Protein AF-V5GMH7-F1 (afdb_monomer_lite)

Foldseek 3Di:
DCPCVVVCCVVPVPPDDPVPDDPVNVVVVLVVVLVVLLVVLVVLLVVLLLFFWDQPPPLADPVLVVLVVLLCCLQPVVDDDDLVSLLVNLLLLALCLLLVQDDPVLLCLLCVLQVHDPDDASLQSSLVVVLLQLVLVLVLVVCVVVDLVPDDLVRLLVNCSNLSHDRPPDDPVVSSVSSVVVSCSCPVSVRHSNLLSQLCSVDVDPPDPSSVSSSVSSNVGDVLSSLVSSQVVCVVVSSHDVVSVVVNVVVVVVVVVVSVVVVVVVVVVVVVVVVVVVVVVVVVVVPDDDDDDDDDDDDPPPPDPDDQDWDWLVNLVLLVVLVVVVLCVVQVLVVSVVSLVVSVVSLVVSVVVQVVVVVVCVVVVDPRIHRDPVSVVSSVVSVVSSVVSVVSSVVVVVVVVVVVVVVVVDDDDDDDDDPNFKDQLVSSLVSSCVVDPDDDVVVSVLVSVLQCLQCPPSPRIHGPVLSVVLSVSCNVSRDTDGSVRSSVSSVSVVSSVVSVVVVVVVVVVVVVVVVVVVVVVVVVVPDDDDDDDDDDDDD

Organism: Ixodes ricinus (NCBI:txid34613)

Sequence (539 aa):
MELLLPVALKLFPSMLPSTFQTSSAKDAKIKKELKVKLEMAKFLQSTLDEMAVKKRGEAHSQNAKQFAEFCEKIRESGEQATSEEILKFSKLFEDEITLDSLTRPQLTALCRLLELQPIGTNNFLRFQLRMKLRSLNADDQMIQKEGIESLTVAELQAACRSRGMRAMGLPEPKLRYQLAQWLDLSLKENIPPSLLLLSRAMFLSEALPATEQLKATISTLPKEAVTEAKYKIGEREGKVDNRTKIEIIKQEEEAIKKEKEESAIESEKLKEDLVKKAEEEIHEILEDKAAVLVDKATEFEKKPVAKTEELTKSDFEELEDALENISAEKKQLLIEKEELEDLKEEMAEYKQDVDELKDVVVKTGTRDIQESKAATRLYNRVNRIIGNMDHLIDKLNEERKSMQIEIDSTEGDASEVTKDNLIEINDLVLAIRRIQKSSNDTRLEMITEILDTLDIDNDGAVKIDHVLKVIDTLGRENVKVNPAQMKEIIELLLKEEFLHAQTKEQQNHEKQAQASSNSEEAHVQSQPPLEKQQENKNP

Structure (mmCIF, N/CA/C/O backbone):
data_AF-V5GMH7-F1
#
_entry.id   AF-V5GMH7-F1
#
loop_
_atom_site.group_PDB
_atom_site.id
_atom_site.type_symbol
_atom_site.label_atom_id
_atom_site.label_alt_id
_atom_site.label_comp_id
_atom_site.label_asym_id
_atom_site.label_entity_id
_atom_site.label_seq_id
_atom_site.pdbx_PDB_ins_code
_atom_site.Cartn_x
_atom_site.Cartn_y
_atom_site.Cartn_z
_atom_site.occupancy
_atom_site.B_iso_or_equiv
_atom_site.auth_seq_id
_atom_site.auth_comp_id
_atom_site.auth_asym_id
_atom_site.auth_atom_id
_atom_site.pdbx_PDB_model_num
ATOM 1 N N . MET A 1 1 ? -20.096 35.201 50.663 1.00 46.75 1 MET A N 1
ATOM 2 C CA . MET A 1 1 ? -19.647 33.891 50.139 1.00 46.75 1 MET A CA 1
ATOM 3 C C . MET A 1 1 ? -19.648 33.822 48.602 1.00 46.75 1 MET A C 1
ATOM 5 O O . MET A 1 1 ? -19.310 32.776 48.079 1.00 46.75 1 MET A O 1
ATOM 9 N N . GLU A 1 2 ? -19.923 34.912 47.864 1.00 57.09 2 GLU A N 1
ATOM 10 C CA . GLU A 1 2 ? -20.008 34.881 46.383 1.00 57.09 2 GLU A CA 1
ATOM 11 C C . GLU A 1 2 ? -18.832 35.558 45.648 1.00 57.09 2 GLU A C 1
ATOM 13 O O . GLU A 1 2 ? -18.657 35.375 44.450 1.00 57.09 2 GLU A O 1
ATOM 18 N N . LEU A 1 3 ? -17.962 36.286 46.358 1.00 62.84 3 LEU A N 1
ATOM 19 C CA . LEU A 1 3 ? -16.834 37.023 45.759 1.00 62.84 3 LEU A CA 1
ATOM 20 C C . LEU A 1 3 ? -15.638 36.143 45.341 1.00 62.84 3 LEU A C 1
ATOM 22 O O . LEU A 1 3 ? -14.833 36.565 44.519 1.00 62.84 3 LEU A O 1
ATOM 26 N N . LEU A 1 4 ? -15.514 34.923 45.877 1.00 67.25 4 LEU A N 1
ATOM 27 C CA . LEU A 1 4 ? -14.429 33.982 45.538 1.00 67.25 4 LEU A CA 1
ATOM 28 C C . LEU A 1 4 ? -14.801 32.998 44.417 1.00 67.25 4 LEU A C 1
ATOM 30 O O . LEU A 1 4 ? -13.930 32.313 43.886 1.00 67.25 4 LEU A O 1
ATOM 34 N N . LEU A 1 5 ? -16.079 32.946 44.035 1.00 65.12 5 LEU A N 1
ATOM 35 C CA . LEU A 1 5 ? -16.620 32.025 43.033 1.00 65.12 5 LEU A CA 1
ATOM 36 C C . LEU A 1 5 ? -16.029 32.267 41.624 1.00 65.12 5 LEU A C 1
ATOM 38 O O . LEU A 1 5 ? -15.611 31.298 40.992 1.00 65.12 5 LEU A O 1
ATOM 42 N N . PRO A 1 6 ? -15.855 33.521 41.151 1.00 68.31 6 PRO A N 1
ATOM 43 C CA . PRO A 1 6 ? -15.235 33.787 39.848 1.00 68.31 6 PRO A CA 1
ATOM 44 C C . PRO A 1 6 ? -13.753 33.387 39.779 1.00 68.31 6 PRO A C 1
ATOM 46 O O . PRO A 1 6 ? -13.268 32.949 38.738 1.00 68.31 6 PRO A O 1
ATOM 49 N N . VAL A 1 7 ? -13.025 33.506 40.895 1.00 72.81 7 VAL A N 1
ATOM 50 C CA . VAL A 1 7 ? -11.603 33.130 40.980 1.00 72.81 7 VAL A CA 1
ATOM 51 C C . VAL A 1 7 ? -11.454 31.608 41.058 1.00 72.81 7 VAL A C 1
ATOM 53 O O . VAL A 1 7 ? -10.598 31.044 40.380 1.00 72.81 7 VAL A O 1
ATOM 56 N N . ALA A 1 8 ? -12.327 30.933 41.812 1.00 68.56 8 ALA A N 1
ATOM 57 C CA . ALA A 1 8 ? -12.360 29.476 41.902 1.00 68.56 8 ALA A CA 1
ATOM 58 C C . ALA A 1 8 ? -12.764 28.810 40.575 1.00 68.56 8 ALA A C 1
ATOM 60 O O . ALA A 1 8 ? -12.165 27.806 40.213 1.00 68.56 8 ALA A O 1
ATOM 61 N N . LEU A 1 9 ? -13.693 29.391 39.805 1.00 66.00 9 LEU A N 1
ATOM 62 C CA . LEU A 1 9 ? -14.059 28.902 38.465 1.00 66.00 9 LEU A CA 1
ATOM 63 C C . LEU A 1 9 ? -12.941 29.078 37.434 1.00 66.00 9 LEU A C 1
ATOM 65 O O . LEU A 1 9 ? -12.818 28.271 36.518 1.00 66.00 9 LEU A O 1
ATOM 69 N N . LYS A 1 10 ? -12.104 30.111 37.591 1.00 71.44 10 LYS A N 1
ATOM 70 C CA . LYS A 1 10 ? -10.940 30.333 36.724 1.00 71.44 10 LYS A CA 1
ATOM 71 C C . LYS A 1 10 ? -9.800 29.345 37.005 1.00 71.44 10 LYS A C 1
ATOM 73 O O . LYS A 1 10 ? -9.063 29.003 36.088 1.00 71.44 10 LYS A O 1
ATOM 78 N N . LEU A 1 11 ? -9.659 28.896 38.254 1.00 74.44 11 LEU A N 1
ATOM 79 C CA . LEU A 1 11 ? -8.643 27.923 38.684 1.00 74.44 11 LEU A CA 1
ATOM 80 C C . LEU A 1 11 ? -9.122 26.465 38.572 1.00 74.44 11 LEU A C 1
ATOM 82 O O . LEU A 1 11 ? -8.319 25.577 38.305 1.00 74.44 11 LEU A O 1
ATOM 86 N N . PHE A 1 12 ? -10.425 26.225 38.733 1.00 72.25 12 PHE A N 1
ATOM 87 C CA . PHE A 1 12 ? -11.070 24.914 38.665 1.00 72.25 12 PHE A CA 1
ATOM 88 C C . PHE A 1 12 ? -12.373 25.004 37.846 1.00 72.25 12 PHE A C 1
ATOM 90 O O . PHE A 1 12 ? -13.470 25.032 38.416 1.00 72.25 12 PHE A O 1
ATOM 97 N N . PRO A 1 13 ? -12.287 25.014 36.502 1.00 61.41 13 PRO A N 1
ATOM 98 C CA . PRO A 1 13 ? -13.450 25.144 35.613 1.00 61.41 13 PRO A CA 1
ATOM 99 C C . PRO A 1 13 ? -14.476 24.001 35.746 1.00 61.41 13 PRO A C 1
ATOM 101 O O . PRO A 1 13 ? -15.609 24.122 35.288 1.00 61.41 13 PRO A O 1
ATOM 104 N N . SER A 1 14 ? -14.114 22.909 36.424 1.00 57.72 14 SER A N 1
ATOM 105 C CA . SER A 1 14 ? -14.951 21.722 36.645 1.00 57.72 14 SER A CA 1
ATOM 106 C C . SER A 1 14 ? -15.648 21.687 38.016 1.00 57.72 14 SER A C 1
ATOM 108 O O . SER A 1 14 ? -16.241 20.667 38.361 1.00 57.72 14 SER A O 1
ATOM 110 N N . MET A 1 15 ? -15.556 22.752 38.825 1.00 63.59 15 MET A N 1
ATOM 111 C CA . MET A 1 15 ? -16.004 22.763 40.231 1.00 63.59 15 MET A CA 1
ATOM 112 C C . MET A 1 15 ? -17.423 23.322 40.441 1.00 63.59 15 MET A C 1
ATOM 114 O O . MET A 1 15 ? -17.807 23.625 41.570 1.00 63.59 15 MET A O 1
ATOM 118 N N . LEU A 1 16 ? -18.220 23.467 39.376 1.00 59.56 16 LEU A N 1
ATOM 119 C CA . LEU A 1 16 ? -19.632 23.832 39.512 1.00 59.56 16 LEU A CA 1
ATOM 120 C C . LEU A 1 16 ? -20.415 22.664 40.140 1.00 59.56 16 LEU A C 1
ATOM 122 O O . LEU A 1 16 ? -20.400 21.560 39.588 1.00 59.56 16 LEU A O 1
ATOM 126 N N . PRO A 1 17 ? -21.128 22.877 41.264 1.00 59.28 17 PRO A N 1
ATOM 127 C CA . PRO A 1 17 ? -22.084 21.904 41.778 1.00 59.28 17 PRO A CA 1
ATOM 128 C C . PRO A 1 17 ? -23.109 21.536 40.694 1.00 59.28 17 PRO A C 1
ATOM 130 O O . PRO A 1 17 ? -23.529 22.395 39.920 1.00 59.28 17 PRO A O 1
ATOM 133 N N . SER A 1 18 ? -23.526 20.264 40.655 1.00 51.75 18 SER A N 1
ATOM 134 C CA . SER A 1 18 ? -24.437 19.651 39.656 1.00 51.75 18 SER A CA 1
ATOM 135 C C . SER A 1 18 ? -25.728 20.451 39.356 1.00 51.75 18 SER A C 1
ATOM 137 O O . SER A 1 18 ? -26.351 20.297 38.301 1.00 51.75 18 SER A O 1
ATOM 139 N N . THR A 1 19 ? -26.110 21.351 40.261 1.00 53.09 19 THR A N 1
ATOM 140 C CA . THR A 1 19 ? -27.242 22.278 40.161 1.00 53.09 19 THR A CA 1
ATOM 141 C C . THR A 1 19 ? -27.039 23.471 39.214 1.00 53.09 19 THR A C 1
ATOM 143 O O . THR A 1 19 ? -28.035 24.078 38.840 1.00 53.09 19 THR A O 1
ATOM 146 N N . PHE A 1 20 ? -25.812 23.798 38.785 1.00 55.31 20 PHE A N 1
ATOM 147 C CA . PHE A 1 20 ? -25.522 24.930 37.877 1.00 55.31 20 PHE A CA 1
ATOM 148 C C . PHE A 1 20 ? -25.075 24.516 36.462 1.00 55.31 20 PHE A C 1
ATOM 150 O O . PHE A 1 20 ? -24.707 25.367 35.654 1.00 55.31 20 PHE A O 1
ATOM 157 N N . GLN A 1 21 ? -25.092 23.221 36.138 1.00 59.44 21 GLN A N 1
ATOM 158 C CA . GLN A 1 21 ? -24.834 22.745 34.774 1.00 59.44 21 GLN A CA 1
ATOM 159 C C . GLN A 1 21 ? -26.086 22.898 33.899 1.00 59.44 21 GLN A C 1
ATOM 161 O O . GLN A 1 21 ? -27.157 22.414 34.269 1.00 59.44 21 GLN A O 1
ATOM 166 N N . THR A 1 22 ? -25.936 23.521 32.726 1.00 68.12 22 THR A N 1
ATOM 167 C CA . THR A 1 22 ? -26.978 23.585 31.687 1.00 68.12 22 THR A CA 1
ATOM 168 C C . THR A 1 22 ? -27.260 22.189 31.120 1.00 68.12 22 THR A C 1
ATOM 170 O O . THR A 1 22 ? -26.357 21.351 31.088 1.00 68.12 22 THR A O 1
ATOM 173 N N . SER A 1 23 ? -28.493 21.930 30.657 1.00 65.06 23 SER A N 1
ATOM 174 C CA . SER A 1 23 ? -28.874 20.632 30.057 1.00 65.06 23 SER A CA 1
ATOM 175 C C . SER A 1 23 ? -27.914 20.235 28.931 1.00 65.06 23 SER A C 1
ATOM 177 O O . SER A 1 23 ? -27.329 19.162 28.957 1.00 65.06 23 SER A O 1
ATOM 179 N N . SER A 1 24 ? -27.594 21.187 28.047 1.00 66.94 24 SER A N 1
ATOM 180 C CA . SER A 1 24 ? -26.635 20.996 26.952 1.00 66.94 24 SER A CA 1
ATOM 181 C C . SER A 1 24 ? -25.225 20.580 27.418 1.00 66.94 24 SER A C 1
ATOM 183 O O . SER A 1 24 ? -24.597 19.728 26.791 1.00 66.94 24 SER A O 1
ATOM 185 N N . ALA A 1 25 ? -24.717 21.114 28.538 1.00 69.81 25 ALA A N 1
ATOM 186 C CA . ALA A 1 25 ? -23.401 20.733 29.063 1.00 69.81 25 ALA A CA 1
ATOM 187 C C . ALA A 1 25 ? -23.396 19.333 29.707 1.00 69.81 25 ALA A C 1
ATOM 189 O O . ALA A 1 25 ? -22.360 18.660 29.702 1.00 69.81 25 ALA A O 1
ATOM 190 N N . LYS A 1 26 ? -24.536 18.888 30.257 1.00 70.38 26 LYS A N 1
ATOM 191 C CA . LYS A 1 26 ? -24.716 17.520 30.770 1.00 70.38 26 LYS A CA 1
ATOM 192 C C . LYS A 1 26 ? -24.758 16.522 29.616 1.00 70.38 26 LYS A C 1
ATOM 194 O O . LYS A 1 26 ? -23.987 15.564 29.640 1.00 70.38 26 LYS A O 1
ATOM 199 N N . ASP A 1 27 ? -25.534 16.817 28.578 1.00 70.75 27 ASP A N 1
ATOM 200 C CA . ASP A 1 27 ? -25.658 15.977 27.382 1.00 70.75 27 ASP A CA 1
ATOM 201 C C . ASP A 1 27 ? -24.311 15.824 26.673 1.00 70.75 27 ASP A C 1
ATOM 203 O O . ASP A 1 27 ? -23.886 14.714 26.362 1.00 70.75 27 ASP A O 1
ATOM 207 N N . ALA A 1 28 ? -23.568 16.923 26.497 1.00 73.38 28 ALA A N 1
ATOM 208 C CA . ALA A 1 28 ? -22.238 16.890 25.891 1.00 73.38 28 ALA A CA 1
ATOM 209 C C . ALA A 1 28 ? -21.236 16.040 26.694 1.00 73.38 28 ALA A C 1
ATOM 211 O O . ALA A 1 28 ? -20.353 15.406 26.116 1.00 73.38 28 ALA A O 1
ATOM 212 N N . LYS A 1 29 ? -21.354 16.007 28.027 1.00 77.50 29 LYS A N 1
ATOM 213 C CA . LYS A 1 29 ? -20.501 15.170 28.880 1.00 77.50 29 LYS A CA 1
ATOM 214 C C . LYS A 1 29 ? -20.861 13.688 28.757 1.00 77.50 29 LYS A C 1
ATOM 216 O O . LYS A 1 29 ? -19.949 12.869 28.678 1.00 77.50 29 LYS A O 1
ATOM 221 N N . ILE A 1 30 ? -22.154 13.361 28.718 1.00 77.19 30 ILE A N 1
ATOM 222 C CA . ILE A 1 30 ? -22.635 11.983 28.538 1.00 77.19 30 ILE A CA 1
ATOM 223 C C . ILE A 1 30 ? -22.234 11.462 27.154 1.00 77.19 30 ILE A C 1
ATOM 225 O O . ILE A 1 30 ? -21.717 10.355 27.063 1.00 77.19 30 ILE A O 1
ATOM 229 N N . LYS A 1 31 ? -22.357 12.280 26.102 1.00 74.81 31 LYS A N 1
ATOM 230 C CA . LYS A 1 31 ? -21.889 11.945 24.747 1.00 74.81 31 LYS A CA 1
ATOM 231 C C . LYS A 1 31 ? -20.386 11.676 24.686 1.00 74.81 31 LYS A C 1
ATOM 233 O O . LYS A 1 31 ? -19.959 10.660 24.159 1.00 74.81 31 LYS A O 1
ATOM 238 N N . LYS A 1 32 ? -19.562 12.533 25.302 1.00 80.19 32 LYS A N 1
ATOM 239 C CA . LYS A 1 32 ? -18.109 12.285 25.397 1.00 80.19 32 LYS A CA 1
ATOM 240 C C . LYS A 1 32 ? -17.793 10.984 26.136 1.00 80.19 32 LYS A C 1
ATOM 242 O O . LYS A 1 32 ? -16.874 10.271 25.755 1.00 80.19 32 LYS A O 1
ATOM 247 N N . GLU A 1 33 ? -18.539 10.678 27.196 1.00 81.06 33 GLU A N 1
ATOM 248 C CA . GLU A 1 33 ? -18.383 9.423 27.932 1.00 81.06 33 GLU A CA 1
ATOM 249 C C . GLU A 1 33 ? -18.813 8.204 27.099 1.00 81.06 33 GLU A C 1
ATOM 251 O O . GLU A 1 33 ? -18.145 7.173 27.169 1.00 81.06 33 GLU A O 1
ATOM 256 N N . LEU A 1 34 ? -19.884 8.321 26.306 1.00 82.12 34 LEU A N 1
ATOM 257 C CA . LEU A 1 34 ? -20.322 7.303 25.349 1.00 82.12 34 LEU A CA 1
ATOM 258 C C . LEU A 1 34 ? -19.253 7.052 24.284 1.00 82.12 34 LEU A C 1
ATOM 260 O O . LEU A 1 34 ? -18.813 5.913 24.168 1.00 82.12 34 LEU A O 1
ATOM 264 N N . LYS A 1 35 ? -18.748 8.098 23.616 1.00 82.06 35 LYS A N 1
ATOM 265 C CA . LYS A 1 35 ? -17.694 7.981 22.592 1.00 82.06 35 LYS A CA 1
ATOM 266 C C . LYS A 1 35 ? -16.439 7.282 23.123 1.00 82.06 35 LYS A C 1
ATOM 268 O O . LYS A 1 35 ? -15.987 6.299 22.549 1.00 82.06 35 LYS A O 1
ATOM 273 N N . VAL A 1 36 ? -15.939 7.691 24.293 1.00 86.38 36 VAL A N 1
ATOM 274 C CA . VAL A 1 36 ? -14.766 7.048 24.921 1.00 86.38 36 VAL A CA 1
ATOM 275 C C . VAL A 1 36 ? -15.035 5.580 25.277 1.00 86.38 36 VAL A C 1
ATOM 277 O O . VAL A 1 36 ? -14.152 4.732 25.146 1.00 86.38 36 VAL A O 1
ATOM 280 N N . LYS A 1 37 ? -16.240 5.251 25.760 1.00 85.00 37 LYS A N 1
ATOM 281 C CA . LYS A 1 37 ? -16.605 3.860 26.071 1.00 85.00 37 LYS A CA 1
ATOM 282 C C . LYS A 1 37 ? -16.748 3.010 24.817 1.00 85.00 37 LYS A C 1
ATOM 284 O O . LYS A 1 37 ? -16.373 1.843 24.875 1.00 85.00 37 LYS A O 1
ATOM 289 N N . LEU A 1 38 ? -17.254 3.592 23.736 1.00 84.88 38 LEU A N 1
ATOM 290 C CA . LEU A 1 38 ? -17.419 2.948 22.444 1.00 84.88 38 LEU A CA 1
ATOM 291 C C . LEU A 1 38 ? -16.050 2.639 21.827 1.00 84.88 38 LEU A C 1
ATOM 293 O O . LEU A 1 38 ? -15.781 1.484 21.517 1.00 84.88 38 LEU A O 1
ATOM 297 N N . GLU A 1 39 ? -15.130 3.606 21.786 1.00 85.38 39 GLU A N 1
ATOM 298 C CA . GLU A 1 39 ? -13.740 3.386 21.351 1.00 85.38 39 GLU A CA 1
ATOM 299 C C . GLU A 1 39 ? -13.031 2.326 22.209 1.00 85.38 39 GLU A C 1
ATOM 301 O O . GLU A 1 39 ? -12.362 1.431 21.694 1.00 85.38 39 GLU A O 1
ATOM 306 N N . MET A 1 40 ? -13.217 2.368 23.532 1.00 85.88 40 MET A N 1
ATOM 307 C CA . MET A 1 40 ? -12.665 1.353 24.431 1.00 85.88 40 MET A CA 1
ATOM 308 C C . MET A 1 40 ? -13.284 -0.032 24.188 1.00 85.88 40 MET A C 1
ATOM 310 O O . MET A 1 40 ? -12.579 -1.034 24.299 1.00 85.88 40 MET A O 1
ATOM 314 N N . ALA A 1 41 ? -14.583 -0.114 23.892 1.00 86.12 41 ALA A N 1
ATOM 315 C CA . ALA A 1 41 ? -15.255 -1.369 23.573 1.00 86.12 41 ALA A CA 1
ATOM 316 C C . ALA A 1 41 ? -14.746 -1.940 22.245 1.00 86.12 41 ALA A C 1
ATOM 318 O O . ALA A 1 41 ? -14.354 -3.101 22.240 1.00 86.12 41 ALA A O 1
ATOM 319 N N . LYS A 1 42 ? -14.648 -1.119 21.190 1.00 86.50 42 LYS A N 1
ATOM 320 C CA . LYS A 1 42 ? -14.052 -1.473 19.888 1.00 86.50 42 LYS A CA 1
ATOM 321 C C . LYS A 1 42 ? -12.599 -1.943 20.032 1.00 86.50 42 LYS A C 1
ATOM 323 O O . LYS A 1 42 ? -12.194 -2.965 19.486 1.00 86.50 42 LYS A O 1
ATOM 328 N N . PHE A 1 43 ? -11.802 -1.262 20.854 1.00 87.00 43 PHE A N 1
ATOM 329 C CA . PHE A 1 43 ? -10.436 -1.702 21.140 1.00 87.00 43 PHE A CA 1
ATOM 330 C C . PHE A 1 43 ? -10.404 -3.057 21.865 1.00 87.00 43 PHE A C 1
ATOM 332 O O . PHE A 1 43 ? -9.624 -3.940 21.528 1.00 87.00 43 PHE A O 1
ATOM 339 N N . LEU A 1 44 ? -11.258 -3.261 22.871 1.00 86.50 44 LEU A N 1
ATOM 340 C CA . LEU A 1 44 ? -11.300 -4.535 23.592 1.00 86.50 44 LEU A CA 1
ATOM 341 C C . LEU A 1 44 ? -11.865 -5.675 22.732 1.00 86.50 44 LEU A C 1
ATOM 343 O O . LEU A 1 44 ? -11.422 -6.810 22.896 1.00 86.50 44 LEU A O 1
ATOM 347 N N . GLN A 1 45 ? -12.800 -5.372 21.833 1.00 84.69 45 GLN A N 1
ATOM 348 C CA . GLN A 1 45 ? -13.333 -6.269 20.810 1.00 84.69 45 GLN A CA 1
ATOM 349 C C . GLN A 1 45 ? -12.203 -6.726 19.877 1.00 84.69 45 GLN A C 1
ATOM 351 O O . GLN A 1 45 ? -11.922 -7.919 19.820 1.00 84.69 45 GLN A O 1
ATOM 356 N N . SER A 1 46 ? -11.422 -5.802 19.314 1.00 83.81 46 SER A N 1
ATOM 357 C CA . SER A 1 46 ? -10.334 -6.179 18.398 1.00 83.81 46 SER A CA 1
ATOM 358 C C . SER A 1 46 ? -9.255 -7.004 19.105 1.00 83.81 46 SER A C 1
ATOM 360 O O . SER A 1 46 ? -8.739 -7.983 18.565 1.00 83.81 46 SER A O 1
ATOM 362 N N . THR A 1 47 ? -8.971 -6.705 20.379 1.00 82.31 47 THR A N 1
ATOM 363 C CA . THR A 1 47 ? -8.082 -7.556 21.189 1.00 82.31 47 THR A CA 1
ATOM 364 C C . THR A 1 47 ? -8.678 -8.928 21.513 1.00 82.31 47 THR A C 1
ATOM 366 O O . THR A 1 47 ? -7.925 -9.875 21.742 1.00 82.31 47 THR A O 1
ATOM 369 N N . LEU A 1 48 ? -10.006 -9.059 21.582 1.00 81.19 48 LEU A N 1
ATOM 370 C CA . LEU A 1 48 ? -10.676 -10.337 21.809 1.00 81.19 48 LEU A CA 1
ATOM 371 C C . LEU A 1 48 ? -10.522 -11.235 20.579 1.00 81.19 48 LEU A C 1
ATOM 373 O O . LEU A 1 48 ? -10.149 -12.400 20.746 1.00 81.19 48 LEU A O 1
ATOM 377 N N . ASP A 1 49 ? -10.710 -10.676 19.386 1.00 73.44 49 ASP A N 1
ATOM 378 C CA . ASP A 1 49 ? -10.574 -11.376 18.106 1.00 73.44 49 ASP A CA 1
ATOM 379 C C . ASP A 1 49 ? -9.142 -11.881 17.893 1.00 73.44 49 ASP A C 1
ATOM 381 O O . ASP A 1 49 ? -8.926 -13.066 17.628 1.00 73.44 49 ASP A O 1
ATOM 385 N N . GLU A 1 50 ? -8.132 -11.044 18.170 1.00 72.44 50 GLU A N 1
ATOM 386 C CA . GLU A 1 50 ? -6.714 -11.446 18.138 1.00 72.44 50 GLU A CA 1
ATOM 387 C C . GLU A 1 50 ? -6.377 -12.578 19.146 1.00 72.44 50 GLU A C 1
ATOM 389 O O . GLU A 1 50 ? -5.359 -13.276 19.034 1.00 72.44 50 GLU A O 1
ATOM 394 N N . MET A 1 51 ? -7.198 -12.767 20.187 1.00 66.88 51 MET A N 1
ATOM 395 C CA . MET A 1 51 ? -6.949 -13.709 21.286 1.00 66.88 51 MET A CA 1
ATOM 396 C C . MET A 1 51 ? -7.815 -14.977 21.251 1.00 66.88 51 MET A C 1
ATOM 398 O O . MET A 1 51 ? -7.540 -15.898 22.034 1.00 66.88 51 MET A O 1
ATOM 402 N N . ALA A 1 52 ? -8.829 -15.028 20.386 1.00 59.66 52 ALA A N 1
ATOM 403 C CA . ALA A 1 52 ? -9.934 -15.982 20.422 1.00 59.66 52 ALA A CA 1
ATOM 404 C C . ALA A 1 52 ? -9.506 -17.446 20.243 1.00 59.66 52 ALA A C 1
ATOM 406 O O . ALA A 1 52 ? -9.933 -18.319 21.004 1.00 59.66 52 ALA A O 1
ATOM 407 N N . VAL A 1 53 ? -8.608 -17.723 19.293 1.00 57.47 53 VAL A N 1
ATOM 408 C CA . VAL A 1 53 ? -8.298 -19.096 18.869 1.00 57.47 53 VAL A CA 1
ATOM 409 C C . VAL A 1 53 ? -6.805 -19.374 18.998 1.00 57.47 53 VAL A C 1
ATOM 411 O O . VAL A 1 53 ? -6.006 -19.058 18.122 1.00 57.47 53 VAL A O 1
ATOM 414 N N . LYS A 1 54 ? -6.391 -20.010 20.101 1.00 55.06 54 LYS A N 1
ATOM 415 C CA . LYS A 1 54 ? -5.012 -20.504 20.252 1.00 55.06 54 LYS A CA 1
ATOM 416 C C . LYS A 1 54 ? -5.005 -22.000 20.529 1.00 55.06 54 LYS A C 1
ATOM 418 O O . LYS A 1 54 ? -5.423 -22.451 21.594 1.00 55.06 54 LYS A O 1
ATOM 423 N N . LYS A 1 55 ? -4.443 -22.775 19.598 1.00 53.47 55 LYS A N 1
ATOM 424 C CA . LYS A 1 55 ? -4.028 -24.158 19.864 1.00 53.47 55 LYS A CA 1
ATOM 425 C C . LYS A 1 55 ? -2.888 -24.139 20.882 1.00 53.47 55 LYS A C 1
ATOM 427 O O . LYS A 1 55 ? -1.942 -23.353 20.764 1.00 53.47 55 LYS A O 1
ATOM 432 N N . ARG A 1 56 ? -2.960 -24.993 21.904 1.00 45.12 56 ARG A N 1
ATOM 433 C CA . ARG A 1 56 ? -1.965 -25.024 22.987 1.00 45.12 56 ARG A CA 1
ATOM 434 C C . ARG A 1 56 ? -0.588 -25.430 22.432 1.00 45.12 56 ARG A C 1
ATOM 436 O O . ARG A 1 56 ? -0.354 -26.602 22.174 1.00 45.12 56 ARG A O 1
ATOM 443 N N . GLY A 1 57 ? 0.322 -24.465 22.268 1.00 52.09 57 GLY A N 1
ATOM 444 C CA . GLY A 1 57 ? 1.731 -24.703 21.905 1.00 52.09 57 GLY A CA 1
ATOM 445 C C . GLY A 1 57 ? 2.171 -24.277 20.496 1.00 52.09 57 GLY A C 1
ATOM 446 O O . GLY A 1 57 ? 3.365 -24.323 20.215 1.00 52.09 57 GLY A O 1
ATOM 447 N N . GLU A 1 58 ? 1.274 -23.804 19.628 1.00 53.22 58 GLU A N 1
ATOM 448 C CA . GLU A 1 58 ? 1.629 -23.317 18.282 1.00 53.22 58 GLU A CA 1
ATOM 449 C C . GLU A 1 58 ? 1.509 -21.789 18.194 1.00 53.22 58 GLU A C 1
ATOM 451 O O . GLU A 1 58 ? 0.629 -21.260 17.523 1.00 53.22 58 GLU A O 1
ATOM 456 N N . ALA A 1 59 ? 2.394 -21.069 18.890 1.00 53.38 59 ALA A N 1
ATOM 457 C CA . ALA A 1 59 ? 2.450 -19.604 18.811 1.00 53.38 59 ALA A CA 1
ATOM 458 C C . ALA A 1 59 ? 2.982 -19.092 17.460 1.00 53.38 59 ALA A C 1
ATOM 460 O O . ALA A 1 59 ? 2.726 -17.956 17.096 1.00 53.38 59 ALA A O 1
ATOM 461 N N . HIS A 1 60 ? 3.694 -19.938 16.710 1.00 59.38 60 HIS A N 1
ATOM 462 C CA . HIS A 1 60 ? 4.358 -19.545 15.473 1.00 59.38 60 HIS A CA 1
ATOM 463 C C . HIS A 1 60 ? 3.765 -20.281 14.273 1.00 59.38 60 HIS A C 1
ATOM 465 O O . HIS A 1 60 ? 3.620 -21.510 14.291 1.00 59.38 60 HIS A O 1
ATOM 471 N N . SER A 1 61 ? 3.477 -19.517 13.222 1.00 67.25 61 SER A N 1
ATOM 472 C CA . SER A 1 61 ? 3.151 -20.020 11.889 1.00 67.25 61 SER A CA 1
ATOM 473 C C . SER A 1 61 ? 4.253 -20.952 11.364 1.00 67.25 61 SER A C 1
ATOM 475 O O . SER A 1 61 ? 5.446 -20.682 11.526 1.00 67.25 61 SER A O 1
ATOM 477 N N . GLN A 1 62 ? 3.864 -22.062 10.727 1.00 73.19 62 GLN A N 1
ATOM 478 C CA . GLN A 1 62 ? 4.820 -22.926 10.028 1.00 73.19 62 GLN A CA 1
ATOM 479 C C . GLN A 1 62 ? 5.372 -22.236 8.773 1.00 73.19 62 GLN A C 1
ATOM 481 O O . GLN A 1 62 ? 6.568 -22.340 8.512 1.00 73.19 62 GLN A O 1
ATOM 486 N N . ASN A 1 63 ? 4.550 -21.470 8.048 1.00 77.31 63 ASN A N 1
ATOM 487 C CA . ASN A 1 63 ? 4.995 -20.710 6.880 1.00 77.31 63 ASN A CA 1
ATOM 488 C C . ASN A 1 63 ? 5.955 -19.581 7.273 1.00 77.31 63 ASN A C 1
ATOM 490 O O . ASN A 1 63 ? 6.960 -19.387 6.598 1.00 77.31 63 ASN A O 1
ATOM 494 N N . ALA A 1 64 ? 5.716 -18.894 8.395 1.00 76.69 64 ALA A N 1
ATOM 495 C CA . ALA A 1 64 ? 6.632 -17.869 8.900 1.00 76.69 64 ALA A CA 1
ATOM 496 C C . ALA A 1 64 ? 7.996 -18.453 9.305 1.00 76.69 64 ALA A C 1
ATOM 498 O O . ALA A 1 64 ? 9.022 -17.790 9.152 1.00 76.69 64 ALA A O 1
ATOM 499 N N . LYS A 1 65 ? 8.027 -19.699 9.803 1.00 80.50 65 LYS A N 1
ATOM 500 C CA . LYS A 1 65 ? 9.282 -20.425 10.062 1.00 80.50 65 LYS A CA 1
ATOM 501 C C . LYS A 1 65 ? 9.994 -20.800 8.767 1.00 80.50 65 LYS A C 1
ATOM 503 O O . LYS A 1 65 ? 11.170 -20.495 8.635 1.00 80.50 65 LYS A O 1
ATOM 508 N N . GLN A 1 66 ? 9.277 -21.380 7.802 1.00 83.62 66 GLN A N 1
ATOM 509 C CA . GLN A 1 66 ? 9.840 -21.718 6.489 1.00 83.62 66 GLN A CA 1
ATOM 510 C C . GLN A 1 66 ? 10.393 -20.480 5.771 1.00 83.62 66 GLN A C 1
ATOM 512 O O . GLN A 1 66 ? 11.455 -20.547 5.163 1.00 83.62 66 GLN A O 1
ATOM 517 N N . PHE A 1 67 ? 9.702 -19.344 5.878 1.00 83.56 67 PHE A N 1
ATOM 518 C CA . PHE A 1 67 ? 10.149 -18.068 5.327 1.00 83.56 67 PHE A CA 1
ATOM 519 C C . PHE A 1 67 ? 11.415 -17.549 6.018 1.00 83.56 67 PHE A C 1
ATOM 521 O O . PHE A 1 67 ? 12.359 -17.149 5.342 1.00 83.56 67 PHE A O 1
ATOM 528 N N . ALA A 1 68 ? 11.469 -17.601 7.353 1.00 82.56 68 ALA A N 1
ATOM 529 C CA . ALA A 1 68 ? 12.663 -17.211 8.101 1.00 82.56 68 ALA A CA 1
ATOM 530 C C . ALA A 1 68 ? 13.871 -18.086 7.726 1.00 82.56 68 ALA A C 1
ATOM 532 O O . ALA A 1 68 ? 14.926 -17.556 7.387 1.00 82.56 68 ALA A O 1
ATOM 533 N N . GLU A 1 69 ? 13.684 -19.408 7.683 1.00 84.88 69 GLU A N 1
ATOM 534 C CA . GLU A 1 69 ? 14.711 -20.360 7.250 1.00 84.88 69 GLU A CA 1
ATOM 535 C C . GLU A 1 69 ? 15.149 -20.108 5.801 1.00 84.88 69 GLU A C 1
ATOM 537 O O . GLU A 1 69 ? 16.331 -20.198 5.484 1.00 84.88 69 GLU A O 1
ATOM 542 N N . PHE A 1 70 ? 14.221 -19.772 4.904 1.00 85.06 70 PHE A N 1
ATOM 543 C CA . PHE A 1 70 ? 14.531 -19.415 3.520 1.00 85.06 70 PHE A CA 1
ATOM 544 C C . PHE A 1 70 ? 15.384 -18.142 3.429 1.00 85.06 70 PHE A C 1
ATOM 546 O O . PHE A 1 70 ? 16.396 -18.127 2.725 1.00 85.06 70 PHE A O 1
ATOM 553 N N . CYS A 1 71 ? 15.022 -17.086 4.161 1.00 81.94 71 CYS A N 1
ATOM 554 C CA . CYS A 1 71 ? 15.793 -15.846 4.189 1.00 81.94 71 CYS A CA 1
ATOM 555 C C . CYS A 1 71 ? 17.190 -16.047 4.796 1.00 81.94 71 CYS A C 1
ATOM 557 O O . CYS A 1 71 ? 18.157 -15.492 4.272 1.00 81.94 71 CYS A O 1
ATOM 559 N N . GLU A 1 72 ? 17.309 -16.854 5.853 1.00 83.00 72 GLU A N 1
ATOM 560 C CA . GLU A 1 72 ? 18.597 -17.241 6.441 1.00 83.00 72 GLU A CA 1
ATOM 561 C C . GLU A 1 72 ? 19.441 -18.034 5.437 1.00 83.00 72 GLU A C 1
ATOM 563 O O . GLU A 1 72 ? 20.584 -17.665 5.170 1.00 83.00 72 GLU A O 1
ATOM 568 N N . LYS A 1 73 ? 18.862 -19.040 4.767 1.00 83.12 73 LYS A N 1
ATOM 569 C CA . LYS A 1 73 ? 19.547 -19.808 3.715 1.00 83.12 73 LYS A CA 1
ATOM 570 C C . LYS A 1 73 ? 20.076 -18.903 2.603 1.00 83.12 73 LYS A C 1
ATOM 572 O O . LYS A 1 73 ? 21.243 -19.022 2.232 1.00 83.12 73 LYS A O 1
ATOM 577 N N . ILE A 1 74 ? 19.269 -17.972 2.097 1.00 80.81 74 ILE A N 1
ATOM 578 C CA . ILE A 1 74 ? 19.685 -17.068 1.014 1.00 80.81 74 ILE A CA 1
ATOM 579 C C . ILE A 1 74 ? 20.813 -16.122 1.444 1.00 80.81 74 ILE A C 1
ATOM 581 O O . ILE A 1 74 ? 21.708 -15.855 0.640 1.00 80.81 74 ILE A O 1
ATOM 585 N N . ARG A 1 75 ? 20.780 -15.604 2.680 1.00 81.12 75 ARG A N 1
ATOM 586 C CA . ARG A 1 75 ? 21.757 -14.615 3.170 1.00 81.12 75 ARG A CA 1
ATOM 587 C C . ARG A 1 75 ? 23.052 -15.242 3.688 1.00 81.12 75 ARG A C 1
ATOM 589 O O . ARG A 1 75 ? 24.109 -14.649 3.499 1.00 81.12 75 ARG A O 1
ATOM 596 N N . GLU A 1 76 ? 22.979 -16.403 4.337 1.00 77.06 76 GLU A N 1
ATOM 597 C CA . GLU A 1 76 ? 24.117 -17.018 5.036 1.00 77.06 76 GLU A CA 1
ATOM 598 C C . GLU A 1 76 ? 24.790 -18.134 4.233 1.00 77.06 76 GLU A C 1
ATOM 600 O O . GLU A 1 76 ? 26.016 -18.219 4.210 1.00 77.06 76 GLU A O 1
ATOM 605 N N . SER A 1 77 ? 24.009 -18.994 3.570 1.00 62.34 77 SER A N 1
ATOM 606 C CA . SER A 1 77 ? 24.541 -20.225 2.963 1.00 62.34 77 SER A CA 1
ATOM 607 C C . SER A 1 77 ? 24.932 -20.077 1.491 1.00 62.34 77 SER A C 1
ATOM 609 O O . SER A 1 77 ? 25.709 -20.875 0.972 1.00 62.34 77 SER A O 1
ATOM 611 N N . GLY A 1 78 ? 24.384 -19.080 0.787 1.00 63.09 78 GLY A N 1
ATOM 612 C CA . GLY A 1 78 ? 24.561 -18.937 -0.661 1.00 63.09 78 GLY A CA 1
ATOM 613 C C . GLY A 1 78 ? 23.957 -20.082 -1.496 1.00 63.09 78 GLY A C 1
ATOM 614 O O . GLY A 1 78 ? 24.075 -20.051 -2.724 1.00 63.09 78 GLY A O 1
ATOM 615 N N . GLU A 1 79 ? 23.282 -21.063 -0.880 1.00 64.31 79 GLU A N 1
ATOM 616 C CA . GLU A 1 79 ? 22.686 -22.215 -1.565 1.00 64.31 79 GLU A CA 1
ATOM 617 C C . GLU A 1 79 ? 21.624 -21.793 -2.591 1.00 64.31 79 GLU A C 1
ATOM 619 O O . GLU A 1 79 ? 20.967 -20.751 -2.479 1.00 64.31 79 GLU A O 1
ATOM 624 N N . GLN A 1 80 ? 21.476 -22.588 -3.654 1.00 63.28 80 GLN A N 1
ATOM 625 C CA . GLN A 1 80 ? 20.441 -22.388 -4.666 1.00 63.28 80 GLN A CA 1
ATOM 626 C C . GLN A 1 80 ? 19.086 -22.826 -4.103 1.00 63.28 80 GLN A C 1
ATOM 628 O O . GLN A 1 80 ? 18.766 -24.009 -4.098 1.00 63.28 80 GLN A O 1
ATOM 633 N N . ALA A 1 81 ? 18.297 -21.858 -3.628 1.00 71.38 81 ALA A N 1
ATOM 634 C CA . ALA A 1 81 ? 16.875 -22.071 -3.387 1.00 71.38 81 ALA A CA 1
ATOM 635 C C . ALA A 1 81 ? 16.186 -22.510 -4.686 1.00 71.38 81 ALA A C 1
ATOM 637 O O . ALA A 1 81 ? 16.567 -22.068 -5.777 1.00 71.38 81 ALA A O 1
ATOM 638 N N . THR A 1 82 ? 15.180 -23.374 -4.570 1.00 81.56 82 THR A N 1
ATOM 639 C CA . THR A 1 82 ? 14.436 -23.844 -5.743 1.00 81.56 82 THR A CA 1
ATOM 640 C C . THR A 1 82 ? 13.624 -22.700 -6.357 1.00 81.56 82 THR A C 1
ATOM 642 O O . THR A 1 82 ? 13.177 -21.790 -5.654 1.00 81.56 82 THR A O 1
ATOM 645 N N . SER A 1 83 ? 13.412 -22.727 -7.677 1.00 81.25 83 SER A N 1
ATOM 646 C CA . SER A 1 83 ? 12.609 -21.705 -8.366 1.00 81.25 83 SER A CA 1
ATOM 647 C C . SER A 1 83 ? 11.200 -21.582 -7.775 1.00 81.25 83 SER A C 1
ATOM 649 O O . SER A 1 83 ? 10.686 -20.475 -7.659 1.00 81.25 83 SER A O 1
ATOM 651 N N . GLU A 1 84 ? 10.609 -22.696 -7.338 1.00 84.00 84 GLU A N 1
ATOM 652 C CA . GLU A 1 84 ? 9.288 -22.735 -6.701 1.00 84.00 84 GLU A CA 1
ATOM 653 C C . GLU A 1 84 ? 9.276 -22.046 -5.329 1.00 84.00 84 GLU A C 1
ATOM 655 O O . GLU A 1 84 ? 8.372 -21.263 -5.042 1.00 84.00 84 GLU A O 1
ATOM 660 N N . GLU A 1 85 ? 10.293 -22.279 -4.490 1.00 83.25 85 GLU A N 1
ATOM 661 C CA . GLU A 1 85 ? 10.422 -21.599 -3.195 1.00 83.25 85 GLU A CA 1
ATOM 662 C C . GLU A 1 85 ? 10.597 -20.091 -3.375 1.00 83.25 85 GLU A C 1
ATOM 664 O O . GLU A 1 85 ? 9.949 -19.314 -2.674 1.00 83.25 85 GLU A O 1
ATOM 669 N N . ILE A 1 86 ? 11.422 -19.669 -4.341 1.00 84.06 86 ILE A N 1
ATOM 670 C CA . ILE A 1 86 ? 11.628 -18.246 -4.640 1.00 84.06 86 ILE A CA 1
ATOM 671 C C . ILE A 1 86 ? 10.295 -17.602 -5.018 1.00 84.06 86 ILE A C 1
ATOM 673 O O . ILE A 1 86 ? 9.906 -16.618 -4.398 1.00 84.06 86 ILE A O 1
ATOM 677 N N . LEU A 1 87 ? 9.556 -18.192 -5.962 1.00 84.69 87 LEU A N 1
ATOM 678 C CA . LEU A 1 87 ? 8.252 -17.675 -6.379 1.00 84.69 87 LEU A CA 1
ATOM 679 C C . LEU A 1 87 ? 7.248 -17.653 -5.221 1.00 84.69 87 LEU A C 1
ATOM 681 O O . LEU A 1 87 ? 6.528 -16.671 -5.060 1.00 84.69 87 LEU A O 1
ATOM 685 N N . LYS A 1 88 ? 7.217 -18.691 -4.377 1.00 85.25 88 LYS A N 1
ATOM 686 C CA . LYS A 1 88 ? 6.324 -18.759 -3.211 1.00 85.25 88 LYS A CA 1
ATOM 687 C C . LYS A 1 88 ? 6.595 -17.628 -2.217 1.00 85.25 88 LYS A C 1
ATOM 689 O O . LYS A 1 88 ? 5.653 -16.979 -1.768 1.00 85.25 88 LYS A O 1
ATOM 694 N N . PHE A 1 89 ? 7.859 -17.392 -1.865 1.00 83.81 89 PHE A N 1
ATOM 695 C CA . PHE A 1 89 ? 8.224 -16.404 -0.848 1.00 83.81 89 PHE A CA 1
ATOM 696 C C . PHE A 1 89 ? 8.310 -14.972 -1.392 1.00 83.81 89 PHE A C 1
ATOM 698 O O . PHE A 1 89 ? 8.111 -14.031 -0.627 1.00 83.81 89 PHE A O 1
ATOM 705 N N . SER A 1 90 ? 8.523 -14.777 -2.698 1.00 85.19 90 SER A N 1
ATOM 706 C CA . SER A 1 90 ? 8.474 -13.451 -3.332 1.00 85.19 90 SER A CA 1
ATOM 707 C C . SER A 1 90 ? 7.107 -12.775 -3.198 1.00 85.19 90 SER A C 1
ATOM 709 O O . SER A 1 90 ? 7.052 -11.559 -3.046 1.00 85.19 90 SER A O 1
ATOM 711 N N . LYS A 1 91 ? 6.011 -13.545 -3.174 1.00 86.88 91 LYS A N 1
ATOM 712 C CA . LYS A 1 91 ? 4.632 -13.034 -3.018 1.00 86.88 91 LYS A CA 1
ATOM 713 C C . LYS A 1 91 ? 4.371 -12.376 -1.657 1.00 86.88 91 LYS A C 1
ATOM 715 O O . LYS A 1 91 ? 3.366 -11.698 -1.483 1.00 86.88 91 LYS A O 1
ATOM 720 N N . LEU A 1 92 ? 5.247 -12.608 -0.679 1.00 83.31 92 LEU A N 1
ATOM 721 C CA . LEU A 1 92 ? 5.101 -12.103 0.689 1.00 83.31 92 LEU A CA 1
ATOM 722 C C . LEU A 1 92 ? 5.679 -10.692 0.863 1.00 83.31 92 LEU A C 1
ATOM 724 O O . LEU A 1 92 ? 5.356 -10.014 1.833 1.00 83.31 92 LEU A O 1
ATOM 728 N N . PHE A 1 93 ? 6.521 -10.249 -0.071 1.00 83.69 93 PHE A N 1
ATOM 729 C CA . PHE A 1 93 ? 7.125 -8.920 -0.073 1.00 83.69 93 PHE A CA 1
ATOM 730 C C . PHE A 1 93 ? 6.226 -7.923 -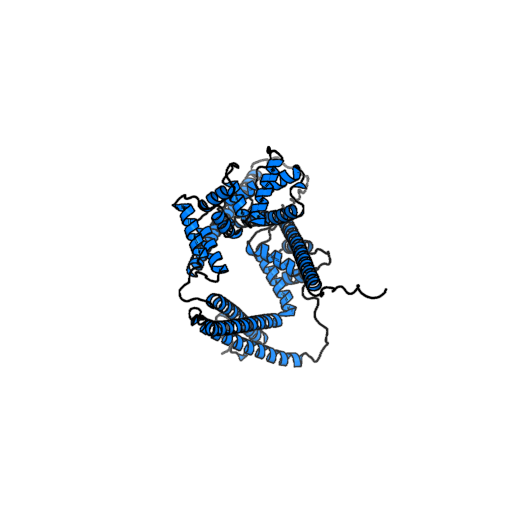0.808 1.00 83.69 93 PHE A C 1
ATOM 732 O O . PHE A 1 93 ? 6.579 -7.468 -1.892 1.00 83.69 93 PHE A O 1
ATOM 739 N N . GLU A 1 94 ? 5.059 -7.620 -0.235 1.00 84.81 94 GLU A N 1
ATOM 740 C CA . GLU A 1 94 ? 4.100 -6.652 -0.791 1.00 84.81 94 GLU A CA 1
ATOM 741 C C . GLU A 1 94 ? 4.766 -5.319 -1.199 1.00 84.81 94 GLU A C 1
ATOM 743 O O . GLU A 1 94 ? 5.813 -4.928 -0.663 1.00 84.81 94 GLU A O 1
ATOM 748 N N . ASP A 1 95 ? 4.136 -4.594 -2.132 1.00 84.62 95 ASP A N 1
ATOM 749 C CA . ASP A 1 95 ? 4.665 -3.326 -2.657 1.00 84.62 95 ASP A CA 1
ATOM 750 C C . ASP A 1 95 ? 4.931 -2.297 -1.543 1.00 84.62 95 ASP A C 1
ATOM 752 O O . ASP A 1 95 ? 5.894 -1.539 -1.609 1.00 84.62 95 ASP A O 1
ATOM 756 N N . GLU A 1 96 ? 4.124 -2.305 -0.482 1.00 81.06 96 GLU A N 1
ATOM 757 C CA . GLU A 1 96 ? 4.308 -1.439 0.686 1.00 81.06 96 GLU A CA 1
ATOM 758 C C . GLU A 1 96 ? 5.589 -1.784 1.449 1.00 81.06 96 GLU A C 1
ATOM 760 O O . GLU A 1 96 ? 6.489 -0.954 1.528 1.00 81.06 96 GLU A O 1
ATOM 765 N N . ILE A 1 97 ? 5.729 -3.042 1.890 1.00 81.94 97 ILE A N 1
ATOM 766 C CA . ILE A 1 97 ? 6.890 -3.522 2.666 1.00 81.94 97 ILE A CA 1
ATOM 767 C C . ILE A 1 97 ? 8.194 -3.231 1.918 1.00 81.94 97 ILE A C 1
ATOM 769 O O . ILE A 1 97 ? 9.197 -2.776 2.469 1.00 81.94 97 ILE A O 1
ATOM 773 N N . THR A 1 98 ? 8.189 -3.514 0.619 1.00 83.31 98 THR A N 1
ATOM 774 C CA . THR A 1 98 ? 9.361 -3.301 -0.225 1.00 83.31 98 THR A CA 1
ATOM 775 C C . THR A 1 98 ? 9.705 -1.822 -0.335 1.00 83.31 98 THR A C 1
ATOM 777 O O . THR A 1 98 ? 10.850 -1.483 -0.057 1.00 83.31 98 THR A O 1
ATOM 780 N N . LEU A 1 99 ? 8.759 -0.941 -0.677 1.00 86.06 99 LEU A N 1
ATOM 781 C CA . LEU A 1 99 ? 9.013 0.496 -0.838 1.00 86.06 99 LEU A CA 1
ATOM 782 C C . LEU A 1 99 ? 9.341 1.209 0.483 1.00 86.06 99 LEU A C 1
ATOM 784 O O . LEU A 1 99 ? 10.157 2.137 0.488 1.00 86.06 99 LEU A O 1
ATOM 788 N N . ASP A 1 100 ? 8.755 0.776 1.596 1.00 84.44 100 ASP A N 1
ATOM 789 C CA . ASP A 1 100 ? 8.992 1.369 2.915 1.00 84.44 100 ASP A CA 1
ATOM 790 C C . ASP A 1 100 ? 10.402 1.055 3.425 1.00 84.44 100 ASP A C 1
ATOM 792 O O . ASP A 1 100 ? 11.082 1.940 3.953 1.00 84.44 100 ASP A O 1
ATOM 796 N N . SER A 1 101 ? 10.910 -0.144 3.117 1.00 82.94 101 SER A N 1
ATOM 797 C CA . SER A 1 101 ? 12.278 -0.551 3.453 1.00 82.94 101 SER A CA 1
ATOM 798 C C . SER A 1 101 ? 13.382 0.157 2.650 1.00 82.94 101 SER A C 1
ATOM 800 O O . SER A 1 101 ? 14.557 0.088 3.020 1.00 82.94 101 SER A O 1
ATOM 802 N N . LEU A 1 102 ? 13.049 0.834 1.543 1.00 84.69 102 LEU A N 1
ATOM 803 C CA . LEU A 1 102 ? 14.047 1.468 0.679 1.00 84.69 102 LEU A CA 1
ATOM 804 C C . LEU A 1 102 ? 14.532 2.814 1.218 1.00 84.69 102 LEU A C 1
ATOM 806 O O . LEU A 1 102 ? 13.780 3.659 1.704 1.00 84.69 102 LEU A O 1
ATOM 810 N N . THR A 1 103 ? 15.827 3.052 1.029 1.00 85.62 103 THR A N 1
ATOM 811 C CA . THR A 1 103 ? 16.474 4.330 1.347 1.00 85.62 103 THR A CA 1
ATOM 812 C C . THR A 1 103 ? 16.178 5.393 0.282 1.00 85.62 103 THR A C 1
ATOM 814 O O . THR A 1 103 ? 15.962 5.079 -0.891 1.00 85.62 103 THR A O 1
ATOM 817 N N . ARG A 1 104 ? 16.256 6.683 0.642 1.00 84.56 104 ARG A N 1
ATOM 818 C CA . ARG A 1 104 ? 16.030 7.802 -0.297 1.00 84.56 104 ARG A CA 1
ATOM 819 C C . ARG A 1 104 ? 16.829 7.708 -1.608 1.00 84.56 104 ARG A C 1
ATOM 821 O O . ARG A 1 104 ? 16.237 7.950 -2.663 1.00 84.56 104 ARG A O 1
ATOM 828 N N . PRO A 1 105 ? 18.133 7.353 -1.614 1.00 87.38 105 PRO A N 1
ATOM 829 C CA . PRO A 1 105 ? 18.878 7.195 -2.863 1.00 87.38 105 PRO A CA 1
ATOM 830 C C . PRO A 1 105 ? 18.315 6.086 -3.757 1.00 87.38 105 PRO A C 1
ATOM 832 O O . PRO A 1 105 ? 18.284 6.251 -4.975 1.00 87.38 105 PRO A O 1
ATOM 835 N N . GLN A 1 106 ? 17.837 4.986 -3.166 1.00 87.25 106 GLN A N 1
ATOM 836 C CA . GLN A 1 106 ? 17.209 3.883 -3.898 1.00 87.25 106 GLN A CA 1
ATOM 837 C C . GLN A 1 106 ? 15.849 4.300 -4.463 1.00 87.25 106 GLN A C 1
ATOM 839 O O . GLN A 1 106 ? 15.605 4.081 -5.645 1.00 87.25 106 GLN A O 1
ATOM 844 N N . LEU A 1 107 ? 15.013 4.983 -3.671 1.00 87.81 107 LEU A N 1
ATOM 845 C CA . LEU A 1 107 ? 13.739 5.549 -4.137 1.00 87.81 107 LEU A CA 1
ATOM 846 C C . LEU A 1 107 ? 13.959 6.527 -5.299 1.00 87.81 107 LEU A C 1
ATOM 848 O O . LEU A 1 107 ? 13.330 6.415 -6.344 1.00 87.81 107 LEU A O 1
ATOM 852 N N . THR A 1 108 ? 14.938 7.425 -5.168 1.00 87.75 108 THR A N 1
ATOM 853 C CA . THR A 1 108 ? 15.317 8.379 -6.224 1.00 87.75 108 THR A CA 1
ATOM 854 C C . THR A 1 108 ? 15.792 7.664 -7.492 1.00 87.75 108 THR A C 1
ATOM 856 O O . THR A 1 108 ? 15.464 8.086 -8.601 1.00 87.75 108 THR A O 1
ATOM 859 N N . ALA A 1 109 ? 16.577 6.592 -7.351 1.00 87.25 109 ALA A N 1
ATOM 860 C CA . ALA A 1 109 ? 17.049 5.800 -8.482 1.00 87.25 109 ALA A CA 1
ATOM 861 C C . ALA A 1 109 ? 15.897 5.076 -9.194 1.00 87.25 109 ALA A C 1
ATOM 863 O O . ALA A 1 109 ? 15.855 5.087 -10.423 1.00 87.25 109 ALA A O 1
ATOM 864 N N . LEU A 1 110 ? 14.945 4.517 -8.440 1.00 88.12 110 LEU A N 1
ATOM 865 C CA . LEU A 1 110 ? 13.740 3.900 -8.996 1.00 88.12 110 LEU A CA 1
ATOM 866 C C . LEU A 1 110 ? 12.856 4.923 -9.715 1.00 88.12 110 LEU A C 1
ATOM 868 O O . LEU A 1 110 ? 12.444 4.665 -10.842 1.00 88.12 110 LEU A O 1
ATOM 872 N N . CYS A 1 111 ? 12.634 6.109 -9.137 1.00 89.69 111 CYS A N 1
ATOM 873 C CA . CYS A 1 111 ? 11.889 7.176 -9.810 1.00 89.69 111 CYS A CA 1
ATOM 874 C C . CYS A 1 111 ? 12.536 7.548 -11.150 1.00 89.69 111 CYS A C 1
ATOM 876 O O . CYS A 1 111 ? 11.852 7.607 -12.166 1.00 89.69 111 CYS A O 1
ATOM 878 N N . ARG A 1 112 ? 13.866 7.712 -11.187 1.00 87.81 112 ARG A N 1
ATOM 879 C CA . ARG A 1 112 ? 14.593 8.008 -12.435 1.00 87.81 112 ARG A CA 1
ATOM 880 C C . ARG A 1 112 ? 14.495 6.882 -13.461 1.00 87.81 112 ARG A C 1
ATOM 882 O O . ARG A 1 112 ? 14.403 7.171 -14.649 1.00 87.81 112 ARG A O 1
ATOM 889 N N . LEU A 1 113 ? 14.522 5.624 -13.019 1.00 86.81 113 LEU A N 1
ATOM 890 C CA . LEU A 1 113 ? 14.357 4.464 -13.898 1.00 86.81 113 LEU A CA 1
ATOM 891 C C . LEU A 1 113 ? 12.976 4.456 -14.569 1.00 86.81 113 LEU A C 1
ATOM 893 O O . LEU A 1 113 ? 12.870 4.094 -15.736 1.00 86.81 113 LEU A O 1
ATOM 897 N N . LEU A 1 114 ? 11.941 4.878 -13.841 1.00 88.75 114 LEU A N 1
ATOM 898 C CA . LEU A 1 114 ? 10.562 4.978 -14.326 1.00 88.75 114 LEU A CA 1
ATOM 899 C C . LEU A 1 114 ? 10.244 6.318 -15.012 1.00 88.75 114 LEU A C 1
ATOM 901 O O . LEU A 1 114 ? 9.075 6.608 -15.257 1.00 88.75 114 LEU A O 1
ATOM 905 N N . GLU A 1 115 ? 11.263 7.136 -15.297 1.00 86.62 115 GLU A N 1
ATOM 906 C CA . GLU A 1 115 ? 11.133 8.470 -15.905 1.00 86.62 115 GLU A CA 1
ATOM 907 C C . GLU A 1 115 ? 10.270 9.453 -15.085 1.00 86.62 115 GLU A C 1
ATOM 909 O O . GLU A 1 115 ? 9.754 10.439 -15.608 1.00 86.62 115 GLU A O 1
ATOM 914 N N . LEU A 1 116 ? 10.153 9.220 -13.775 1.00 86.88 116 LEU A N 1
ATOM 915 C CA . LEU A 1 116 ? 9.514 10.129 -12.828 1.00 86.88 116 LEU A CA 1
ATOM 916 C C . LEU A 1 116 ? 10.532 11.152 -12.322 1.00 86.88 116 LEU A C 1
ATOM 918 O O . LEU A 1 116 ? 11.696 10.828 -12.070 1.00 86.88 116 LEU A O 1
ATOM 922 N N . GLN A 1 117 ? 10.094 12.395 -12.124 1.00 82.25 117 GLN A N 1
ATOM 923 C CA . GLN A 1 117 ? 10.930 13.421 -11.506 1.00 82.25 117 GLN A CA 1
ATOM 924 C C . GLN A 1 117 ? 10.973 13.204 -9.986 1.00 82.25 117 GLN A C 1
ATOM 926 O O . GLN A 1 117 ? 9.938 13.361 -9.336 1.00 82.25 117 GLN A O 1
ATOM 931 N N . PRO A 1 118 ? 12.141 12.869 -9.398 1.00 81.50 118 PRO A N 1
ATOM 932 C CA . PRO A 1 118 ? 12.249 12.685 -7.960 1.00 81.50 118 PRO A CA 1
ATOM 933 C C . PRO A 1 118 ? 12.296 14.056 -7.283 1.00 81.50 118 PRO A C 1
ATOM 935 O O . PRO A 1 118 ? 13.363 14.647 -7.110 1.00 81.50 118 PRO A O 1
ATOM 938 N N . ILE A 1 119 ? 11.126 14.579 -6.941 1.00 75.75 119 ILE A N 1
ATOM 939 C CA . ILE A 1 119 ? 10.948 15.848 -6.235 1.00 75.75 119 ILE A CA 1
ATOM 940 C C . ILE A 1 119 ? 10.208 15.535 -4.938 1.00 75.75 119 ILE A C 1
ATOM 942 O O . ILE A 1 119 ? 9.312 14.705 -4.945 1.00 75.75 119 ILE A O 1
ATOM 946 N N . GLY A 1 120 ? 10.574 16.185 -3.835 1.00 72.12 120 GLY A N 1
ATOM 947 C CA . GLY A 1 120 ? 9.852 16.071 -2.566 1.00 72.12 120 GLY A CA 1
ATOM 948 C C . GLY A 1 120 ? 10.498 15.155 -1.519 1.00 72.12 120 GLY A C 1
ATOM 949 O O . GLY A 1 120 ? 11.680 14.794 -1.597 1.00 72.12 120 GLY A O 1
ATOM 950 N N . THR A 1 121 ? 9.702 14.852 -0.490 1.00 79.19 121 THR A N 1
ATOM 951 C CA . THR A 1 121 ? 10.070 14.033 0.677 1.00 79.19 121 THR A CA 1
ATOM 952 C C . THR A 1 121 ? 10.074 12.540 0.342 1.00 79.19 121 THR A C 1
ATOM 954 O O . THR A 1 121 ? 9.587 12.126 -0.710 1.00 79.19 121 THR A O 1
ATOM 957 N N . ASN A 1 122 ? 10.608 11.700 1.234 1.00 82.06 122 ASN A N 1
ATOM 958 C CA . ASN A 1 122 ? 10.645 10.248 1.013 1.00 82.06 122 ASN A CA 1
ATOM 959 C C . ASN A 1 122 ? 9.240 9.666 0.843 1.00 82.06 122 ASN A C 1
ATOM 961 O O . ASN A 1 122 ? 9.022 8.868 -0.064 1.00 82.06 122 ASN A O 1
ATOM 965 N N . ASN A 1 123 ? 8.283 10.122 1.653 1.00 79.38 123 ASN A N 1
ATOM 966 C CA . ASN A 1 123 ? 6.883 9.711 1.542 1.00 79.38 123 ASN A CA 1
ATOM 967 C C . ASN A 1 123 ? 6.272 10.110 0.197 1.00 79.38 123 ASN A C 1
ATOM 969 O O . ASN A 1 123 ? 5.609 9.292 -0.427 1.00 79.38 123 ASN A O 1
ATOM 973 N N . PHE A 1 124 ? 6.596 11.297 -0.325 1.00 81.25 124 PHE A N 1
ATOM 974 C CA . PHE A 1 124 ? 6.155 11.702 -1.660 1.00 81.25 124 PHE A CA 1
ATOM 975 C C . PHE A 1 124 ? 6.756 10.818 -2.766 1.00 81.25 124 PHE A C 1
ATOM 977 O O . PHE A 1 124 ? 6.050 10.412 -3.684 1.00 81.25 124 PHE A O 1
ATOM 984 N N . LEU A 1 125 ? 8.043 10.461 -2.676 1.00 84.44 125 LEU A N 1
ATOM 985 C CA . LEU A 1 125 ? 8.661 9.538 -3.637 1.00 84.44 125 LEU A CA 1
ATOM 986 C C . LEU A 1 125 ? 8.009 8.148 -3.588 1.00 84.44 125 LEU A C 1
ATOM 988 O O . LEU A 1 125 ? 7.766 7.549 -4.634 1.00 84.44 125 LEU A O 1
ATOM 992 N N . ARG A 1 126 ? 7.702 7.636 -2.388 1.00 87.25 126 ARG A N 1
ATOM 993 C CA . ARG A 1 126 ? 6.978 6.365 -2.219 1.00 87.25 126 ARG A CA 1
ATOM 994 C C . ARG A 1 126 ? 5.573 6.446 -2.803 1.00 87.25 126 ARG A C 1
ATOM 996 O O . ARG A 1 126 ? 5.209 5.558 -3.568 1.00 87.25 126 ARG A O 1
ATOM 1003 N N . PHE A 1 127 ? 4.847 7.526 -2.529 1.00 84.75 127 PHE A N 1
ATOM 1004 C CA . PHE A 1 127 ? 3.532 7.796 -3.103 1.00 84.75 127 PHE A CA 1
ATOM 1005 C C . PHE A 1 127 ? 3.572 7.777 -4.634 1.00 84.75 127 PHE A C 1
ATOM 1007 O O . PHE A 1 127 ? 2.817 7.046 -5.272 1.00 84.75 127 PHE A O 1
ATOM 1014 N N . GLN A 1 128 ? 4.509 8.518 -5.238 1.00 85.44 128 GLN A N 1
ATOM 1015 C CA . GLN A 1 128 ? 4.695 8.543 -6.691 1.00 85.44 128 GLN A CA 1
ATOM 1016 C C . GLN A 1 128 ? 4.949 7.145 -7.262 1.00 85.44 128 GLN A C 1
ATOM 1018 O O . GLN A 1 128 ? 4.363 6.775 -8.281 1.00 85.44 128 GLN A O 1
ATOM 1023 N N . LEU A 1 129 ? 5.807 6.355 -6.608 1.00 89.19 129 LEU A N 1
ATOM 1024 C CA . LEU A 1 129 ? 6.077 4.979 -7.016 1.00 89.19 129 LEU A CA 1
ATOM 1025 C C . LEU A 1 129 ? 4.828 4.105 -6.880 1.00 89.19 129 LEU A C 1
ATOM 1027 O O . LEU A 1 129 ? 4.506 3.395 -7.826 1.00 89.19 129 LEU A O 1
ATOM 1031 N N . ARG A 1 130 ? 4.081 4.191 -5.774 1.00 88.88 130 ARG A N 1
ATOM 1032 C CA . ARG A 1 130 ? 2.825 3.446 -5.572 1.00 88.88 130 ARG A CA 1
ATOM 1033 C C . ARG A 1 130 ? 1.793 3.781 -6.641 1.00 88.88 130 ARG A C 1
ATOM 1035 O O . ARG A 1 130 ? 1.233 2.869 -7.243 1.00 88.88 130 ARG A O 1
ATOM 1042 N N . MET A 1 131 ? 1.585 5.064 -6.936 1.00 84.81 131 MET A N 1
ATOM 1043 C CA . MET A 1 131 ? 0.686 5.490 -8.013 1.00 84.81 131 MET A CA 1
ATOM 1044 C C . MET A 1 131 ? 1.145 4.943 -9.363 1.00 84.81 131 MET A C 1
ATOM 1046 O O . MET A 1 131 ? 0.344 4.396 -10.125 1.00 84.81 131 MET A O 1
ATOM 1050 N N . LYS A 1 132 ? 2.452 4.993 -9.642 1.00 89.12 132 LYS A N 1
ATOM 1051 C CA . LYS A 1 132 ? 2.998 4.425 -10.875 1.00 89.12 132 LYS A CA 1
ATOM 1052 C C . LYS A 1 132 ? 2.792 2.912 -10.952 1.00 89.12 132 LYS A C 1
ATOM 1054 O O . LYS A 1 132 ? 2.404 2.425 -12.008 1.00 89.12 132 LYS A O 1
ATOM 1059 N N . LEU A 1 133 ? 2.999 2.179 -9.859 1.00 90.81 133 LEU A N 1
ATOM 1060 C CA . LEU A 1 133 ? 2.772 0.734 -9.794 1.00 90.81 133 LEU A CA 1
ATOM 1061 C C . LEU A 1 133 ? 1.297 0.370 -10.000 1.00 90.81 133 LEU A C 1
ATOM 1063 O O . LEU A 1 133 ? 1.011 -0.563 -10.748 1.00 90.81 133 LEU A O 1
ATOM 1067 N N . ARG A 1 134 ? 0.361 1.138 -9.428 1.00 89.00 134 ARG A N 1
ATOM 1068 C CA . ARG A 1 134 ? -1.081 0.963 -9.687 1.00 89.00 134 ARG A CA 1
ATOM 1069 C C . ARG A 1 134 ? -1.423 1.190 -11.156 1.00 89.00 134 ARG A C 1
ATOM 1071 O O . ARG A 1 134 ? -2.088 0.357 -11.765 1.00 89.00 134 ARG A O 1
ATOM 1078 N N . SER A 1 135 ? -0.902 2.266 -11.749 1.00 89.81 135 SER A N 1
ATOM 1079 C CA . SER A 1 135 ? -1.053 2.539 -13.184 1.00 89.81 135 SER A CA 1
ATOM 1080 C C . SER A 1 135 ? -0.497 1.399 -14.047 1.00 89.81 135 SER A C 1
ATOM 1082 O O . SER A 1 135 ? -1.142 1.003 -15.016 1.00 89.81 135 SER A O 1
ATOM 1084 N N . LEU A 1 136 ? 0.659 0.836 -13.679 1.00 91.06 136 LEU A N 1
ATOM 1085 C CA . LEU A 1 136 ? 1.254 -0.305 -14.377 1.00 91.06 136 LEU A CA 1
ATOM 1086 C C . LEU A 1 136 ? 0.420 -1.579 -14.244 1.00 91.06 136 LEU A C 1
ATOM 1088 O O . LEU A 1 136 ? 0.293 -2.302 -15.222 1.00 91.06 136 LEU A O 1
ATOM 1092 N N . ASN A 1 137 ? -0.170 -1.845 -13.079 1.00 89.62 137 ASN A N 1
ATOM 1093 C CA . ASN A 1 137 ? -1.045 -3.002 -12.887 1.00 89.62 137 ASN A CA 1
ATOM 1094 C C . ASN A 1 137 ? -2.331 -2.876 -13.726 1.00 89.62 137 ASN A C 1
ATOM 1096 O O . ASN A 1 137 ? -2.735 -3.820 -14.403 1.00 89.62 137 ASN A O 1
ATOM 1100 N N . ALA A 1 138 ? -2.936 -1.686 -13.762 1.00 88.31 138 ALA A N 1
ATOM 1101 C CA . ALA A 1 138 ? -4.078 -1.404 -14.632 1.00 88.31 138 ALA A CA 1
ATOM 1102 C C . ALA A 1 138 ? -3.739 -1.610 -16.124 1.00 88.31 138 ALA A C 1
ATOM 1104 O O . ALA A 1 138 ? -4.524 -2.202 -16.867 1.00 88.31 138 ALA A O 1
ATOM 1105 N N . ASP A 1 139 ? -2.556 -1.159 -16.550 1.00 91.25 139 ASP A N 1
ATOM 1106 C CA . ASP A 1 139 ? -2.028 -1.362 -17.904 1.00 91.25 139 ASP A CA 1
ATOM 1107 C C . ASP A 1 139 ? -1.731 -2.848 -18.190 1.00 91.25 139 ASP A C 1
ATOM 1109 O O . ASP A 1 139 ? -2.114 -3.367 -19.233 1.00 91.25 139 ASP A O 1
ATOM 1113 N N . ASP A 1 140 ? -1.123 -3.574 -17.245 1.00 92.50 140 ASP A N 1
ATOM 1114 C CA . ASP A 1 140 ? -0.854 -5.017 -17.341 1.00 92.50 140 ASP A CA 1
ATOM 1115 C C . ASP A 1 140 ? -2.150 -5.812 -17.567 1.00 92.50 140 ASP A C 1
ATOM 1117 O O . ASP A 1 140 ? -2.210 -6.671 -18.450 1.00 92.50 140 ASP A O 1
ATOM 1121 N N . GLN A 1 141 ? -3.209 -5.506 -16.811 1.00 89.56 141 GLN A N 1
ATOM 1122 C CA . GLN A 1 141 ? -4.515 -6.152 -16.970 1.00 89.56 141 GLN A CA 1
ATOM 1123 C C . GLN A 1 141 ? -5.144 -5.853 -18.334 1.00 89.56 141 GLN A C 1
ATOM 1125 O O . GLN A 1 141 ? -5.734 -6.745 -18.942 1.00 89.56 141 GLN A O 1
ATOM 1130 N N . MET A 1 142 ? -5.011 -4.622 -18.833 1.00 89.00 142 MET A N 1
ATOM 1131 C CA . MET A 1 142 ? -5.497 -4.237 -20.160 1.00 89.00 142 MET A CA 1
ATOM 1132 C C . MET A 1 142 ? -4.755 -5.002 -21.264 1.00 89.00 142 MET A C 1
ATOM 1134 O O . MET A 1 142 ? -5.390 -5.660 -22.088 1.00 89.00 142 MET A O 1
ATOM 1138 N N . ILE A 1 143 ? -3.420 -5.024 -21.212 1.00 91.81 143 ILE A N 1
ATOM 1139 C CA . ILE A 1 143 ? -2.579 -5.748 -22.177 1.00 91.81 143 ILE A CA 1
ATOM 1140 C C . ILE A 1 143 ? -2.867 -7.253 -22.140 1.00 91.81 143 ILE A C 1
ATOM 1142 O O . ILE A 1 143 ? -2.876 -7.908 -23.181 1.00 91.81 143 ILE A O 1
ATOM 1146 N N . GLN A 1 144 ? -3.134 -7.826 -20.964 1.00 90.19 144 GLN A N 1
ATOM 1147 C CA . GLN A 1 144 ? -3.488 -9.240 -20.840 1.00 90.19 144 GLN A CA 1
ATOM 1148 C C . GLN A 1 144 ? -4.840 -9.569 -21.497 1.00 90.19 144 GLN A C 1
ATOM 1150 O O . GLN A 1 144 ? -4.991 -10.670 -22.030 1.00 90.19 144 GLN A O 1
ATOM 1155 N N . LYS A 1 145 ? -5.806 -8.635 -21.473 1.00 88.12 145 LYS A N 1
ATOM 1156 C CA . LYS A 1 145 ? -7.119 -8.788 -22.126 1.00 88.12 145 LYS A CA 1
ATOM 1157 C C . LYS A 1 145 ? -7.023 -8.677 -23.651 1.00 88.12 145 LYS A C 1
ATOM 1159 O O . LYS A 1 145 ? -7.662 -9.455 -24.352 1.00 88.12 145 LYS A O 1
ATOM 1164 N N . GLU A 1 146 ? -6.230 -7.738 -24.160 1.00 88.38 146 GLU A N 1
ATOM 1165 C CA . GLU A 1 146 ? -6.064 -7.498 -25.606 1.00 88.38 146 GLU A CA 1
ATOM 1166 C C . GLU A 1 146 ? -5.063 -8.465 -26.260 1.00 88.38 146 GLU A C 1
ATOM 1168 O O . GLU A 1 146 ? -5.182 -8.820 -27.434 1.00 88.38 146 GLU A O 1
ATOM 1173 N N . GLY A 1 147 ? -4.099 -8.942 -25.475 1.00 88.88 147 GLY A N 1
ATOM 1174 C CA . GLY A 1 147 ? -3.025 -9.826 -25.898 1.00 88.88 147 GLY A CA 1
ATOM 1175 C C . GLY A 1 147 ? -1.821 -9.065 -26.457 1.00 88.88 147 GLY A C 1
ATOM 1176 O O . GLY A 1 147 ? -1.945 -8.154 -27.271 1.00 88.88 147 GLY A O 1
ATOM 1177 N N . ILE A 1 148 ? -0.620 -9.511 -26.074 1.00 90.50 148 ILE A N 1
ATOM 1178 C CA . ILE A 1 148 ? 0.676 -8.893 -26.428 1.00 90.50 148 ILE A CA 1
ATOM 1179 C C . ILE A 1 148 ? 0.886 -8.793 -27.948 1.00 90.50 148 ILE A C 1
ATOM 1181 O O . ILE A 1 148 ? 1.557 -7.888 -28.436 1.00 90.50 148 ILE A O 1
ATOM 1185 N N . GLU A 1 149 ? 0.302 -9.723 -28.704 1.00 89.19 149 GLU A N 1
ATOM 1186 C CA . GLU A 1 149 ? 0.433 -9.802 -30.160 1.00 89.19 149 GLU A CA 1
ATOM 1187 C C . GLU A 1 149 ? -0.283 -8.663 -30.901 1.00 89.19 149 GLU A C 1
ATOM 1189 O O . GLU A 1 149 ? 0.054 -8.391 -32.054 1.00 89.19 149 GLU A O 1
ATOM 1194 N N . SER A 1 150 ? -1.249 -8.005 -30.251 1.00 92.06 150 SER A N 1
ATOM 1195 C CA . SER A 1 150 ? -2.001 -6.885 -30.826 1.00 92.06 150 SER A CA 1
ATOM 1196 C C . SER A 1 150 ? -1.236 -5.556 -30.786 1.00 92.06 150 SER A C 1
ATOM 1198 O O . SER A 1 150 ? -1.556 -4.653 -31.559 1.00 92.06 150 SER A O 1
ATOM 1200 N N . LEU A 1 151 ? -0.203 -5.449 -29.941 1.00 91.06 151 LEU A N 1
ATOM 1201 C CA . LEU A 1 151 ? 0.546 -4.212 -29.732 1.00 91.06 151 LEU A CA 1
ATOM 1202 C C . LEU A 1 151 ? 1.503 -3.918 -30.892 1.00 91.06 151 LEU A C 1
ATOM 1204 O O . LEU A 1 151 ? 2.222 -4.784 -31.401 1.00 91.06 151 LEU A O 1
ATOM 1208 N N . THR A 1 152 ? 1.588 -2.643 -31.251 1.00 92.94 152 THR A N 1
ATOM 1209 C CA . THR A 1 152 ? 2.584 -2.124 -32.189 1.00 92.94 152 THR A CA 1
ATOM 1210 C C . THR A 1 152 ? 3.981 -2.075 -31.560 1.00 92.94 152 THR A C 1
ATOM 1212 O O . THR A 1 152 ? 4.152 -2.054 -30.342 1.00 92.94 152 THR A O 1
ATOM 1215 N N . VAL A 1 153 ? 5.032 -1.984 -32.386 1.00 91.00 153 VAL A N 1
ATOM 1216 C CA . VAL A 1 153 ? 6.423 -1.873 -31.896 1.00 91.00 153 VAL A CA 1
ATOM 1217 C C . VAL A 1 153 ? 6.623 -0.642 -31.002 1.00 91.00 153 VAL A C 1
ATOM 1219 O O . VAL A 1 153 ? 7.381 -0.704 -30.035 1.00 91.00 153 VAL A O 1
ATOM 1222 N N . ALA A 1 154 ? 5.940 0.468 -31.300 1.00 92.50 154 ALA A N 1
ATOM 1223 C CA . ALA A 1 154 ? 6.010 1.683 -30.492 1.00 92.50 154 ALA A CA 1
ATOM 1224 C C . ALA A 1 154 ? 5.367 1.480 -29.110 1.00 92.50 154 ALA A C 1
ATOM 1226 O O . ALA A 1 154 ? 5.962 1.856 -28.100 1.00 92.50 154 ALA A O 1
ATOM 1227 N N . GLU A 1 155 ? 4.206 0.825 -29.061 1.00 92.75 155 GLU A N 1
ATOM 1228 C CA . GLU A 1 155 ? 3.522 0.476 -27.811 1.00 92.75 155 GLU A CA 1
ATOM 1229 C C . GLU A 1 155 ? 4.328 -0.537 -26.998 1.00 92.75 155 GLU A C 1
ATOM 1231 O O . GLU A 1 155 ? 4.513 -0.337 -25.803 1.00 92.75 155 GLU A O 1
ATOM 1236 N N . LEU A 1 156 ? 4.916 -1.558 -27.632 1.00 92.50 156 LEU A N 1
ATOM 1237 C CA . LEU A 1 156 ? 5.812 -2.511 -26.966 1.00 92.50 156 LEU A CA 1
ATOM 1238 C C . LEU A 1 156 ? 7.023 -1.811 -26.339 1.00 92.50 156 LEU A C 1
ATOM 1240 O O . LEU A 1 156 ? 7.402 -2.114 -25.207 1.00 92.50 156 LEU A O 1
ATOM 1244 N N . GLN A 1 157 ? 7.636 -0.862 -27.052 1.00 92.06 157 GLN A N 1
ATOM 1245 C CA . GLN A 1 157 ? 8.754 -0.081 -26.523 1.00 92.06 157 GLN A CA 1
ATOM 1246 C C . GLN A 1 157 ? 8.325 0.816 -25.358 1.00 92.06 157 GLN A C 1
ATOM 1248 O O . GLN A 1 157 ? 9.046 0.895 -24.362 1.00 92.06 157 GLN A O 1
ATOM 1253 N N . ALA A 1 158 ? 7.171 1.476 -25.464 1.00 91.62 158 ALA A N 1
ATOM 1254 C CA . ALA A 1 158 ? 6.626 2.308 -24.397 1.00 91.62 158 ALA A CA 1
ATOM 1255 C C . ALA A 1 158 ? 6.272 1.470 -23.157 1.00 91.62 158 ALA A C 1
ATOM 1257 O O . ALA A 1 158 ? 6.682 1.822 -22.053 1.00 91.62 158 ALA A O 1
ATOM 1258 N N . ALA A 1 159 ? 5.614 0.324 -23.343 1.00 92.25 159 ALA A N 1
ATOM 1259 C CA . ALA A 1 159 ? 5.240 -0.612 -22.287 1.00 92.25 159 ALA A CA 1
ATOM 1260 C C . ALA A 1 159 ? 6.462 -1.223 -21.588 1.00 92.25 159 ALA A C 1
ATOM 1262 O O . ALA A 1 159 ? 6.477 -1.365 -20.364 1.00 92.25 159 ALA A O 1
ATOM 1263 N N . CYS A 1 160 ? 7.516 -1.557 -22.341 1.00 90.81 160 CYS A N 1
ATOM 1264 C CA . CYS A 1 160 ? 8.763 -2.036 -21.751 1.00 90.81 160 CYS A CA 1
ATOM 1265 C C . CYS A 1 160 ? 9.444 -0.937 -20.924 1.00 90.81 160 CYS A C 1
ATOM 1267 O O . CYS A 1 160 ? 9.875 -1.173 -19.795 1.00 90.81 160 CYS A O 1
ATOM 1269 N N . ARG A 1 161 ? 9.500 0.282 -21.468 1.00 89.69 161 ARG A N 1
ATOM 1270 C CA . ARG A 1 161 ? 10.121 1.438 -20.815 1.00 89.69 161 ARG A CA 1
ATOM 1271 C C . ARG A 1 161 ? 9.393 1.843 -19.536 1.00 89.69 161 ARG A C 1
ATOM 1273 O O . ARG A 1 161 ? 10.045 2.058 -18.522 1.00 89.69 161 ARG A O 1
ATOM 1280 N N . SER A 1 162 ? 8.059 1.883 -19.559 1.00 90.19 162 SER A N 1
ATOM 1281 C CA . SER A 1 162 ? 7.245 2.244 -18.393 1.00 90.19 162 SER A CA 1
ATOM 1282 C C . SER A 1 162 ? 7.433 1.281 -17.215 1.00 90.19 162 SER A C 1
ATOM 1284 O O . SER A 1 162 ? 7.262 1.688 -16.071 1.00 90.19 162 SER A O 1
ATOM 1286 N N . ARG A 1 163 ? 7.845 0.034 -17.488 1.00 90.44 163 ARG A N 1
ATOM 1287 C CA . ARG A 1 163 ? 8.168 -1.022 -16.509 1.00 90.44 163 ARG A CA 1
ATOM 1288 C C . ARG A 1 163 ? 9.663 -1.088 -16.159 1.00 90.44 163 ARG A C 1
ATOM 1290 O O . ARG A 1 163 ? 10.137 -2.103 -15.647 1.00 90.44 163 ARG A O 1
ATOM 1297 N N . GLY A 1 164 ? 10.433 -0.048 -16.491 1.00 86.50 164 GLY A N 1
ATOM 1298 C CA . GLY A 1 164 ? 11.867 0.038 -16.203 1.00 86.50 164 GLY A CA 1
ATOM 1299 C C . GLY A 1 164 ? 12.735 -0.958 -16.983 1.00 86.50 164 GLY A C 1
ATOM 1300 O O . GLY A 1 164 ? 13.867 -1.226 -16.580 1.00 86.50 164 GLY A O 1
ATOM 1301 N N . MET A 1 165 ? 12.228 -1.538 -18.080 1.00 87.12 165 MET A N 1
ATOM 1302 C CA . MET A 1 165 ? 13.000 -2.422 -18.959 1.00 87.12 165 MET A CA 1
ATOM 1303 C C . MET A 1 165 ? 13.703 -1.633 -20.062 1.00 87.12 165 MET A C 1
ATOM 1305 O O . MET A 1 165 ? 13.248 -0.584 -20.524 1.00 87.12 165 MET A O 1
ATOM 1309 N N . ARG A 1 166 ? 14.808 -2.187 -20.562 1.00 84.12 166 ARG A N 1
ATOM 1310 C CA . ARG A 1 166 ? 15.516 -1.628 -21.711 1.00 84.12 166 ARG A CA 1
ATOM 1311 C C . ARG A 1 166 ? 14.672 -1.777 -22.978 1.00 84.12 166 ARG A C 1
ATOM 1313 O O . ARG A 1 166 ? 14.572 -2.863 -23.525 1.00 84.12 166 ARG A O 1
ATOM 1320 N N . ALA A 1 167 ? 14.124 -0.674 -23.480 1.00 82.62 167 ALA A N 1
ATOM 1321 C CA . ALA A 1 167 ? 13.289 -0.684 -24.684 1.00 82.62 167 ALA A CA 1
ATOM 1322 C C . ALA A 1 167 ? 14.049 -0.366 -25.989 1.00 82.62 167 ALA A C 1
ATOM 1324 O O . ALA A 1 167 ? 13.685 -0.852 -27.058 1.00 82.62 167 ALA A O 1
ATOM 1325 N N . MET A 1 168 ? 15.099 0.463 -25.935 1.00 84.31 168 MET A N 1
ATOM 1326 C CA . MET A 1 168 ? 15.808 0.904 -27.143 1.00 84.31 168 MET A CA 1
ATOM 1327 C C . MET A 1 168 ? 16.909 -0.072 -27.570 1.00 84.31 168 MET A C 1
ATOM 1329 O O . MET A 1 168 ? 17.704 -0.532 -26.752 1.00 84.31 168 MET A O 1
ATOM 1333 N N . GLY A 1 169 ? 16.980 -0.344 -28.878 1.00 84.25 169 GLY A N 1
ATOM 1334 C CA . GLY A 1 169 ? 18.021 -1.180 -29.486 1.00 84.25 169 GLY A CA 1
ATOM 1335 C C . GLY A 1 169 ? 17.790 -2.692 -29.380 1.00 84.25 169 GLY A C 1
ATOM 1336 O O . GLY A 1 169 ? 18.699 -3.458 -29.698 1.00 84.25 169 GLY A O 1
ATOM 1337 N N . LEU A 1 170 ? 16.603 -3.135 -28.950 1.00 85.88 170 LEU A N 1
ATOM 1338 C CA . LEU A 1 170 ? 16.218 -4.550 -28.928 1.00 85.88 170 LEU A CA 1
ATOM 1339 C C . LEU A 1 170 ? 15.335 -4.919 -30.132 1.00 85.88 170 LEU A C 1
ATOM 1341 O O . LEU A 1 170 ? 14.531 -4.097 -30.575 1.00 85.88 170 LEU A O 1
ATOM 1345 N N . PRO A 1 171 ? 15.452 -6.153 -30.657 1.00 90.94 171 PRO A N 1
ATOM 1346 C CA . PRO A 1 171 ? 14.557 -6.638 -31.699 1.00 90.94 171 PRO A CA 1
ATOM 1347 C C . PRO A 1 171 ? 13.154 -6.895 -31.128 1.00 90.94 171 PRO A C 1
ATOM 1349 O O . PRO A 1 171 ? 13.012 -7.295 -29.971 1.00 90.94 171 PRO A O 1
ATOM 1352 N N . GLU A 1 172 ? 12.122 -6.725 -31.955 1.00 90.81 172 GLU A N 1
ATOM 1353 C CA . GLU A 1 172 ? 10.712 -6.873 -31.558 1.00 90.81 172 GLU A CA 1
ATOM 1354 C C . GLU A 1 172 ? 10.395 -8.189 -30.816 1.00 90.81 172 GLU A C 1
ATOM 1356 O O . GLU A 1 172 ? 9.787 -8.115 -29.747 1.00 90.81 172 GLU A O 1
ATOM 1361 N N . PRO A 1 173 ? 10.859 -9.379 -31.258 1.00 91.62 173 PRO A N 1
ATOM 1362 C CA . PRO A 1 173 ? 10.582 -10.625 -30.538 1.00 91.62 173 PRO A CA 1
ATOM 1363 C C . PRO A 1 173 ? 11.117 -10.624 -29.104 1.00 91.62 173 PRO A C 1
ATOM 1365 O O . PRO A 1 173 ? 10.532 -11.232 -28.211 1.00 91.62 173 PRO A O 1
ATOM 1368 N N . LYS A 1 174 ? 12.228 -9.917 -28.862 1.00 89.00 174 LYS A N 1
ATOM 1369 C CA . LYS A 1 174 ? 12.820 -9.814 -27.530 1.00 89.00 174 LYS A CA 1
ATOM 1370 C C . LYS A 1 174 ? 12.032 -8.857 -26.631 1.00 89.00 174 LYS A C 1
ATOM 1372 O O . LYS A 1 174 ? 11.899 -9.152 -25.449 1.00 89.00 174 LYS A O 1
ATOM 1377 N N . LEU A 1 175 ? 11.477 -7.773 -27.180 1.00 90.38 175 LEU A N 1
ATOM 1378 C CA . LEU A 1 175 ? 10.568 -6.879 -26.447 1.00 90.38 175 LEU A CA 1
ATOM 1379 C C . LEU A 1 175 ? 9.296 -7.620 -26.022 1.00 90.38 175 LEU A C 1
ATOM 1381 O O . LEU A 1 175 ? 8.908 -7.562 -24.859 1.00 90.38 175 LEU A O 1
ATOM 1385 N N . ARG A 1 176 ? 8.702 -8.396 -26.938 1.00 92.38 176 ARG A N 1
ATOM 1386 C CA . ARG A 1 176 ? 7.534 -9.236 -26.631 1.00 92.38 176 ARG A CA 1
ATOM 1387 C C . ARG A 1 176 ? 7.842 -10.263 -25.548 1.00 92.38 176 ARG A C 1
ATOM 1389 O O . ARG A 1 176 ? 7.069 -10.397 -24.609 1.00 92.38 176 ARG A O 1
ATOM 1396 N N . TYR A 1 177 ? 8.992 -10.935 -25.633 1.00 90.75 177 TYR A N 1
ATOM 1397 C CA . TYR A 1 177 ? 9.427 -11.882 -24.605 1.00 90.75 177 TYR A CA 1
ATOM 1398 C C . TYR A 1 177 ? 9.602 -11.218 -23.230 1.00 90.75 177 TYR A C 1
ATOM 1400 O O . TYR A 1 177 ? 9.163 -11.765 -22.222 1.00 90.75 177 TYR A O 1
ATOM 1408 N N . GLN A 1 178 ? 10.214 -10.032 -23.176 1.00 89.19 178 GLN A N 1
ATOM 1409 C CA . GLN A 1 178 ? 10.399 -9.285 -21.929 1.00 89.19 178 GLN A CA 1
ATOM 1410 C C . GLN A 1 178 ? 9.067 -8.864 -21.294 1.00 89.19 178 GLN A C 1
ATOM 1412 O O . GLN A 1 178 ? 8.898 -8.995 -20.079 1.00 89.19 178 GLN A O 1
ATOM 1417 N N . LEU A 1 179 ? 8.121 -8.392 -22.111 1.00 91.62 179 LEU A N 1
ATOM 1418 C CA . LEU A 1 179 ? 6.791 -8.007 -21.650 1.00 91.62 179 LEU A CA 1
ATOM 1419 C C . LEU A 1 179 ? 5.971 -9.227 -21.210 1.00 91.62 179 LEU A C 1
ATOM 1421 O O . LEU A 1 179 ? 5.368 -9.194 -20.144 1.00 91.62 179 LEU A O 1
ATOM 1425 N N . ALA A 1 180 ? 6.021 -10.328 -21.964 1.00 92.50 180 ALA A N 1
ATOM 1426 C CA . ALA A 1 180 ? 5.372 -11.586 -21.595 1.00 92.50 180 ALA A CA 1
ATOM 1427 C C . ALA A 1 180 ? 5.905 -12.129 -20.265 1.00 92.50 180 ALA A C 1
ATOM 1429 O O . ALA A 1 180 ? 5.127 -12.472 -19.383 1.00 92.50 180 ALA A O 1
ATOM 1430 N N . GLN A 1 181 ? 7.229 -12.127 -20.082 1.00 91.06 181 GLN A N 1
ATOM 1431 C CA . GLN A 1 181 ? 7.844 -12.540 -18.824 1.00 91.06 181 GLN A CA 1
ATOM 1432 C C . GLN A 1 181 ? 7.403 -11.651 -17.654 1.00 91.06 181 GLN A C 1
ATOM 1434 O O . GLN A 1 181 ? 7.189 -12.158 -16.558 1.00 91.06 181 GLN A O 1
ATOM 1439 N N . TRP A 1 182 ? 7.281 -10.335 -17.861 1.00 91.75 182 TRP A N 1
ATOM 1440 C CA . TRP A 1 182 ? 6.763 -9.440 -16.826 1.00 91.75 182 TRP A CA 1
ATOM 1441 C C . TRP A 1 182 ? 5.327 -9.797 -16.444 1.00 91.75 182 TRP A C 1
ATOM 1443 O O . TRP A 1 182 ? 5.074 -10.003 -15.264 1.00 91.75 182 TRP A O 1
ATOM 1453 N N . LEU A 1 183 ? 4.431 -9.926 -17.427 1.00 92.12 183 LEU A N 1
ATOM 1454 C CA . LEU A 1 183 ? 3.014 -10.232 -17.205 1.00 92.12 183 LEU A CA 1
ATOM 1455 C C . LEU A 1 183 ? 2.812 -11.603 -16.553 1.00 92.12 183 LEU A C 1
ATOM 1457 O O . LEU A 1 183 ? 1.976 -11.755 -15.667 1.00 92.12 183 LEU A O 1
ATOM 1461 N N . ASP A 1 184 ? 3.612 -12.597 -16.938 1.00 91.38 184 ASP A N 1
ATOM 1462 C CA . ASP A 1 184 ? 3.585 -13.915 -16.308 1.00 91.38 184 ASP A CA 1
ATOM 1463 C C . ASP A 1 184 ? 3.971 -13.833 -14.823 1.00 91.38 184 ASP A C 1
ATOM 1465 O O . ASP A 1 184 ? 3.325 -14.447 -13.973 1.00 91.38 184 ASP A O 1
ATOM 1469 N N . LEU A 1 185 ? 4.990 -13.041 -14.483 1.00 89.75 185 LEU A N 1
ATOM 1470 C CA . LEU A 1 185 ? 5.430 -12.874 -13.098 1.00 89.75 185 LEU A CA 1
ATOM 1471 C C . LEU A 1 185 ? 4.470 -11.996 -12.279 1.00 89.75 185 LEU A C 1
ATOM 1473 O O . LEU A 1 185 ? 4.191 -12.326 -11.127 1.00 89.75 185 LEU A O 1
ATOM 1477 N N . SER A 1 186 ? 3.959 -10.902 -12.851 1.00 89.88 186 SER A N 1
ATOM 1478 C CA . SER A 1 186 ? 3.094 -9.957 -12.141 1.00 89.88 186 SER A CA 1
ATOM 1479 C C . SER A 1 186 ? 1.659 -10.467 -12.003 1.00 89.88 186 SER A C 1
ATOM 1481 O O . SER A 1 186 ? 1.122 -10.432 -10.903 1.00 89.88 186 SER A O 1
ATOM 1483 N N . LEU A 1 187 ? 1.045 -10.996 -13.068 1.00 88.88 187 LEU A N 1
ATOM 1484 C CA . LEU A 1 187 ? -0.371 -11.386 -13.069 1.00 88.88 187 LEU A CA 1
ATOM 1485 C C . LEU A 1 187 ? -0.601 -12.859 -12.715 1.00 88.88 187 LEU A C 1
ATOM 1487 O O . LEU A 1 187 ? -1.500 -13.165 -11.934 1.00 88.88 187 LEU A O 1
ATOM 1491 N N . LYS A 1 188 ? 0.180 -13.796 -13.276 1.00 86.06 188 LYS A N 1
ATOM 1492 C CA . LYS A 1 188 ? -0.028 -15.234 -12.998 1.00 86.06 188 LYS A CA 1
ATOM 1493 C C . LYS A 1 188 ? 0.581 -15.619 -11.660 1.00 86.06 188 LYS A C 1
ATOM 1495 O O . LYS A 1 188 ? -0.089 -16.198 -10.805 1.00 86.06 188 LYS A O 1
ATOM 1500 N N . GLU A 1 189 ? 1.847 -15.265 -11.459 1.00 84.06 189 GLU A N 1
ATOM 1501 C CA . GLU A 1 189 ? 2.537 -15.570 -10.210 1.00 84.06 189 GLU A CA 1
ATOM 1502 C C . GLU A 1 189 ? 2.230 -14.576 -9.085 1.00 84.06 189 GLU A C 1
ATOM 1504 O O . GLU A 1 189 ? 2.510 -14.899 -7.933 1.00 84.06 189 GLU A O 1
ATOM 1509 N N . ASN A 1 190 ? 1.578 -13.440 -9.360 1.00 86.25 190 ASN A N 1
ATOM 1510 C CA . ASN A 1 190 ? 1.245 -12.418 -8.357 1.00 86.25 190 ASN A CA 1
ATOM 1511 C C . ASN A 1 190 ? 2.483 -11.913 -7.594 1.00 86.25 190 ASN A C 1
ATOM 1513 O O . ASN A 1 190 ? 2.443 -11.714 -6.378 1.00 86.25 190 ASN A O 1
ATOM 1517 N N . ILE A 1 191 ? 3.610 -11.757 -8.295 1.00 88.75 191 ILE A N 1
ATOM 1518 C CA . ILE A 1 191 ? 4.817 -11.172 -7.712 1.00 88.75 191 ILE A CA 1
ATOM 1519 C C . ILE A 1 191 ? 4.664 -9.646 -7.687 1.00 88.75 191 ILE A C 1
ATOM 1521 O O . ILE A 1 191 ? 4.394 -9.058 -8.737 1.00 88.75 191 ILE A O 1
ATOM 1525 N N . PRO A 1 192 ? 4.895 -9.000 -6.530 1.00 89.62 192 PRO A N 1
ATOM 1526 C CA . PRO A 1 192 ? 4.811 -7.551 -6.378 1.00 89.62 192 PRO A CA 1
ATOM 1527 C C . PRO A 1 192 ? 5.664 -6.793 -7.417 1.00 89.62 192 PRO A C 1
ATOM 1529 O O . PRO A 1 192 ? 6.876 -7.044 -7.525 1.00 89.62 192 PRO A O 1
ATOM 1532 N N . PRO A 1 193 ? 5.063 -5.877 -8.203 1.00 89.31 193 PRO A N 1
ATOM 1533 C CA . PRO A 1 193 ? 5.764 -5.072 -9.199 1.00 89.31 193 PRO A CA 1
ATOM 1534 C C . PRO A 1 193 ? 6.958 -4.290 -8.645 1.00 89.31 193 PRO A C 1
ATOM 1536 O O . PRO A 1 193 ? 7.958 -4.141 -9.349 1.00 89.31 193 PRO A O 1
ATOM 1539 N N . SER A 1 194 ? 6.908 -3.826 -7.394 1.00 89.50 194 SER A N 1
ATOM 1540 C CA . SER A 1 194 ? 8.027 -3.122 -6.753 1.00 89.50 194 SER A CA 1
ATOM 1541 C C . SER A 1 194 ? 9.292 -3.990 -6.670 1.00 89.50 194 SER A C 1
ATOM 1543 O O . SER A 1 194 ? 10.398 -3.524 -6.962 1.00 89.50 194 SER A O 1
ATOM 1545 N N . LEU A 1 195 ? 9.137 -5.274 -6.326 1.00 88.88 195 LEU A N 1
ATOM 1546 C CA . LEU A 1 195 ? 10.222 -6.240 -6.202 1.00 88.88 195 LEU A CA 1
ATOM 1547 C C . LEU A 1 195 ? 10.780 -6.584 -7.584 1.00 88.88 195 LEU A C 1
ATOM 1549 O O . LEU A 1 195 ? 11.998 -6.658 -7.765 1.00 88.88 195 LEU A O 1
ATOM 1553 N N . LEU A 1 196 ? 9.900 -6.731 -8.579 1.00 88.81 196 LEU A N 1
ATOM 1554 C CA . LEU A 1 196 ? 10.307 -6.937 -9.967 1.00 88.81 196 LEU A CA 1
ATOM 1555 C C . LEU A 1 196 ? 11.115 -5.741 -10.493 1.00 88.81 196 LEU A C 1
ATOM 1557 O O . LEU A 1 196 ? 12.170 -5.942 -11.101 1.00 88.81 196 LEU A O 1
ATOM 1561 N N . LEU A 1 197 ? 10.685 -4.507 -10.212 1.00 88.69 197 LEU A N 1
ATOM 1562 C CA . LEU A 1 197 ? 11.437 -3.298 -10.561 1.00 88.69 197 LEU A CA 1
ATOM 1563 C C . LEU A 1 197 ? 12.800 -3.253 -9.875 1.00 88.69 197 LEU A C 1
ATOM 1565 O O . LEU A 1 197 ? 13.804 -2.994 -10.537 1.00 88.69 197 LEU A O 1
ATOM 1569 N N . LEU A 1 198 ? 12.859 -3.549 -8.574 1.00 85.56 198 LEU A N 1
ATOM 1570 C CA . LEU A 1 198 ? 14.115 -3.569 -7.828 1.00 85.56 198 LEU A CA 1
ATOM 1571 C C . LEU A 1 198 ? 15.090 -4.608 -8.400 1.00 85.56 198 LEU A C 1
ATOM 1573 O O . LEU A 1 198 ? 16.282 -4.324 -8.539 1.00 85.56 198 LEU A O 1
ATOM 1577 N N . SER A 1 199 ? 14.583 -5.780 -8.799 1.00 85.31 199 SER A N 1
ATOM 1578 C CA . SER A 1 199 ? 15.399 -6.845 -9.400 1.00 85.31 199 SER A CA 1
ATOM 1579 C C . SER A 1 199 ? 16.034 -6.439 -10.715 1.00 85.31 199 SER A C 1
ATOM 1581 O O . SER A 1 199 ? 17.209 -6.712 -10.954 1.00 85.31 199 SER A O 1
ATOM 1583 N N . ARG A 1 200 ? 15.315 -5.659 -11.513 1.00 81.38 200 ARG A N 1
ATOM 1584 C CA . ARG A 1 200 ? 15.816 -5.145 -12.785 1.00 81.38 200 ARG A CA 1
ATOM 1585 C C . ARG A 1 200 ? 16.721 -3.929 -12.606 1.00 81.38 200 ARG A C 1
ATOM 1587 O O . ARG A 1 200 ? 17.691 -3.781 -13.343 1.00 81.38 200 ARG A O 1
ATOM 1594 N N . ALA A 1 201 ? 16.450 -3.089 -11.608 1.00 79.81 201 ALA A N 1
ATOM 1595 C CA . ALA A 1 201 ? 17.269 -1.922 -11.288 1.00 79.81 201 ALA A CA 1
ATOM 1596 C C . ALA A 1 201 ? 18.667 -2.313 -10.777 1.00 79.81 201 ALA A C 1
ATOM 1598 O O . ALA A 1 201 ? 19.657 -1.673 -11.129 1.00 79.81 201 ALA A O 1
ATOM 1599 N N . MET A 1 202 ? 18.753 -3.366 -9.956 1.00 72.31 202 MET A N 1
ATOM 1600 C CA . MET A 1 202 ? 20.018 -3.859 -9.397 1.00 72.31 202 MET A CA 1
ATOM 1601 C C . MET A 1 202 ? 20.842 -4.662 -10.415 1.00 72.31 202 MET A C 1
ATOM 1603 O O . MET A 1 202 ? 22.074 -4.628 -10.374 1.00 72.31 202 MET A O 1
ATOM 1607 N N . PHE A 1 203 ? 20.187 -5.364 -11.346 1.00 66.62 203 PHE A N 1
ATOM 1608 C CA . PHE A 1 203 ? 20.842 -6.269 -12.291 1.00 66.62 203 PHE A CA 1
ATOM 1609 C C . PHE A 1 203 ? 20.577 -5.854 -13.741 1.00 66.62 203 PHE A C 1
ATOM 1611 O O . PHE A 1 203 ? 19.639 -6.304 -14.388 1.00 66.62 203 PHE A O 1
ATOM 1618 N N . LEU A 1 204 ? 21.485 -5.044 -14.297 1.00 57.38 204 LEU A N 1
ATOM 1619 C CA . LEU A 1 204 ? 21.436 -4.608 -15.702 1.00 57.38 204 LEU A CA 1
ATOM 1620 C C . LEU A 1 204 ? 21.666 -5.762 -16.707 1.00 57.38 204 LEU A C 1
ATOM 1622 O O . LEU A 1 204 ? 21.418 -5.621 -17.906 1.00 57.38 204 LEU A O 1
ATOM 1626 N N . SER A 1 205 ? 22.169 -6.909 -16.237 1.00 57.97 205 SER A N 1
ATOM 1627 C CA . SER A 1 205 ? 22.421 -8.078 -17.079 1.00 57.97 205 SER A CA 1
ATOM 1628 C C . SER A 1 205 ? 21.154 -8.918 -17.256 1.00 57.97 205 SER A C 1
ATOM 1630 O O . SER A 1 205 ? 20.835 -9.773 -16.435 1.00 57.97 205 SER A O 1
ATOM 1632 N N . GLU A 1 206 ? 20.476 -8.731 -18.390 1.00 62.25 206 GLU A N 1
ATOM 1633 C CA . GLU A 1 206 ? 19.310 -9.519 -18.837 1.00 62.25 206 GLU A CA 1
ATOM 1634 C C . GLU A 1 206 ? 19.606 -11.016 -19.084 1.00 62.25 206 GLU A C 1
ATOM 1636 O O . GLU A 1 206 ? 18.716 -11.758 -19.492 1.00 62.25 206 GLU A O 1
ATOM 1641 N N . ALA A 1 207 ? 20.855 -11.464 -18.922 1.00 61.56 207 ALA A N 1
ATOM 1642 C CA . ALA A 1 207 ? 21.256 -12.841 -19.209 1.00 61.56 207 ALA A CA 1
ATOM 1643 C C . ALA A 1 207 ? 20.881 -13.832 -18.093 1.00 61.56 207 ALA A C 1
ATOM 1645 O O . ALA A 1 207 ? 20.881 -15.037 -18.335 1.00 61.56 207 ALA A O 1
ATOM 1646 N N . LEU A 1 208 ? 20.579 -13.341 -16.887 1.00 69.38 208 LEU A N 1
ATOM 1647 C CA . LEU A 1 208 ? 20.197 -14.186 -15.757 1.00 69.38 208 LEU A CA 1
ATOM 1648 C C . LEU A 1 208 ? 18.681 -14.443 -15.7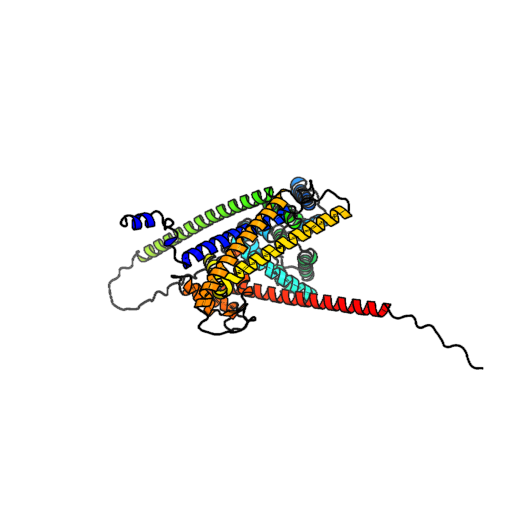58 1.00 69.38 208 LEU A C 1
ATOM 1650 O O . LEU A 1 208 ? 17.916 -13.506 -16.013 1.00 69.38 208 LEU A O 1
ATOM 1654 N N . PRO A 1 209 ? 18.221 -15.664 -15.430 1.00 78.31 209 PRO A N 1
ATOM 1655 C CA . PRO A 1 209 ? 16.806 -15.952 -15.212 1.00 78.31 209 PRO A CA 1
ATOM 1656 C C . PRO A 1 209 ? 16.178 -15.004 -14.181 1.00 78.31 209 PRO A C 1
ATOM 1658 O O . PRO A 1 209 ? 16.807 -14.655 -13.181 1.00 78.31 209 PRO A O 1
ATOM 1661 N N . ALA A 1 210 ? 14.909 -14.630 -14.378 1.00 77.25 210 ALA A N 1
ATOM 1662 C CA . ALA A 1 210 ? 14.201 -13.713 -13.477 1.00 77.25 210 ALA A CA 1
ATOM 1663 C C . ALA A 1 210 ? 14.179 -14.207 -12.016 1.00 77.25 210 ALA A C 1
ATOM 1665 O O . ALA A 1 210 ? 14.292 -13.415 -11.086 1.00 77.25 210 ALA A O 1
ATOM 1666 N N . THR A 1 211 ? 14.124 -15.523 -11.801 1.00 81.19 211 THR A N 1
ATOM 1667 C CA . THR A 1 211 ? 14.173 -16.135 -10.465 1.00 81.19 211 THR A CA 1
ATOM 1668 C C . THR A 1 211 ? 15.504 -15.897 -9.751 1.00 81.19 211 THR A C 1
ATOM 1670 O O . THR A 1 211 ? 15.529 -15.700 -8.539 1.00 81.19 211 THR A O 1
ATOM 1673 N N . GLU A 1 212 ? 16.621 -15.876 -10.481 1.00 81.75 212 GLU A N 1
ATOM 1674 C CA . GLU A 1 212 ? 17.934 -15.586 -9.897 1.00 81.75 212 GLU A CA 1
ATOM 1675 C C . GLU A 1 212 ? 18.077 -14.102 -9.553 1.00 81.75 212 GLU A C 1
ATOM 1677 O O . GLU A 1 212 ? 18.633 -13.767 -8.507 1.00 81.75 212 GLU A O 1
ATOM 1682 N N . GLN A 1 213 ? 17.515 -13.219 -10.385 1.00 82.88 213 GLN A N 1
ATOM 1683 C CA . GLN A 1 213 ? 17.454 -11.783 -10.099 1.00 82.88 213 GLN A CA 1
ATOM 1684 C C . GLN A 1 213 ? 16.643 -11.520 -8.821 1.00 82.88 213 GLN A C 1
ATOM 1686 O O . GLN A 1 213 ? 17.102 -10.796 -7.939 1.00 82.88 213 GLN A O 1
ATOM 1691 N N . LEU A 1 214 ? 15.488 -12.183 -8.672 1.00 84.00 214 LEU A N 1
ATOM 1692 C CA . LEU A 1 214 ? 14.659 -12.109 -7.466 1.00 84.00 214 LEU A CA 1
ATOM 1693 C C . LEU A 1 214 ? 15.401 -12.618 -6.225 1.00 84.00 214 LEU A C 1
ATOM 1695 O O . LEU A 1 214 ? 15.426 -11.940 -5.195 1.00 84.00 214 LEU A O 1
ATOM 1699 N N . LYS A 1 215 ? 16.075 -13.770 -6.327 1.00 83.94 215 LYS A N 1
ATOM 1700 C CA . LYS A 1 215 ? 16.907 -14.311 -5.241 1.00 83.94 215 LYS A CA 1
ATOM 1701 C C . LYS A 1 215 ? 17.950 -13.291 -4.781 1.00 83.94 215 LYS A C 1
ATOM 1703 O O . LYS A 1 215 ? 18.116 -13.068 -3.582 1.00 83.94 215 LYS A O 1
ATOM 1708 N N . ALA A 1 216 ? 18.642 -12.674 -5.733 1.00 81.88 216 ALA A N 1
ATOM 1709 C CA . ALA A 1 216 ? 19.681 -11.704 -5.442 1.00 81.88 216 ALA A CA 1
ATOM 1710 C C . ALA A 1 216 ? 19.112 -10.402 -4.853 1.00 81.88 216 ALA A C 1
ATOM 1712 O O . ALA A 1 216 ? 19.730 -9.819 -3.971 1.00 81.88 216 ALA A O 1
ATOM 1713 N N . THR A 1 217 ? 17.906 -9.973 -5.235 1.00 83.44 217 THR A N 1
ATOM 1714 C CA . THR A 1 217 ? 17.268 -8.841 -4.544 1.00 83.44 217 THR A CA 1
ATOM 1715 C C . THR A 1 217 ? 16.875 -9.149 -3.115 1.00 83.44 217 THR A C 1
ATOM 1717 O O . THR A 1 217 ? 17.152 -8.347 -2.227 1.00 83.44 217 THR A O 1
ATOM 1720 N N . ILE A 1 218 ? 16.288 -10.321 -2.868 1.00 83.56 218 ILE A N 1
ATOM 1721 C CA . ILE A 1 218 ? 15.834 -10.714 -1.530 1.00 83.56 218 ILE A CA 1
ATOM 1722 C C . ILE A 1 218 ? 17.020 -10.810 -0.559 1.00 83.56 218 ILE A C 1
ATOM 1724 O O . ILE A 1 218 ? 16.877 -10.486 0.621 1.00 83.56 218 ILE A O 1
ATOM 1728 N N . SER A 1 219 ? 18.209 -11.190 -1.044 1.00 82.94 219 SER A N 1
ATOM 1729 C CA . SER A 1 219 ? 19.425 -11.193 -0.223 1.00 82.94 219 SER A CA 1
ATOM 1730 C C . SER A 1 219 ? 19.914 -9.782 0.127 1.00 82.94 219 SER A C 1
ATOM 1732 O O . SER A 1 219 ? 20.401 -9.570 1.239 1.00 82.94 219 SER A O 1
ATOM 1734 N N . THR A 1 220 ? 19.758 -8.820 -0.789 1.00 82.69 220 THR A N 1
ATOM 1735 C CA . THR A 1 220 ? 20.167 -7.417 -0.593 1.00 82.69 220 THR A CA 1
ATOM 1736 C C . THR A 1 220 ? 19.177 -6.580 0.207 1.00 82.69 220 THR A C 1
ATOM 1738 O O . THR A 1 220 ? 19.561 -5.528 0.717 1.00 82.69 220 THR A O 1
ATOM 1741 N N . LEU A 1 221 ? 17.920 -7.023 0.328 1.00 82.56 221 LEU A N 1
ATOM 1742 C CA . LEU A 1 221 ? 16.909 -6.285 1.077 1.00 82.56 221 LEU A CA 1
ATOM 1743 C C . LEU A 1 221 ? 17.323 -6.126 2.552 1.00 82.56 221 LEU A C 1
ATOM 1745 O O . LEU A 1 221 ? 17.966 -7.018 3.121 1.00 82.56 221 LEU A O 1
ATOM 1749 N N . PRO A 1 222 ? 16.944 -5.023 3.212 1.00 83.56 222 PRO A N 1
ATOM 1750 C CA . PRO A 1 222 ? 17.171 -4.847 4.643 1.00 83.56 222 PRO A CA 1
ATOM 1751 C C . PRO A 1 222 ? 16.505 -5.958 5.479 1.00 83.56 222 PRO A C 1
ATOM 1753 O O . PRO A 1 222 ? 15.656 -6.708 4.985 1.00 83.56 222 PRO A O 1
ATOM 1756 N N . LYS A 1 223 ? 16.930 -6.133 6.736 1.00 82.56 223 LYS A N 1
ATOM 1757 C CA . LYS A 1 223 ? 16.348 -7.166 7.621 1.00 82.56 223 LYS A CA 1
ATOM 1758 C C . LYS A 1 223 ? 14.946 -6.768 8.091 1.00 82.56 223 LYS A C 1
ATOM 1760 O O . LYS A 1 223 ? 14.121 -7.643 8.328 1.00 82.56 223 LYS A O 1
ATOM 1765 N N . GLU A 1 224 ? 14.696 -5.467 8.134 1.00 82.44 224 GLU A N 1
ATOM 1766 C CA . GLU A 1 224 ? 13.449 -4.790 8.479 1.00 82.44 224 GLU A CA 1
ATOM 1767 C C . GLU A 1 224 ? 12.297 -5.281 7.579 1.00 82.44 224 GLU A C 1
ATOM 1769 O O . GLU A 1 224 ? 11.281 -5.776 8.069 1.00 82.44 224 GLU A O 1
ATOM 1774 N N . ALA A 1 225 ? 12.521 -5.328 6.260 1.00 82.75 225 ALA A N 1
ATOM 1775 C CA . ALA A 1 225 ? 11.551 -5.858 5.296 1.00 82.75 225 ALA A CA 1
ATOM 1776 C C . ALA A 1 225 ? 11.195 -7.337 5.548 1.00 82.75 225 ALA A C 1
ATOM 1778 O O . ALA A 1 225 ? 10.066 -7.773 5.333 1.00 82.75 225 ALA A O 1
ATOM 1779 N N . VAL A 1 226 ? 12.164 -8.140 6.004 1.00 83.62 226 VAL A N 1
ATOM 1780 C CA . VAL A 1 226 ? 11.946 -9.565 6.307 1.00 83.62 226 VAL A CA 1
ATOM 1781 C C . VAL A 1 226 ? 11.142 -9.722 7.594 1.00 83.62 226 VAL A C 1
ATOM 1783 O O . VAL A 1 226 ? 10.274 -10.592 7.670 1.00 83.62 226 VAL A O 1
ATOM 1786 N N . THR A 1 227 ? 11.406 -8.897 8.609 1.00 83.69 227 THR A N 1
ATOM 1787 C CA . THR A 1 227 ? 10.642 -8.918 9.862 1.00 83.69 227 THR A CA 1
ATOM 1788 C C . THR A 1 227 ? 9.194 -8.485 9.657 1.00 83.69 227 THR A C 1
ATOM 1790 O O . THR A 1 227 ? 8.298 -9.137 10.193 1.00 83.69 227 THR A O 1
ATOM 1793 N N . GLU A 1 228 ? 8.953 -7.472 8.826 1.00 83.12 228 GLU A N 1
ATOM 1794 C CA . GLU A 1 228 ? 7.608 -7.025 8.450 1.00 83.12 228 GLU A CA 1
ATOM 1795 C C . GLU A 1 228 ? 6.857 -8.084 7.639 1.00 83.12 228 GLU A C 1
ATOM 1797 O O . GLU A 1 228 ? 5.732 -8.442 7.987 1.00 83.12 228 GLU A O 1
ATOM 1802 N N . ALA A 1 229 ? 7.497 -8.675 6.624 1.00 83.69 229 ALA A N 1
ATOM 1803 C CA . ALA A 1 229 ? 6.904 -9.772 5.860 1.00 83.69 229 ALA A CA 1
ATOM 1804 C C . ALA A 1 229 ? 6.561 -10.969 6.765 1.00 83.69 229 ALA A C 1
ATOM 1806 O O . ALA A 1 229 ? 5.474 -11.538 6.671 1.00 83.69 229 ALA A O 1
ATOM 1807 N N . LYS A 1 230 ? 7.445 -11.320 7.711 1.00 82.69 230 LYS A N 1
ATOM 1808 C CA . LYS A 1 230 ? 7.187 -12.373 8.706 1.00 82.69 230 LYS A CA 1
ATOM 1809 C C . LYS A 1 230 ? 5.979 -12.048 9.587 1.00 82.69 230 LYS A C 1
ATOM 1811 O O . LYS A 1 230 ? 5.197 -12.948 9.897 1.00 82.69 230 LYS A O 1
ATOM 1816 N N . TYR A 1 231 ? 5.832 -10.790 9.991 1.00 82.12 231 TYR A N 1
ATOM 1817 C CA . TYR A 1 231 ? 4.694 -10.337 10.780 1.00 82.12 231 TYR A CA 1
ATOM 1818 C C . TYR A 1 231 ? 3.381 -10.411 9.986 1.00 82.12 231 TYR A C 1
ATOM 1820 O O . TYR A 1 231 ? 2.434 -11.015 10.488 1.00 82.12 231 TYR A O 1
ATOM 1828 N N . LYS A 1 232 ? 3.346 -9.937 8.728 1.00 80.50 232 LYS A N 1
ATOM 1829 C CA . LYS A 1 232 ? 2.156 -10.048 7.857 1.00 80.50 232 LYS A CA 1
ATOM 1830 C C . LYS A 1 232 ? 1.736 -11.507 7.610 1.00 80.50 232 LYS A C 1
ATOM 1832 O O . LYS A 1 232 ? 0.546 -11.803 7.537 1.00 80.50 232 LYS A O 1
ATOM 1837 N N . ILE A 1 233 ? 2.680 -12.457 7.546 1.00 80.25 233 ILE A N 1
ATOM 1838 C CA . ILE A 1 233 ? 2.349 -13.900 7.500 1.00 80.25 233 ILE A CA 1
ATOM 1839 C C . ILE A 1 233 ? 1.625 -14.334 8.780 1.00 80.25 233 ILE A C 1
ATOM 1841 O O . ILE A 1 233 ? 0.624 -15.046 8.716 1.00 80.25 233 ILE A O 1
ATOM 1845 N N . GLY A 1 234 ? 2.141 -13.925 9.943 1.00 75.50 234 GLY A N 1
ATOM 1846 C CA . GLY A 1 234 ? 1.527 -14.227 11.235 1.00 75.50 234 GLY A CA 1
ATOM 1847 C C . GLY A 1 234 ? 0.120 -13.646 11.359 1.00 75.50 234 GLY A C 1
ATOM 1848 O O . GLY A 1 234 ? -0.773 -14.327 11.852 1.00 75.50 234 GLY A O 1
ATOM 1849 N N . GLU A 1 235 ? -0.089 -12.433 10.854 1.00 76.94 235 GLU A N 1
ATOM 1850 C CA . GLU A 1 235 ? -1.391 -11.765 10.800 1.00 76.94 235 GLU A CA 1
ATOM 1851 C C . GLU A 1 235 ? -2.398 -12.511 9.921 1.00 76.94 235 GLU A C 1
ATOM 1853 O O . GLU A 1 235 ? -3.467 -12.877 10.405 1.00 76.94 235 GLU A O 1
ATOM 1858 N N . ARG A 1 236 ? -2.026 -12.862 8.681 1.00 77.94 236 ARG A N 1
ATOM 1859 C CA . ARG A 1 236 ? -2.888 -13.643 7.773 1.00 77.94 236 ARG A CA 1
ATOM 1860 C C . ARG A 1 236 ? -3.277 -15.015 8.333 1.00 77.94 236 ARG A C 1
ATOM 1862 O O . ARG A 1 236 ? -4.334 -15.538 7.998 1.00 77.94 236 ARG A O 1
ATOM 1869 N N . GLU A 1 237 ? -2.425 -15.618 9.160 1.00 70.88 237 GLU A N 1
ATOM 1870 C CA . GLU A 1 237 ? -2.687 -16.916 9.795 1.00 70.88 237 GLU A CA 1
ATOM 1871 C C . GLU A 1 237 ? -3.330 -16.812 11.190 1.00 70.88 237 GLU A C 1
ATOM 1873 O O . GLU A 1 237 ? -3.507 -17.838 11.854 1.00 70.88 237 GLU A O 1
ATOM 1878 N N . GLY A 1 238 ? -3.636 -15.602 11.674 1.00 65.94 238 GLY A N 1
ATOM 1879 C CA . GLY A 1 238 ? -4.168 -15.373 13.025 1.00 65.94 238 GLY A CA 1
ATOM 1880 C C . GLY A 1 238 ? -3.188 -15.736 14.153 1.00 65.94 238 GLY A C 1
ATOM 1881 O O . GLY A 1 238 ? -3.564 -15.852 15.319 1.00 65.94 238 GLY A O 1
ATOM 1882 N N . LYS A 1 239 ? -1.908 -15.936 13.826 1.00 70.56 239 LYS A N 1
ATOM 1883 C CA . LYS A 1 239 ? -0.810 -16.276 14.742 1.00 70.56 239 LYS A CA 1
ATOM 1884 C C . LYS A 1 239 ? 0.135 -15.082 14.863 1.00 70.56 239 LYS A C 1
ATOM 1886 O O . LYS A 1 239 ? 1.295 -15.139 14.456 1.00 70.56 239 LYS A O 1
ATOM 1891 N N . VAL A 1 240 ? -0.392 -13.989 15.413 1.00 66.38 240 VAL A N 1
ATOM 1892 C CA . VAL A 1 240 ? 0.341 -12.731 15.581 1.00 66.38 240 VAL A CA 1
ATOM 1893 C C . VAL A 1 240 ? 1.324 -12.829 16.751 1.00 66.38 240 VAL A C 1
ATOM 1895 O O . VAL A 1 240 ? 0.949 -13.065 17.904 1.00 66.38 240 VAL A O 1
ATOM 1898 N N . ASP A 1 241 ? 2.605 -12.615 16.456 1.00 70.19 241 ASP A N 1
ATOM 1899 C CA . ASP A 1 241 ? 3.659 -12.488 17.457 1.00 70.19 241 ASP A CA 1
ATOM 1900 C C . ASP A 1 241 ? 3.694 -11.038 17.983 1.00 70.19 241 ASP A C 1
ATOM 1902 O O . ASP A 1 241 ? 4.339 -10.154 17.424 1.00 70.19 241 ASP A O 1
ATOM 1906 N N . ASN A 1 242 ? 3.037 -10.768 19.115 1.00 77.12 242 ASN A N 1
ATOM 1907 C CA . ASN A 1 242 ? 2.972 -9.406 19.683 1.00 77.12 242 ASN A CA 1
ATOM 1908 C C . ASN A 1 242 ? 4.357 -8.787 19.958 1.00 77.12 242 ASN A C 1
ATOM 1910 O O . ASN A 1 242 ? 4.504 -7.570 19.981 1.00 77.12 242 ASN A O 1
ATOM 1914 N N . ARG A 1 243 ? 5.392 -9.613 20.164 1.00 81.06 243 ARG A N 1
ATOM 1915 C CA . ARG A 1 243 ? 6.775 -9.138 20.325 1.00 81.06 243 ARG A CA 1
ATOM 1916 C C . ARG A 1 243 ? 7.342 -8.554 19.036 1.00 81.06 243 ARG A C 1
ATOM 1918 O O . ARG A 1 243 ? 7.963 -7.501 19.098 1.00 81.06 243 ARG A O 1
ATOM 1925 N N . THR A 1 244 ? 7.116 -9.212 17.900 1.00 78.62 244 THR A N 1
ATOM 1926 C CA . THR A 1 244 ? 7.568 -8.692 16.605 1.00 78.62 244 THR A CA 1
ATOM 1927 C C . THR A 1 244 ? 6.751 -7.465 16.213 1.00 78.62 244 THR A C 1
ATOM 1929 O O . THR A 1 244 ? 7.332 -6.526 15.689 1.00 78.62 244 THR A O 1
ATOM 1932 N N . LYS A 1 245 ? 5.453 -7.406 16.569 1.00 81.25 245 LYS A N 1
ATOM 1933 C CA . LYS A 1 245 ? 4.621 -6.192 16.418 1.00 81.25 245 LYS A CA 1
ATOM 1934 C C . LYS A 1 245 ? 5.268 -4.983 17.098 1.00 81.25 245 LYS A C 1
ATOM 1936 O O . LYS A 1 245 ? 5.446 -3.943 16.483 1.00 81.25 245 LYS A O 1
ATOM 1941 N N . ILE A 1 246 ? 5.667 -5.141 18.363 1.00 84.44 246 ILE A N 1
ATOM 1942 C CA . ILE A 1 246 ? 6.305 -4.070 19.144 1.00 84.44 246 ILE A CA 1
ATOM 1943 C C . ILE A 1 246 ? 7.658 -3.666 18.547 1.00 84.44 246 ILE A C 1
ATOM 1945 O O . ILE A 1 246 ? 7.999 -2.487 18.549 1.00 84.44 246 ILE A O 1
ATOM 1949 N N . GLU A 1 247 ? 8.441 -4.629 18.060 1.00 84.62 247 GLU A N 1
ATOM 1950 C CA . GLU A 1 247 ? 9.730 -4.345 17.428 1.00 84.62 247 GLU A CA 1
ATOM 1951 C C . GLU A 1 247 ? 9.567 -3.529 16.141 1.00 84.62 247 GLU A C 1
ATOM 1953 O O . GLU A 1 247 ? 10.261 -2.526 15.989 1.00 84.62 247 GLU A O 1
ATOM 1958 N N . ILE A 1 248 ? 8.613 -3.900 15.280 1.00 83.94 248 ILE A N 1
ATOM 1959 C CA . ILE A 1 248 ? 8.284 -3.165 14.049 1.00 83.94 248 ILE A CA 1
ATOM 1960 C C . ILE A 1 248 ? 7.820 -1.746 14.386 1.00 83.94 248 ILE A C 1
ATOM 1962 O O . ILE A 1 248 ? 8.398 -0.789 13.885 1.00 83.94 248 ILE A O 1
ATOM 1966 N N . ILE A 1 249 ? 6.870 -1.595 15.318 1.00 84.44 249 ILE A N 1
ATOM 1967 C CA . ILE A 1 249 ? 6.368 -0.275 15.742 1.00 84.44 249 ILE A CA 1
ATOM 1968 C C . ILE A 1 249 ? 7.513 0.611 16.238 1.00 84.44 249 ILE A C 1
ATOM 1970 O O . ILE A 1 249 ? 7.606 1.782 15.885 1.00 84.44 249 ILE A O 1
ATOM 1974 N N . LYS A 1 250 ? 8.426 0.057 17.041 1.00 86.88 250 LYS A N 1
ATOM 1975 C CA . LYS A 1 250 ? 9.570 0.816 17.547 1.00 86.88 250 LYS A CA 1
ATOM 1976 C C . LYS A 1 250 ? 10.516 1.250 16.421 1.00 86.88 250 LYS A C 1
ATOM 1978 O O . LYS A 1 250 ? 11.030 2.367 16.456 1.00 86.88 250 LYS A O 1
ATOM 1983 N N . GLN A 1 251 ? 10.771 0.378 15.446 1.00 81.31 251 GLN A N 1
ATOM 1984 C CA . GLN A 1 251 ? 11.594 0.710 14.280 1.00 81.31 251 GLN A CA 1
ATOM 1985 C C . GLN A 1 251 ? 10.943 1.815 13.439 1.00 81.31 251 GLN A C 1
ATOM 1987 O O . GLN A 1 251 ? 11.627 2.749 13.019 1.00 81.31 251 GLN A O 1
ATOM 1992 N N . GLU A 1 252 ? 9.625 1.755 13.263 1.00 80.50 252 GLU A N 1
ATOM 1993 C CA . GLU A 1 252 ? 8.846 2.754 12.538 1.00 80.50 252 GLU A CA 1
ATOM 1994 C C . GLU A 1 252 ? 8.843 4.111 13.262 1.00 80.50 252 GLU A C 1
ATOM 1996 O O . GLU A 1 252 ? 9.131 5.139 12.651 1.00 80.50 252 GLU A O 1
ATOM 2001 N N . GLU A 1 253 ? 8.652 4.137 14.586 1.00 83.88 253 GLU A N 1
ATOM 2002 C CA . GLU A 1 253 ? 8.767 5.358 15.398 1.00 83.88 253 GLU A CA 1
ATOM 2003 C C . GLU A 1 253 ? 10.157 6.007 15.281 1.00 83.88 253 GLU A C 1
ATOM 2005 O O . GLU A 1 253 ? 10.279 7.233 15.169 1.00 83.88 253 GLU A O 1
ATOM 2010 N N . GLU A 1 254 ? 11.223 5.199 15.280 1.00 84.00 254 GLU A N 1
ATOM 2011 C CA . GLU A 1 254 ? 12.590 5.682 15.074 1.00 84.00 254 GLU A CA 1
ATOM 2012 C C . GLU A 1 254 ? 12.799 6.237 13.655 1.00 84.00 254 GLU A C 1
ATOM 2014 O O . GLU A 1 254 ? 13.468 7.264 13.496 1.00 84.00 254 GLU A O 1
ATOM 2019 N N . ALA A 1 255 ? 12.221 5.602 12.630 1.00 78.88 255 ALA A N 1
ATOM 2020 C CA . ALA A 1 255 ? 12.271 6.077 11.249 1.00 78.88 255 ALA A CA 1
ATOM 2021 C C . ALA A 1 255 ? 11.525 7.410 11.081 1.00 78.88 255 ALA A C 1
ATOM 2023 O O . ALA A 1 255 ? 12.086 8.360 10.531 1.00 78.88 255 ALA A O 1
ATOM 2024 N N . ILE A 1 256 ? 10.320 7.523 11.649 1.00 80.44 256 ILE A N 1
ATOM 2025 C CA . ILE A 1 256 ? 9.521 8.756 11.659 1.00 80.44 256 ILE A CA 1
ATOM 2026 C C . ILE A 1 256 ? 10.288 9.883 12.347 1.00 80.44 256 ILE A C 1
ATOM 2028 O O . ILE A 1 256 ? 10.298 11.019 11.871 1.00 80.44 256 ILE A O 1
ATOM 2032 N N . LYS A 1 257 ? 10.942 9.596 13.477 1.00 83.12 257 LYS A N 1
ATOM 2033 C CA . LYS A 1 257 ? 11.731 10.600 14.192 1.00 83.12 257 LYS A CA 1
ATOM 2034 C C . LYS A 1 257 ? 12.897 11.108 13.340 1.00 83.12 257 LYS A C 1
ATOM 2036 O O . LYS A 1 257 ? 13.078 12.320 13.247 1.00 83.12 257 LYS A O 1
ATOM 2041 N N . LYS A 1 258 ? 13.637 10.208 12.686 1.00 79.94 258 LYS A N 1
ATOM 2042 C CA . LYS A 1 258 ? 14.734 10.579 11.776 1.00 79.94 258 LYS A CA 1
ATOM 2043 C C . LYS A 1 258 ? 14.234 11.400 10.588 1.00 79.94 258 LYS A C 1
ATOM 2045 O O . LYS A 1 258 ? 14.826 12.427 10.284 1.00 79.94 258 LYS A O 1
ATOM 2050 N N . GLU A 1 259 ? 13.123 11.013 9.963 1.00 76.31 259 GLU A N 1
ATOM 2051 C CA . GLU A 1 259 ? 12.544 11.769 8.843 1.00 76.31 259 GLU A CA 1
ATOM 2052 C C . GLU A 1 259 ? 12.071 13.169 9.279 1.00 76.31 259 GLU A C 1
ATOM 2054 O O . GLU A 1 259 ? 12.294 14.163 8.581 1.00 76.31 259 GLU A O 1
ATOM 2059 N N . LYS A 1 260 ? 11.471 13.289 10.470 1.00 76.56 260 LYS A N 1
ATOM 2060 C CA . LYS A 1 260 ? 11.103 14.590 11.053 1.00 76.56 260 LYS A CA 1
ATOM 2061 C C . LYS A 1 260 ? 12.326 15.472 11.306 1.00 76.56 260 LYS A C 1
ATOM 2063 O O . LYS A 1 260 ? 12.277 16.666 11.029 1.00 76.56 260 LYS A O 1
ATOM 2068 N N . GLU A 1 261 ? 13.421 14.901 11.795 1.00 78.19 261 GLU A N 1
ATOM 2069 C CA . GLU A 1 261 ? 14.681 15.626 11.986 1.00 78.19 261 GLU A CA 1
ATOM 2070 C C . GLU A 1 261 ? 15.293 16.062 10.641 1.00 78.19 261 GLU A C 1
ATOM 2072 O O . GLU A 1 261 ? 15.662 17.225 10.486 1.00 78.19 261 GLU A O 1
ATOM 2077 N N . GLU A 1 262 ? 15.337 15.177 9.640 1.00 74.56 262 GLU A N 1
ATOM 2078 C CA . GLU A 1 262 ? 15.843 15.490 8.295 1.00 74.56 262 GLU A CA 1
ATOM 2079 C C . GLU A 1 262 ? 15.028 16.596 7.610 1.00 74.56 262 GLU A C 1
ATOM 2081 O O . GLU A 1 262 ? 15.601 17.548 7.079 1.00 74.56 262 GLU A O 1
ATOM 2086 N N . SER A 1 263 ? 13.697 16.511 7.670 1.00 69.62 263 SER A N 1
ATOM 2087 C CA . SER A 1 263 ? 12.798 17.520 7.097 1.00 69.62 263 SER A CA 1
ATOM 2088 C C . SER A 1 263 ? 12.889 18.870 7.815 1.00 69.62 263 SER A C 1
ATOM 2090 O O . SER A 1 263 ? 12.836 19.914 7.162 1.00 69.62 263 SER A O 1
ATOM 2092 N N . ALA A 1 264 ? 13.093 18.878 9.138 1.00 77.31 264 ALA A N 1
ATOM 2093 C CA . ALA A 1 264 ? 13.347 20.105 9.885 1.00 77.31 264 ALA A CA 1
ATOM 2094 C C . ALA A 1 264 ? 14.641 20.774 9.402 1.00 77.31 264 ALA A C 1
ATOM 2096 O O . ALA A 1 264 ? 14.611 21.950 9.037 1.00 77.31 264 ALA A O 1
ATOM 2097 N N . ILE A 1 265 ? 15.730 20.007 9.288 1.00 77.75 265 ILE A N 1
ATOM 2098 C CA . ILE A 1 265 ? 17.032 20.493 8.807 1.00 77.75 265 ILE A CA 1
ATOM 2099 C C . ILE A 1 265 ? 16.940 21.000 7.361 1.00 77.75 265 ILE A C 1
ATOM 2101 O O . ILE A 1 265 ? 17.498 22.046 7.037 1.00 77.75 265 ILE A O 1
ATOM 2105 N N . GLU A 1 266 ? 16.252 20.283 6.470 1.00 70.50 266 GLU A N 1
ATOM 2106 C CA . GLU A 1 266 ? 16.071 20.708 5.076 1.00 70.50 266 GLU A CA 1
ATOM 2107 C C . GLU A 1 266 ? 15.243 21.999 4.994 1.00 70.50 266 GLU A C 1
ATOM 2109 O O . GLU A 1 266 ? 15.606 22.920 4.263 1.00 70.50 266 GLU A O 1
ATOM 2114 N N . SER A 1 267 ? 14.195 22.128 5.815 1.00 69.00 267 SER A N 1
ATOM 2115 C CA . SER A 1 267 ? 13.395 23.354 5.899 1.00 69.00 267 SER A CA 1
ATOM 2116 C C . SER A 1 267 ? 14.184 24.547 6.450 1.00 69.00 267 SER A C 1
ATOM 2118 O O . SER A 1 267 ? 13.979 25.673 6.000 1.00 69.00 267 SER A O 1
ATOM 2120 N N . GLU A 1 268 ? 15.096 24.319 7.398 1.00 74.31 268 GLU A N 1
ATOM 2121 C CA . GLU A 1 268 ? 15.980 25.353 7.941 1.00 74.31 268 GLU A CA 1
ATOM 2122 C C . GLU A 1 268 ? 17.002 25.802 6.900 1.00 74.31 268 GLU A C 1
ATOM 2124 O O . GLU A 1 268 ? 17.136 27.001 6.670 1.00 74.31 268 GLU A O 1
ATOM 2129 N N . LYS A 1 269 ? 17.629 24.863 6.181 1.00 74.06 269 LYS A N 1
ATOM 2130 C CA . LYS A 1 269 ? 18.541 25.180 5.071 1.00 74.06 269 LYS A CA 1
ATOM 2131 C C . LYS A 1 269 ? 17.848 25.975 3.968 1.00 74.06 269 LYS A C 1
ATOM 2133 O O . LYS A 1 269 ? 18.375 26.987 3.526 1.00 74.06 269 LYS A O 1
ATOM 2138 N N . LEU A 1 270 ? 16.638 25.574 3.574 1.00 73.62 270 LEU A N 1
ATOM 2139 C CA . LEU A 1 270 ? 15.848 26.305 2.580 1.00 73.62 270 LEU A CA 1
ATOM 2140 C C . LEU A 1 270 ? 15.488 27.717 3.060 1.00 73.62 270 LEU A C 1
ATOM 2142 O O . LEU A 1 270 ? 15.534 28.657 2.270 1.00 73.62 270 LEU A O 1
ATOM 2146 N N . LYS A 1 271 ? 15.155 27.895 4.345 1.00 72.50 271 LYS A N 1
ATOM 2147 C CA . LYS A 1 271 ? 14.914 29.226 4.927 1.00 72.50 271 LYS A CA 1
ATOM 2148 C C . LYS A 1 271 ? 16.180 30.077 4.922 1.00 72.50 271 LYS A C 1
ATOM 2150 O O . LYS A 1 271 ? 16.107 31.236 4.529 1.00 72.50 271 LYS A O 1
ATOM 2155 N N . GLU A 1 272 ? 17.323 29.520 5.314 1.00 71.06 272 GLU A N 1
ATOM 2156 C CA . GLU A 1 272 ? 18.608 30.225 5.272 1.00 71.06 272 GLU A CA 1
ATOM 2157 C C . GLU A 1 272 ? 19.002 30.621 3.845 1.00 71.06 272 GLU A C 1
ATOM 2159 O O . GLU A 1 272 ? 19.450 31.744 3.628 1.00 71.06 272 GLU A O 1
ATOM 2164 N N . ASP A 1 273 ? 18.798 29.744 2.862 1.00 72.06 273 ASP A N 1
ATOM 2165 C CA . ASP A 1 273 ? 19.109 30.023 1.457 1.00 72.06 273 ASP A CA 1
ATOM 2166 C C . ASP A 1 273 ? 18.170 31.082 0.854 1.00 72.06 273 ASP A C 1
ATOM 2168 O O . ASP A 1 273 ? 18.599 31.899 0.040 1.00 72.06 273 ASP A O 1
ATOM 2172 N N . LEU A 1 274 ? 16.900 31.119 1.274 1.00 71.12 274 LEU A N 1
ATOM 2173 C CA . LEU A 1 274 ? 15.955 32.176 0.894 1.00 71.12 274 LEU A CA 1
ATOM 2174 C C . LEU A 1 274 ? 16.319 33.528 1.518 1.00 71.12 274 LEU A C 1
ATOM 2176 O O . LEU A 1 274 ? 16.192 34.552 0.852 1.00 71.12 274 LEU A O 1
ATOM 2180 N N . VAL A 1 275 ? 16.783 33.536 2.772 1.00 74.19 275 VAL A N 1
ATOM 2181 C CA . VAL A 1 275 ? 17.258 34.757 3.442 1.00 74.19 275 VAL A CA 1
ATOM 2182 C C . VAL A 1 275 ? 18.525 35.277 2.763 1.00 74.19 275 VAL A C 1
ATOM 2184 O O . VAL A 1 275 ? 18.573 36.455 2.427 1.00 74.19 275 VAL A O 1
ATOM 2187 N N . LYS A 1 276 ? 19.495 34.407 2.455 1.00 72.06 276 LYS A N 1
ATOM 2188 C CA . LYS A 1 276 ? 20.722 34.788 1.730 1.00 72.06 276 LYS A CA 1
ATOM 2189 C C . LYS A 1 276 ? 20.424 35.345 0.339 1.00 72.06 276 LYS A C 1
ATOM 2191 O O . LYS A 1 276 ? 20.957 36.387 -0.012 1.00 72.06 276 LYS A O 1
ATOM 2196 N N . LYS A 1 277 ? 19.523 34.715 -0.426 1.00 67.75 277 LYS A N 1
ATOM 2197 C CA . LYS A 1 277 ? 19.100 35.238 -1.738 1.00 67.75 277 LYS A CA 1
ATOM 2198 C C . LYS A 1 277 ? 18.403 36.594 -1.634 1.00 67.75 277 LYS A C 1
ATOM 2200 O O . LYS A 1 277 ? 18.647 37.460 -2.463 1.00 67.75 277 LYS A O 1
ATOM 2205 N N . ALA A 1 278 ? 17.566 36.797 -0.616 1.00 67.06 278 ALA A N 1
ATOM 2206 C CA . ALA A 1 278 ? 16.932 38.091 -0.381 1.00 67.06 278 ALA A CA 1
ATOM 2207 C C . ALA A 1 278 ? 17.956 39.170 0.018 1.00 67.06 278 ALA A C 1
ATOM 2209 O O . ALA A 1 278 ? 17.840 40.312 -0.415 1.00 67.06 278 ALA A O 1
ATOM 2210 N N . GLU A 1 279 ? 18.970 38.820 0.813 1.00 65.25 279 GLU A N 1
ATOM 2211 C CA . GLU A 1 279 ? 20.066 39.725 1.182 1.00 65.25 279 GLU A CA 1
ATOM 2212 C C . GLU A 1 279 ? 20.964 40.068 -0.018 1.00 65.25 279 GLU A C 1
ATOM 2214 O O . GLU A 1 279 ? 21.320 41.233 -0.186 1.00 65.25 279 GLU A O 1
ATOM 2219 N N . GLU A 1 280 ? 21.266 39.100 -0.887 1.00 63.41 280 GLU A N 1
ATOM 2220 C CA . GLU A 1 280 ? 22.015 39.298 -2.138 1.00 63.41 280 GLU A CA 1
ATOM 2221 C C . GLU A 1 280 ? 21.250 40.195 -3.128 1.00 63.41 280 GLU A C 1
ATOM 2223 O O . GLU A 1 280 ? 21.829 41.144 -3.656 1.00 63.41 280 GLU A O 1
ATOM 2228 N N . GLU A 1 281 ? 19.940 39.985 -3.309 1.00 60.75 281 GLU A N 1
ATOM 2229 C CA . GLU A 1 281 ? 19.088 40.851 -4.143 1.00 60.75 281 GLU A CA 1
ATOM 2230 C C . GLU A 1 281 ? 18.991 42.284 -3.587 1.00 60.75 281 GLU A C 1
ATOM 2232 O O . GLU A 1 281 ? 18.967 43.251 -4.349 1.00 60.75 281 GLU A O 1
ATOM 2237 N N . ILE A 1 282 ? 18.970 42.458 -2.260 1.00 60.59 282 ILE A N 1
ATOM 2238 C CA . ILE A 1 282 ? 19.000 43.787 -1.627 1.00 60.59 282 ILE A CA 1
ATOM 2239 C C . ILE A 1 282 ? 20.368 44.457 -1.827 1.00 60.59 282 ILE A C 1
ATOM 2241 O O . ILE A 1 282 ? 20.425 45.665 -2.065 1.00 60.59 282 ILE A O 1
ATOM 2245 N N . HIS A 1 283 ? 21.463 43.696 -1.764 1.00 56.25 283 HIS A N 1
ATOM 2246 C CA . HIS A 1 283 ? 22.817 44.217 -1.962 1.00 56.25 283 HIS A CA 1
ATOM 2247 C C . HIS A 1 283 ? 23.072 44.625 -3.425 1.00 56.25 283 HIS A C 1
ATOM 2249 O O . HIS A 1 283 ? 23.718 45.644 -3.669 1.00 56.25 283 HIS A O 1
ATOM 2255 N N . GLU A 1 284 ? 22.501 43.901 -4.394 1.00 55.78 284 GLU A N 1
ATOM 2256 C CA . GLU A 1 284 ? 22.596 44.212 -5.829 1.00 55.78 284 GLU A CA 1
ATOM 2257 C C . GLU A 1 284 ? 21.794 45.475 -6.219 1.00 55.78 284 GLU A C 1
ATOM 2259 O O . GLU A 1 284 ? 22.159 46.187 -7.153 1.00 55.78 284 GLU A O 1
ATOM 2264 N N . ILE A 1 285 ? 20.744 45.828 -5.462 1.00 56.66 285 ILE A N 1
ATOM 2265 C CA . ILE A 1 285 ? 19.978 47.080 -5.638 1.00 56.66 285 ILE A CA 1
ATOM 2266 C C . ILE A 1 285 ? 20.716 48.302 -5.048 1.00 56.66 285 ILE A C 1
ATOM 2268 O O . ILE A 1 285 ? 20.460 49.437 -5.460 1.00 56.66 285 ILE A O 1
ATOM 2272 N N . LEU A 1 286 ? 21.622 48.097 -4.085 1.00 53.66 286 LEU A N 1
ATOM 2273 C CA . LEU A 1 286 ? 22.293 49.173 -3.342 1.00 53.66 286 LEU A CA 1
ATOM 2274 C C . LEU A 1 286 ? 23.651 49.598 -3.933 1.00 53.66 286 LEU A C 1
ATOM 2276 O O . LEU A 1 286 ? 24.144 50.669 -3.575 1.00 53.66 286 LEU A O 1
ATOM 2280 N N . GLU A 1 287 ? 24.228 48.840 -4.871 1.00 47.81 287 GLU A N 1
ATOM 2281 C CA . GLU A 1 287 ? 25.469 49.209 -5.569 1.00 47.81 287 GLU A CA 1
ATOM 2282 C C . GLU A 1 287 ? 25.205 49.922 -6.917 1.00 47.81 287 GLU A C 1
ATOM 2284 O O . GLU A 1 287 ? 25.223 49.353 -8.002 1.00 47.81 287 GLU A O 1
ATOM 2289 N N . ASP A 1 288 ? 25.004 51.238 -6.792 1.00 44.81 288 ASP A N 1
ATOM 2290 C CA . ASP A 1 288 ? 25.442 52.319 -7.692 1.00 44.81 288 ASP A CA 1
ATOM 2291 C C . ASP A 1 288 ? 24.872 52.453 -9.128 1.00 44.81 288 ASP A C 1
ATOM 2293 O O . ASP A 1 288 ? 25.438 51.962 -10.103 1.00 44.81 288 ASP A O 1
ATOM 2297 N N . LYS A 1 289 ? 23.873 53.348 -9.287 1.00 40.81 289 LYS A N 1
ATOM 2298 C CA . LYS A 1 289 ? 23.886 54.422 -10.313 1.00 40.81 289 LYS A CA 1
ATOM 2299 C C . LYS A 1 289 ? 23.186 55.692 -9.817 1.00 40.81 289 LYS A C 1
ATOM 2301 O O . LYS A 1 289 ? 22.020 55.945 -10.117 1.00 40.81 289 LYS A O 1
ATOM 2306 N N . ALA A 1 290 ? 23.932 56.553 -9.130 1.00 36.44 290 ALA A N 1
ATOM 2307 C CA . ALA A 1 290 ? 23.574 57.962 -9.022 1.00 36.44 290 ALA A CA 1
ATOM 2308 C C . ALA A 1 290 ? 23.853 58.688 -10.355 1.00 36.44 290 ALA A C 1
ATOM 2310 O O . ALA A 1 290 ? 25.001 58.944 -10.711 1.00 36.44 290 ALA A O 1
ATOM 2311 N N . ALA A 1 291 ? 22.794 59.077 -11.069 1.00 35.97 291 ALA A N 1
ATOM 2312 C CA . ALA A 1 291 ? 22.819 60.211 -11.990 1.00 35.97 291 ALA A CA 1
ATOM 2313 C C . ALA A 1 291 ? 21.473 60.960 -11.937 1.00 35.97 291 ALA A C 1
ATOM 2315 O O . ALA A 1 291 ? 20.420 60.424 -12.258 1.00 35.97 291 ALA A O 1
ATOM 2316 N N . VAL A 1 292 ? 21.579 62.200 -11.463 1.00 35.72 292 VAL A N 1
ATOM 2317 C CA . VAL A 1 292 ? 20.646 63.339 -11.402 1.00 35.72 292 VAL A CA 1
ATOM 2318 C C . VAL A 1 292 ? 19.345 63.257 -12.238 1.00 35.72 292 VAL A C 1
ATOM 2320 O O . VAL A 1 292 ? 19.383 63.158 -13.458 1.00 35.72 292 VAL A O 1
ATOM 2323 N N . LEU A 1 293 ? 18.219 63.415 -11.522 1.00 41.50 293 LEU A N 1
ATOM 2324 C CA . LEU A 1 293 ? 16.885 63.951 -11.876 1.00 41.50 293 LEU A CA 1
ATOM 2325 C C . LEU A 1 293 ? 16.584 64.283 -13.357 1.00 41.50 293 LEU A C 1
ATOM 2327 O O . LEU A 1 293 ? 17.165 65.236 -13.863 1.00 41.50 293 LEU A O 1
ATOM 2331 N N . VAL A 1 294 ? 15.543 63.656 -13.941 1.00 30.98 294 VAL A N 1
ATOM 2332 C CA . VAL A 1 294 ? 14.352 64.323 -14.542 1.00 30.98 294 VAL A CA 1
ATOM 2333 C C . VAL A 1 294 ? 13.150 63.356 -14.527 1.00 30.98 294 VAL A C 1
ATOM 2335 O O . VAL A 1 294 ? 13.276 62.186 -14.878 1.00 30.98 294 VAL A O 1
ATOM 2338 N N . ASP A 1 295 ? 11.987 63.883 -14.141 1.00 44.34 295 ASP A N 1
ATOM 2339 C CA . ASP A 1 295 ? 10.658 63.264 -14.098 1.00 44.34 295 ASP A CA 1
ATOM 2340 C C . ASP A 1 295 ? 10.241 62.466 -15.350 1.00 44.34 295 ASP A C 1
ATOM 2342 O O . ASP A 1 295 ? 10.138 63.015 -16.451 1.00 44.34 295 ASP A O 1
ATOM 2346 N N . LYS A 1 296 ? 9.834 61.203 -15.146 1.00 31.70 296 LYS A N 1
ATOM 2347 C CA . LYS A 1 296 ? 8.650 60.617 -15.800 1.00 31.70 296 LYS A CA 1
ATOM 2348 C C . LYS A 1 296 ? 8.225 59.314 -15.121 1.00 31.70 296 LYS A C 1
ATOM 2350 O O . LYS A 1 296 ? 8.955 58.329 -15.114 1.00 31.70 296 LYS A O 1
ATOM 2355 N N . ALA A 1 297 ? 7.014 59.334 -14.574 1.00 41.72 297 ALA A N 1
ATOM 2356 C CA . ALA A 1 297 ? 6.322 58.178 -14.030 1.00 41.72 297 ALA A CA 1
ATOM 2357 C C . ALA A 1 297 ? 6.179 57.060 -15.075 1.00 41.72 297 ALA A C 1
ATOM 2359 O O . ALA A 1 297 ? 5.716 57.301 -16.1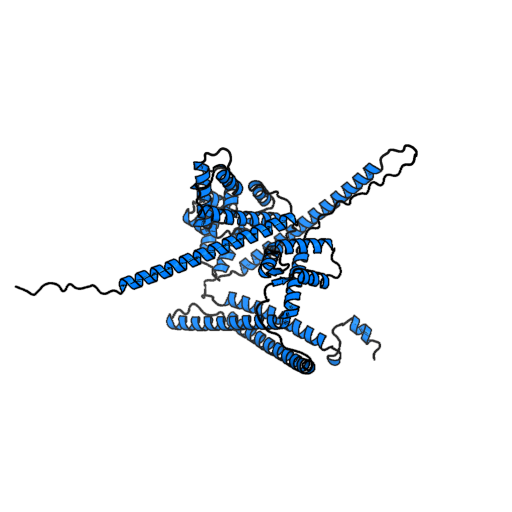88 1.00 41.72 297 ALA A O 1
ATOM 2360 N N . THR A 1 298 ? 6.529 55.838 -14.677 1.00 29.05 298 THR A N 1
ATOM 2361 C CA . THR A 1 298 ? 5.897 54.606 -15.164 1.00 29.05 298 THR A CA 1
ATOM 2362 C C . THR A 1 298 ? 5.883 53.623 -14.001 1.00 29.05 298 THR A C 1
ATOM 2364 O O . THR A 1 298 ? 6.928 53.177 -13.532 1.00 29.05 298 THR A O 1
ATOM 2367 N N . GLU A 1 299 ? 4.684 53.370 -13.485 1.00 33.75 299 GLU A N 1
ATOM 2368 C CA . GLU A 1 299 ? 4.393 52.327 -12.509 1.00 33.75 299 GLU A CA 1
ATOM 2369 C C . GLU A 1 299 ? 4.749 50.972 -13.131 1.00 33.75 299 GLU A C 1
ATOM 2371 O O . GLU A 1 299 ? 4.075 50.494 -14.039 1.00 33.75 299 GLU A O 1
ATOM 2376 N N . PHE A 1 300 ? 5.829 50.351 -12.660 1.00 30.97 300 PHE A N 1
ATOM 2377 C CA . PHE A 1 300 ? 5.994 48.911 -12.807 1.00 30.97 300 PHE A CA 1
ATOM 2378 C C . PHE A 1 300 ? 5.266 48.258 -11.638 1.00 30.97 300 PHE A C 1
ATOM 2380 O O . PHE A 1 300 ? 5.805 48.121 -10.538 1.00 30.97 300 PHE A O 1
ATOM 2387 N N . GLU A 1 301 ? 4.013 47.882 -11.885 1.00 29.67 301 GLU A N 1
ATOM 2388 C CA . GLU A 1 301 ? 3.291 46.918 -11.067 1.00 29.67 301 GLU A CA 1
ATOM 2389 C C . GLU A 1 301 ? 4.148 45.652 -10.935 1.00 29.67 301 GLU A C 1
ATOM 2391 O O . GLU A 1 301 ? 4.335 44.884 -11.883 1.00 29.67 301 GLU A O 1
ATOM 2396 N N . LYS A 1 302 ? 4.691 45.425 -9.737 1.00 31.89 302 LYS A N 1
ATOM 2397 C CA . LYS A 1 302 ? 5.163 44.103 -9.338 1.00 31.89 302 LYS A CA 1
ATOM 2398 C C . LYS A 1 302 ? 3.940 43.187 -9.322 1.00 31.89 302 LYS A C 1
ATOM 2400 O O . LYS A 1 302 ? 3.177 43.207 -8.361 1.00 31.89 302 LYS A O 1
ATOM 2405 N N . LYS A 1 303 ? 3.755 42.374 -10.367 1.00 28.67 303 LYS A N 1
ATOM 2406 C CA . LYS A 1 303 ? 2.922 41.171 -10.257 1.00 28.67 303 LYS A CA 1
ATOM 2407 C C . LYS A 1 303 ? 3.496 40.328 -9.113 1.00 28.67 303 LYS A C 1
ATOM 2409 O O . LYS A 1 303 ? 4.680 39.987 -9.180 1.00 28.67 303 LYS A O 1
ATOM 2414 N N . PRO A 1 304 ? 2.726 40.012 -8.061 1.00 31.80 304 PRO A N 1
ATOM 2415 C CA . PRO A 1 304 ? 3.208 39.105 -7.039 1.00 31.80 304 PRO A CA 1
ATOM 2416 C C . PRO A 1 304 ? 3.370 37.724 -7.679 1.00 31.80 304 PRO A C 1
ATOM 2418 O O . PRO A 1 304 ? 2.453 37.206 -8.313 1.00 31.80 304 PRO A O 1
ATOM 2421 N N . VAL A 1 305 ? 4.561 37.144 -7.534 1.00 31.62 305 VAL A N 1
ATOM 2422 C CA . VAL A 1 305 ? 4.788 35.718 -7.767 1.00 31.62 305 VAL A CA 1
ATOM 2423 C C . VAL A 1 305 ? 3.876 34.982 -6.788 1.00 31.62 305 VAL A C 1
ATOM 2425 O O . VAL A 1 305 ? 4.109 35.008 -5.579 1.00 31.62 305 VAL A O 1
ATOM 2428 N N . ALA A 1 306 ? 2.794 34.403 -7.307 1.00 32.75 306 ALA A N 1
ATOM 2429 C CA . ALA A 1 306 ? 1.901 33.560 -6.536 1.00 32.75 306 ALA A CA 1
ATOM 2430 C C . ALA A 1 306 ? 2.713 32.373 -6.008 1.00 32.75 306 ALA A C 1
ATOM 2432 O O . ALA A 1 306 ? 3.231 31.564 -6.778 1.00 32.75 306 ALA A O 1
ATOM 2433 N N . LYS A 1 307 ? 2.855 32.288 -4.684 1.00 39.25 307 LYS A N 1
ATOM 2434 C CA . LYS A 1 307 ? 3.202 31.029 -4.034 1.00 39.25 307 LYS A CA 1
ATOM 2435 C C . LYS A 1 307 ? 2.042 30.085 -4.338 1.00 39.25 307 LYS A C 1
ATOM 2437 O O . LYS A 1 307 ? 0.933 30.357 -3.893 1.00 39.25 307 LYS A O 1
ATOM 2442 N N . THR A 1 308 ? 2.277 29.039 -5.122 1.00 45.16 308 THR A N 1
ATOM 2443 C CA . THR A 1 308 ? 1.344 27.913 -5.228 1.00 45.16 308 THR A CA 1
ATOM 2444 C C . THR A 1 308 ? 1.198 27.330 -3.830 1.00 45.16 308 THR A C 1
ATOM 2446 O O . THR A 1 308 ? 2.146 26.751 -3.301 1.00 45.16 308 THR A O 1
ATOM 2449 N N . GLU A 1 309 ? 0.068 27.603 -3.185 1.00 58.12 309 GLU A N 1
ATOM 2450 C CA . GLU A 1 309 ? -0.255 27.021 -1.891 1.00 58.12 309 GLU A CA 1
ATOM 2451 C C . GLU A 1 309 ? -0.443 25.508 -2.077 1.00 58.12 309 GLU A C 1
ATOM 2453 O O . GLU A 1 309 ? -1.102 25.060 -3.010 1.00 58.12 309 GLU A O 1
ATOM 2458 N N . GLU A 1 310 ? 0.213 24.716 -1.234 1.00 60.59 310 GLU A N 1
ATOM 2459 C CA . GLU A 1 310 ? 0.153 23.253 -1.265 1.00 60.59 310 GLU A CA 1
ATOM 2460 C C . GLU A 1 310 ? -0.875 22.774 -0.238 1.00 60.59 310 GLU A C 1
ATOM 2462 O O . GLU A 1 310 ? -0.892 23.284 0.886 1.00 60.59 310 GLU A O 1
ATOM 2467 N N . LEU A 1 311 ? -1.689 21.779 -0.603 1.00 64.50 311 LEU A N 1
ATOM 2468 C CA . LEU A 1 311 ? -2.619 21.134 0.325 1.00 64.50 311 LEU A CA 1
ATOM 2469 C C . LEU A 1 311 ? -1.857 20.203 1.268 1.00 64.50 311 LEU A C 1
ATOM 2471 O O . LEU A 1 311 ? -0.917 19.509 0.873 1.00 64.50 311 LEU A O 1
ATOM 2475 N N . THR A 1 312 ? -2.247 20.221 2.535 1.00 64.12 312 THR A N 1
ATOM 2476 C CA . THR A 1 312 ? -1.593 19.510 3.631 1.00 64.12 312 THR A CA 1
ATOM 2477 C C . THR A 1 312 ? -2.560 18.557 4.321 1.00 64.12 312 THR A C 1
ATOM 2479 O O . THR A 1 312 ? -3.772 18.671 4.182 1.00 64.12 312 THR A O 1
ATOM 2482 N N . LYS A 1 313 ? -2.029 17.611 5.104 1.00 66.56 313 LYS A N 1
ATOM 2483 C CA . LYS A 1 313 ? -2.838 16.626 5.834 1.00 66.56 313 LYS A CA 1
ATOM 2484 C C . LYS A 1 313 ? -3.926 17.262 6.708 1.00 66.56 313 LYS A C 1
ATOM 2486 O O . LYS A 1 313 ? -5.027 16.737 6.763 1.00 66.56 313 LYS A O 1
ATOM 2491 N N . SER A 1 314 ? -3.636 18.402 7.338 1.00 66.56 314 SER A N 1
ATOM 2492 C CA . SER A 1 314 ? -4.626 19.114 8.150 1.00 66.56 314 SER A CA 1
ATOM 2493 C C . SER A 1 314 ? -5.821 19.584 7.327 1.00 66.56 314 SER A C 1
ATOM 2495 O O . SER A 1 314 ? -6.924 19.583 7.843 1.00 66.56 314 SER A O 1
ATOM 2497 N N . ASP A 1 315 ? -5.626 19.938 6.053 1.00 69.19 315 ASP A N 1
ATOM 2498 C CA . ASP A 1 315 ? -6.730 20.366 5.187 1.00 69.19 315 ASP A CA 1
ATOM 2499 C C . ASP A 1 315 ? -7.638 19.166 4.823 1.00 69.19 315 ASP A C 1
ATOM 2501 O O . ASP A 1 315 ? -8.846 19.321 4.663 1.00 69.19 315 ASP A O 1
ATOM 2505 N N . PHE A 1 316 ? -7.075 17.951 4.744 1.00 69.00 316 PHE A N 1
ATOM 2506 C CA . PHE A 1 316 ? -7.838 16.709 4.551 1.00 69.00 316 PHE A CA 1
ATOM 2507 C C . PHE A 1 316 ? -8.530 16.231 5.830 1.00 69.00 316 PHE A C 1
ATOM 2509 O O . PHE A 1 316 ? -9.672 15.798 5.750 1.00 69.00 316 PHE A O 1
ATOM 2516 N N . GLU A 1 317 ? -7.878 16.357 6.990 1.00 68.81 317 GLU A N 1
ATOM 2517 C CA . GLU A 1 317 ? -8.500 16.115 8.302 1.00 68.81 317 GLU A CA 1
ATOM 2518 C C . GLU A 1 317 ? -9.667 17.093 8.531 1.00 68.81 317 GLU A C 1
ATOM 2520 O O . GLU A 1 317 ? -10.712 16.702 9.027 1.00 68.81 317 GLU A O 1
ATOM 2525 N N . GLU A 1 318 ? -9.551 18.349 8.088 1.00 72.50 318 GLU A N 1
ATOM 2526 C CA . GLU A 1 318 ? -10.645 19.330 8.137 1.00 72.50 318 GLU A CA 1
ATOM 2527 C C . GLU A 1 318 ? -11.797 18.998 7.174 1.00 72.50 318 GLU A C 1
ATOM 2529 O O . GLU A 1 318 ? -12.959 19.247 7.493 1.00 72.50 318 GLU A O 1
ATOM 2534 N N . LEU A 1 319 ? -11.492 18.451 5.994 1.00 68.06 319 LEU A N 1
ATOM 2535 C CA . LEU A 1 319 ? -12.482 17.932 5.044 1.00 68.06 319 LEU A CA 1
ATOM 2536 C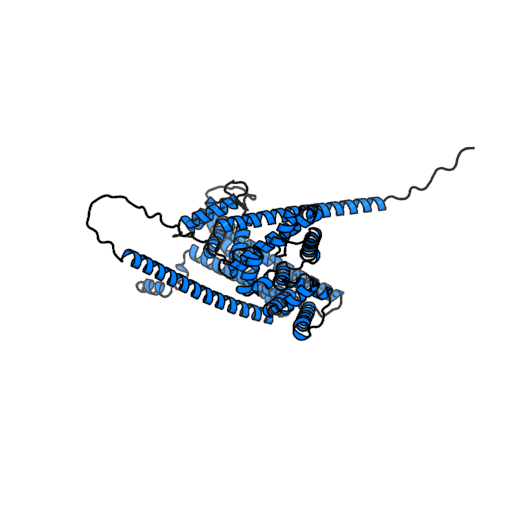 C . LEU A 1 319 ? -13.196 16.696 5.599 1.00 68.06 319 LEU A C 1
ATOM 2538 O O . LEU A 1 319 ? -14.411 16.583 5.453 1.00 68.06 319 LEU A O 1
ATOM 2542 N N . GLU A 1 320 ? -12.457 15.801 6.252 1.00 67.50 320 GLU A N 1
ATOM 2543 C CA . GLU A 1 320 ? -12.987 14.637 6.961 1.00 67.50 320 GLU A CA 1
ATOM 2544 C C . GLU A 1 320 ? -13.879 15.078 8.126 1.00 67.50 320 GLU A C 1
ATOM 2546 O O . GLU A 1 320 ? -15.033 14.666 8.188 1.00 67.50 320 GLU A O 1
ATOM 2551 N N . ASP A 1 321 ? -13.426 16.023 8.953 1.00 68.62 321 ASP A N 1
ATOM 2552 C CA . ASP A 1 321 ? -14.221 16.642 10.016 1.00 68.62 321 ASP A CA 1
ATOM 2553 C C . ASP A 1 321 ? -15.462 17.359 9.449 1.00 68.62 321 ASP A C 1
ATOM 2555 O O . ASP A 1 321 ? -16.526 17.366 10.071 1.00 68.62 321 ASP A O 1
ATOM 2559 N N . ALA A 1 322 ? -15.375 17.993 8.275 1.00 68.56 322 ALA A N 1
ATOM 2560 C CA . ALA A 1 322 ? -16.512 18.641 7.617 1.00 68.56 322 ALA A CA 1
ATOM 2561 C C . ALA A 1 322 ? -17.532 17.627 7.090 1.00 68.56 322 ALA A C 1
ATOM 2563 O O . ALA A 1 322 ? -18.736 17.824 7.277 1.00 68.56 322 ALA A O 1
ATOM 2564 N N . LEU A 1 323 ? -17.066 16.531 6.488 1.00 64.56 323 LEU A N 1
ATOM 2565 C CA . LEU A 1 323 ? -17.892 15.390 6.092 1.00 64.56 323 LEU A CA 1
ATOM 2566 C C . LEU A 1 323 ? -18.544 14.734 7.311 1.00 64.56 323 LEU A C 1
ATOM 2568 O O . LEU A 1 323 ? -19.748 14.461 7.295 1.00 64.56 323 LEU A O 1
ATOM 2572 N N . GLU A 1 324 ? -17.784 14.535 8.389 1.00 64.19 324 GLU A N 1
ATOM 2573 C CA . GLU A 1 324 ? -18.281 13.996 9.651 1.00 64.19 324 GLU A CA 1
ATOM 2574 C C . GLU A 1 324 ? -19.315 14.951 10.250 1.00 64.19 324 GLU A C 1
ATOM 2576 O O . GLU A 1 324 ? -20.354 14.500 10.702 1.00 64.19 324 GLU A O 1
ATOM 2581 N N . ASN A 1 325 ? -19.129 16.273 10.166 1.00 65.19 325 ASN A N 1
ATOM 2582 C CA . ASN A 1 325 ? -20.100 17.253 10.658 1.00 65.19 325 ASN A CA 1
ATOM 2583 C C . ASN A 1 325 ? -21.374 17.356 9.797 1.00 65.19 325 ASN A C 1
ATOM 2585 O O . ASN A 1 325 ? -22.461 17.503 10.354 1.00 65.19 325 ASN A O 1
ATOM 2589 N N . ILE A 1 326 ? -21.290 17.246 8.467 1.00 63.19 326 ILE A N 1
ATOM 2590 C CA . ILE A 1 326 ? -22.470 17.237 7.575 1.00 63.19 326 ILE A CA 1
ATOM 2591 C C . ILE A 1 326 ? -23.272 15.949 7.746 1.00 63.19 326 ILE A C 1
ATOM 2593 O O . ILE A 1 326 ? -24.504 15.979 7.823 1.00 63.19 326 ILE A O 1
ATOM 2597 N N . SER A 1 327 ? -22.578 14.815 7.835 1.00 53.78 327 SER A N 1
ATOM 2598 C CA . SER A 1 327 ? -23.212 13.535 8.145 1.00 53.78 327 SER A CA 1
ATOM 2599 C C . SER A 1 327 ? -23.766 13.531 9.575 1.00 53.78 327 SER A C 1
ATOM 2601 O O . SER A 1 327 ? -24.889 13.079 9.795 1.00 53.78 327 SER A O 1
ATOM 2603 N N . ALA A 1 328 ? -23.070 14.140 10.536 1.00 53.47 328 ALA A N 1
ATOM 2604 C CA . ALA A 1 328 ? -23.490 14.284 11.926 1.00 53.47 328 ALA A CA 1
ATOM 2605 C C . ALA A 1 328 ? -24.700 15.201 12.132 1.00 53.47 328 ALA A C 1
ATOM 2607 O O . ALA A 1 328 ? -25.592 14.826 12.892 1.00 53.47 328 ALA A O 1
ATOM 2608 N N . GLU A 1 329 ? -24.776 16.367 11.477 1.00 52.06 329 GLU A N 1
ATOM 2609 C CA . GLU A 1 329 ? -25.938 17.270 11.569 1.00 52.06 329 GLU A CA 1
ATOM 2610 C C . GLU A 1 329 ? -27.233 16.552 11.132 1.00 52.06 329 GLU A C 1
ATOM 2612 O O . GLU A 1 329 ? -28.311 16.887 11.623 1.00 52.06 329 GLU A O 1
ATOM 2617 N N . LYS A 1 330 ? -27.126 15.501 10.299 1.00 50.41 330 LYS A N 1
ATOM 2618 C CA . LYS A 1 330 ? -28.244 14.635 9.889 1.00 50.41 330 LYS A CA 1
ATOM 2619 C C . LYS A 1 330 ? -28.355 13.299 10.659 1.00 50.41 330 LYS A C 1
ATOM 2621 O O . LYS A 1 330 ? -29.458 12.762 10.716 1.00 50.41 330 LYS A O 1
ATOM 2626 N N . LYS A 1 331 ? -27.281 12.747 11.256 1.00 50.62 331 LYS A N 1
ATOM 2627 C CA . LYS A 1 331 ? -27.238 11.340 11.746 1.00 50.62 331 LYS A CA 1
ATOM 2628 C C . LYS A 1 331 ? -26.589 11.082 13.127 1.00 50.62 331 LYS A C 1
ATOM 2630 O O . LYS A 1 331 ? -26.482 9.928 13.530 1.00 50.62 331 LYS A O 1
ATOM 2635 N N . GLN A 1 332 ? -26.213 12.092 13.920 1.00 49.94 332 GLN A N 1
ATOM 2636 C CA . GLN A 1 332 ? -25.332 11.923 15.107 1.00 49.94 332 GLN A CA 1
ATOM 2637 C C . GLN A 1 332 ? -25.778 10.972 16.242 1.00 49.94 332 GLN A C 1
ATOM 2639 O O . GLN A 1 332 ? -24.957 10.634 17.085 1.00 49.94 332 GLN A O 1
ATOM 2644 N N . LEU A 1 333 ? -27.053 10.577 16.334 1.00 49.84 333 LEU A N 1
ATOM 2645 C CA . LEU A 1 333 ? -27.504 9.554 17.300 1.00 49.84 333 LEU A CA 1
ATOM 2646 C C . LEU A 1 333 ? -27.818 8.207 16.645 1.00 49.84 333 LEU A C 1
ATOM 2648 O O . LEU A 1 333 ? -27.938 7.212 17.352 1.00 49.84 333 LEU A O 1
ATOM 2652 N N . LEU A 1 334 ? -27.959 8.179 15.319 1.00 54.16 334 LEU A N 1
ATOM 2653 C CA . LEU A 1 334 ? -28.093 6.937 14.568 1.00 54.16 334 LEU A CA 1
ATOM 2654 C C . LEU A 1 334 ? -26.732 6.255 14.484 1.00 54.16 334 LEU A C 1
ATOM 2656 O O . LEU A 1 334 ? -26.656 5.092 14.832 1.00 54.16 334 LEU A O 1
ATOM 2660 N N . ILE A 1 335 ? -25.657 7.001 14.211 1.00 58.22 335 ILE A N 1
ATOM 2661 C CA . ILE A 1 335 ? -24.305 6.436 14.061 1.00 58.22 335 ILE A CA 1
ATOM 2662 C C . ILE A 1 335 ? -23.824 5.760 15.355 1.00 58.22 335 ILE A C 1
ATOM 2664 O O . ILE A 1 335 ? -23.475 4.592 15.336 1.00 58.22 335 ILE A O 1
ATOM 2668 N N . GLU A 1 336 ? -23.868 6.433 16.513 1.00 64.81 336 GLU A N 1
ATOM 2669 C CA . GLU A 1 336 ? -23.431 5.816 17.785 1.00 64.81 336 GLU A CA 1
ATOM 2670 C C . GLU A 1 336 ? -24.305 4.613 18.197 1.00 64.81 336 GLU A C 1
ATOM 2672 O O . GLU A 1 336 ? -23.866 3.761 18.972 1.00 64.81 336 GLU A O 1
ATOM 2677 N N . LYS A 1 337 ? -25.550 4.548 17.706 1.00 68.81 337 LYS A N 1
ATOM 2678 C CA . LYS A 1 337 ? -26.470 3.433 17.946 1.00 68.81 337 LYS A CA 1
ATOM 2679 C C . LYS A 1 337 ? -26.223 2.280 16.973 1.00 68.81 337 LYS A C 1
ATOM 2681 O O . LYS A 1 337 ? -26.211 1.143 17.423 1.00 68.81 337 LYS A O 1
ATOM 2686 N N . GLU A 1 338 ? -26.002 2.579 15.698 1.00 73.25 338 GLU A N 1
ATOM 2687 C CA . GLU A 1 338 ? -25.599 1.640 14.648 1.00 73.25 338 GLU A CA 1
ATOM 2688 C C . GLU A 1 338 ? -24.266 0.991 15.026 1.00 73.25 338 GLU A C 1
ATOM 2690 O O . GLU A 1 338 ? -24.212 -0.217 15.172 1.00 73.25 338 GLU A O 1
ATOM 2695 N N . GLU A 1 339 ? -23.243 1.770 15.386 1.00 78.31 339 GLU A N 1
ATOM 2696 C CA . GLU A 1 339 ? -21.943 1.233 15.814 1.00 78.31 339 GLU A CA 1
ATOM 2697 C C . GLU A 1 339 ? -22.024 0.352 17.073 1.00 78.31 339 GLU A C 1
ATOM 2699 O O . GLU A 1 339 ? -21.206 -0.549 17.276 1.00 78.31 339 GLU A O 1
ATOM 2704 N N . LEU A 1 340 ? -22.974 0.635 17.969 1.00 79.94 340 LEU A N 1
ATOM 2705 C CA . LEU A 1 340 ? -23.221 -0.203 19.140 1.00 79.94 340 LEU A CA 1
ATOM 2706 C C . LEU A 1 340 ? -23.958 -1.488 18.744 1.00 79.94 340 LEU A C 1
ATOM 2708 O O . LEU A 1 340 ? -23.642 -2.550 19.281 1.00 79.94 340 LEU A O 1
ATOM 2712 N N . GLU A 1 341 ? -24.922 -1.398 17.826 1.00 80.06 341 GLU A N 1
ATOM 2713 C CA . GLU A 1 341 ? -25.619 -2.546 17.239 1.00 80.06 341 GLU A CA 1
ATOM 2714 C C . GLU A 1 341 ? -24.643 -3.460 16.487 1.00 80.06 341 GLU A C 1
ATOM 2716 O O . GLU A 1 341 ? -24.636 -4.654 16.780 1.00 80.06 341 GLU A O 1
ATOM 2721 N N . ASP A 1 342 ? -23.746 -2.908 15.669 1.00 83.25 342 ASP A N 1
ATOM 2722 C CA . ASP A 1 342 ? -22.668 -3.631 14.983 1.00 83.25 342 ASP A CA 1
ATOM 2723 C C . ASP A 1 342 ? -21.787 -4.369 16.000 1.00 83.25 342 ASP A C 1
ATOM 2725 O O . ASP A 1 342 ? -21.610 -5.584 15.945 1.00 83.25 342 ASP A O 1
ATOM 2729 N N . LEU A 1 343 ? -21.318 -3.663 17.036 1.00 85.25 343 LEU A N 1
ATOM 2730 C CA . LEU A 1 343 ? -20.484 -4.260 18.082 1.00 85.25 343 LEU A CA 1
ATOM 2731 C C . LEU A 1 343 ? -21.234 -5.342 18.884 1.00 85.25 343 LEU A C 1
ATOM 2733 O O . LEU A 1 343 ? -20.630 -6.259 19.446 1.00 85.25 343 LEU A O 1
ATOM 2737 N N . LYS A 1 344 ? -22.563 -5.261 18.968 1.00 86.69 344 LYS A N 1
ATOM 2738 C CA . LYS A 1 344 ? -23.401 -6.286 19.597 1.00 86.69 344 LYS A CA 1
ATOM 2739 C C . LYS A 1 344 ? -23.595 -7.499 18.688 1.00 86.69 344 LYS A C 1
ATOM 2741 O O . LYS A 1 344 ? -23.622 -8.615 19.214 1.00 86.69 344 LYS A O 1
ATOM 2746 N N . GLU A 1 345 ? -23.733 -7.291 17.384 1.00 85.31 345 GLU A N 1
ATOM 2747 C CA . GLU A 1 345 ? -23.774 -8.347 16.373 1.00 85.31 345 GLU A CA 1
ATOM 2748 C C . GLU A 1 345 ? -22.452 -9.122 16.366 1.00 85.31 345 GLU A C 1
ATOM 2750 O O . GLU A 1 345 ? 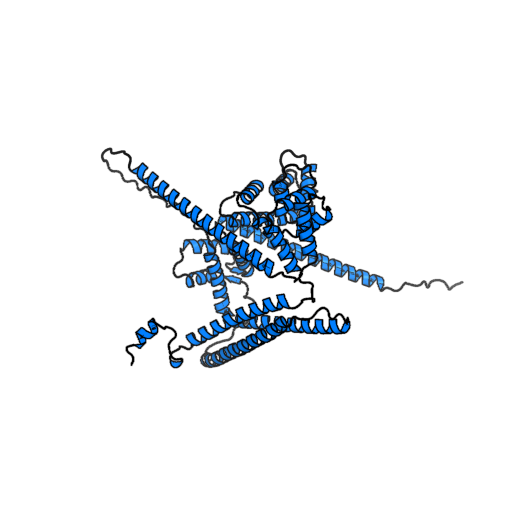-22.466 -10.327 16.604 1.00 85.31 345 GLU A O 1
ATOM 2755 N N . GLU A 1 346 ? -21.311 -8.434 16.314 1.00 84.25 346 GLU A N 1
ATOM 2756 C CA . GLU A 1 346 ? -19.978 -9.049 16.399 1.00 84.25 346 GLU A CA 1
ATOM 2757 C C . GLU A 1 346 ? -19.788 -9.870 17.691 1.00 84.25 346 GLU A C 1
ATOM 2759 O O . GLU A 1 346 ? -19.262 -10.985 17.684 1.00 84.25 346 GLU A O 1
ATOM 2764 N N . MET A 1 347 ? -20.258 -9.371 18.843 1.00 85.06 347 MET A N 1
ATOM 2765 C CA . MET A 1 347 ? -20.216 -10.137 20.099 1.00 85.06 347 MET A CA 1
ATOM 2766 C C . MET A 1 347 ? -21.162 -11.345 20.114 1.00 85.06 347 MET A C 1
ATOM 2768 O O . MET A 1 347 ? -20.939 -12.288 20.889 1.00 85.06 347 MET A O 1
ATOM 2772 N N . ALA A 1 348 ? -22.229 -11.329 19.317 1.00 85.38 348 ALA A N 1
ATOM 2773 C CA . ALA A 1 348 ? -23.113 -12.473 19.140 1.00 85.38 348 ALA A CA 1
ATOM 2774 C C . ALA A 1 348 ? -22.482 -13.515 18.207 1.00 85.38 348 ALA A C 1
ATOM 2776 O O . ALA A 1 348 ? -22.488 -14.697 18.558 1.00 85.38 348 ALA A O 1
ATOM 2777 N N . GLU A 1 349 ? -21.871 -13.076 17.106 1.00 84.38 349 GLU A N 1
ATOM 2778 C CA . GLU A 1 349 ? -21.095 -13.913 16.184 1.00 84.38 349 GLU A CA 1
ATOM 2779 C C . GLU A 1 349 ? -19.947 -14.612 16.912 1.00 84.38 349 GLU A C 1
ATOM 2781 O O . GLU A 1 349 ? -19.880 -15.839 16.918 1.00 84.38 349 GLU A O 1
ATOM 2786 N N . TYR A 1 350 ? -19.142 -13.867 17.679 1.00 83.44 350 TYR A N 1
ATOM 2787 C CA . TYR A 1 350 ? -18.075 -14.441 18.504 1.00 83.44 350 TYR A CA 1
ATOM 2788 C C . TYR A 1 350 ? -18.583 -15.566 19.416 1.00 83.44 350 TYR A C 1
ATOM 2790 O O . TYR A 1 350 ? -17.934 -16.598 19.603 1.00 83.44 350 TYR A O 1
ATOM 2798 N N . LYS A 1 351 ? -19.757 -15.376 20.029 1.00 84.69 351 LYS A N 1
ATOM 2799 C CA . LYS A 1 351 ? -20.355 -16.382 20.912 1.00 84.69 351 LYS A CA 1
ATOM 2800 C C . LYS A 1 351 ? -20.818 -17.610 20.130 1.00 84.69 351 LYS A C 1
ATOM 2802 O O . LYS A 1 351 ? -20.656 -18.725 20.628 1.00 84.69 351 LYS A O 1
ATOM 2807 N N . GLN A 1 352 ? -21.392 -17.406 18.948 1.00 83.31 352 GLN A N 1
ATOM 2808 C CA . GLN A 1 352 ? -21.777 -18.486 18.051 1.00 83.31 352 GLN A CA 1
ATOM 2809 C C . GLN A 1 352 ? -20.547 -19.295 17.627 1.00 83.31 352 GLN A C 1
ATOM 2811 O O . GLN A 1 352 ? -20.554 -20.509 17.812 1.00 83.31 352 GLN A O 1
ATOM 2816 N N . ASP A 1 353 ? -19.468 -18.643 17.193 1.00 80.44 353 ASP A N 1
ATOM 2817 C CA . ASP A 1 353 ? -18.209 -19.293 16.809 1.00 80.44 353 ASP A CA 1
ATOM 2818 C C . ASP A 1 353 ? -17.627 -20.131 17.948 1.00 80.44 353 ASP A C 1
ATOM 2820 O O . ASP A 1 353 ? -17.172 -21.262 17.771 1.00 80.44 353 ASP A O 1
ATOM 2824 N N . VAL A 1 354 ? -17.675 -19.584 19.160 1.00 80.69 354 VAL A N 1
ATOM 2825 C CA . VAL A 1 354 ? -17.272 -20.261 20.391 1.00 80.69 354 VAL A CA 1
ATOM 2826 C C . VAL A 1 354 ? -18.107 -21.517 20.658 1.00 80.69 354 VAL A C 1
ATOM 2828 O O . VAL A 1 354 ? -17.567 -22.560 21.044 1.00 80.69 354 VAL A O 1
ATOM 2831 N N . ASP A 1 355 ? -19.423 -21.438 20.489 1.00 81.62 355 ASP A N 1
ATOM 2832 C CA . ASP A 1 355 ? -20.322 -22.563 20.732 1.00 81.62 355 ASP A CA 1
ATOM 2833 C C . ASP A 1 355 ? -20.206 -23.625 19.620 1.00 81.62 355 ASP A C 1
ATOM 2835 O O . ASP A 1 355 ? -20.130 -24.819 19.925 1.00 81.62 355 ASP A O 1
ATOM 2839 N N . GLU A 1 356 ? -20.035 -23.217 18.360 1.00 80.94 356 GLU A N 1
ATOM 2840 C CA . GLU A 1 356 ? -19.695 -24.103 17.241 1.00 80.94 356 GLU A CA 1
ATOM 2841 C C . GLU A 1 356 ? -18.355 -24.813 17.469 1.00 80.94 356 GLU A C 1
ATOM 2843 O O . GLU A 1 356 ? -18.243 -26.029 17.277 1.00 80.94 356 GLU A O 1
ATOM 2848 N N . LEU A 1 357 ? -17.340 -24.096 17.960 1.00 75.94 357 LEU A N 1
ATOM 2849 C CA . LEU A 1 357 ? -16.041 -24.671 18.293 1.00 75.94 357 LEU A CA 1
ATOM 2850 C C . LEU A 1 357 ? -16.161 -25.726 19.402 1.00 75.94 357 LEU A C 1
ATOM 2852 O O . LEU A 1 357 ? -15.547 -26.793 19.306 1.00 75.94 357 LEU A O 1
ATOM 2856 N N . LYS A 1 358 ? -16.971 -25.476 20.441 1.00 76.88 358 LYS A N 1
ATOM 2857 C CA . LYS A 1 358 ? -17.253 -26.473 21.491 1.00 76.88 358 LYS A CA 1
ATOM 2858 C C . LYS A 1 358 ? -17.941 -27.706 20.913 1.00 76.88 358 LYS A C 1
ATOM 2860 O O . LYS A 1 358 ? -17.538 -28.822 21.244 1.00 76.88 358 LYS A O 1
ATOM 2865 N N . ASP A 1 359 ? -18.918 -27.523 20.032 1.00 78.81 359 ASP A N 1
ATOM 2866 C CA . ASP A 1 359 ? -19.621 -28.621 19.369 1.00 78.81 359 ASP A CA 1
ATOM 2867 C C . ASP A 1 359 ? -18.684 -29.458 18.491 1.00 78.81 359 ASP A C 1
ATOM 2869 O O . ASP A 1 359 ? -18.736 -30.692 18.523 1.00 78.81 359 ASP A O 1
ATOM 2873 N N . VAL A 1 360 ? -17.787 -28.813 17.739 1.00 75.12 360 VAL A N 1
ATOM 2874 C CA . VAL A 1 360 ? -16.761 -29.493 16.938 1.00 75.12 360 VAL A CA 1
ATOM 2875 C C . VAL A 1 360 ? -15.810 -30.275 17.840 1.00 75.12 360 VAL A C 1
ATOM 2877 O O . VAL A 1 360 ? -15.590 -31.456 17.586 1.00 75.12 360 VAL A O 1
ATOM 2880 N N . VAL A 1 361 ? -15.313 -29.685 18.932 1.00 72.69 361 VAL A N 1
ATOM 2881 C CA . VAL A 1 361 ? -14.423 -30.363 19.895 1.00 72.69 361 VAL A CA 1
ATOM 2882 C C . VAL A 1 361 ? -15.097 -31.582 20.537 1.00 72.69 361 VAL A C 1
ATOM 2884 O O . VAL A 1 361 ? -14.450 -32.617 20.730 1.00 72.69 361 VAL A O 1
ATOM 2887 N N . VAL A 1 362 ? -16.394 -31.496 20.844 1.00 74.38 362 VAL A N 1
ATOM 2888 C CA . VAL A 1 362 ? -17.180 -32.626 21.364 1.00 74.38 362 VAL A CA 1
ATOM 2889 C C . VAL A 1 362 ? -17.330 -33.731 20.311 1.00 74.38 362 VAL A C 1
ATOM 2891 O O . VAL A 1 362 ? -17.231 -34.908 20.658 1.00 74.38 362 VAL A O 1
ATOM 2894 N N . LYS A 1 363 ? -17.515 -33.376 19.032 1.00 73.44 363 LYS A N 1
ATOM 2895 C CA . LYS A 1 363 ? -17.669 -34.327 17.915 1.00 73.44 363 LYS A CA 1
ATOM 2896 C C . LYS A 1 363 ? -16.354 -34.997 17.494 1.00 73.44 363 LYS A C 1
ATOM 2898 O O . LYS A 1 363 ? -16.359 -36.188 17.195 1.00 73.44 363 LYS A O 1
ATOM 2903 N N . THR A 1 364 ? -15.239 -34.268 17.457 1.00 65.62 364 THR A N 1
ATOM 2904 C CA . THR A 1 364 ? -13.940 -34.767 16.961 1.00 65.62 364 THR A CA 1
ATOM 2905 C C . THR A 1 364 ? -13.043 -35.338 18.060 1.00 65.62 364 THR A C 1
ATOM 2907 O O . THR A 1 364 ? -12.070 -36.029 17.759 1.00 65.62 364 THR A O 1
ATOM 2910 N N . GLY A 1 365 ? -13.332 -35.063 19.337 1.00 60.16 365 GLY A N 1
ATOM 2911 C CA . GLY A 1 365 ? -12.541 -35.537 20.478 1.00 60.16 365 GLY A CA 1
ATOM 2912 C C . GLY A 1 365 ? -11.163 -34.872 20.628 1.00 60.16 365 GLY A C 1
ATOM 2913 O O . GLY A 1 365 ? -10.406 -35.228 21.535 1.00 60.16 365 GLY A O 1
ATOM 2914 N N . THR A 1 366 ? -10.820 -33.895 19.782 1.00 59.00 366 THR A N 1
ATOM 2915 C CA . THR A 1 366 ? -9.548 -33.159 19.825 1.00 59.00 366 THR A CA 1
ATOM 2916 C C . THR A 1 366 ? -9.611 -32.041 20.865 1.00 59.00 366 THR A C 1
ATOM 2918 O O . THR A 1 366 ? -10.182 -30.984 20.618 1.00 59.00 366 THR A O 1
ATOM 2921 N N . ARG A 1 367 ? -9.000 -32.248 22.039 1.00 58.66 367 ARG A N 1
ATOM 2922 C CA . ARG A 1 367 ? -8.984 -31.278 23.160 1.00 58.66 367 ARG A CA 1
ATOM 2923 C C . ARG A 1 367 ? -7.962 -30.139 23.017 1.00 58.66 367 ARG A C 1
ATOM 2925 O O . ARG A 1 367 ? -7.773 -29.376 23.962 1.00 58.66 367 ARG A O 1
ATOM 2932 N N . ASP A 1 368 ? -7.281 -30.039 21.880 1.00 59.31 368 ASP A N 1
ATOM 2933 C CA . ASP A 1 368 ? -6.101 -29.175 21.730 1.00 59.31 368 ASP A CA 1
ATOM 2934 C C . ASP A 1 368 ? -6.431 -27.707 21.420 1.00 59.31 368 ASP A C 1
ATOM 2936 O O . ASP A 1 368 ? -5.561 -26.839 21.553 1.00 59.31 368 ASP A O 1
ATOM 2940 N N . ILE A 1 369 ? -7.680 -27.426 21.037 1.00 62.75 369 ILE A N 1
ATOM 2941 C CA . ILE A 1 369 ? -8.175 -26.092 20.691 1.00 62.75 369 ILE A CA 1
ATOM 2942 C C . ILE A 1 369 ? -9.217 -25.696 21.741 1.00 62.75 369 ILE A C 1
ATOM 2944 O O . ILE A 1 369 ? -10.244 -26.355 21.890 1.00 62.75 369 ILE A O 1
ATOM 2948 N N . GLN A 1 370 ? -8.912 -24.660 22.520 1.00 65.88 370 GLN A N 1
ATOM 2949 C CA . GLN A 1 370 ? -9.799 -24.081 23.529 1.00 65.88 370 GLN A CA 1
ATOM 2950 C C . GLN A 1 370 ? -9.642 -22.562 23.519 1.00 65.88 370 GLN A C 1
ATOM 2952 O O . GLN A 1 370 ? -8.540 -22.059 23.284 1.00 65.88 370 GLN A O 1
ATOM 2957 N N . GLU A 1 371 ? -10.713 -21.841 23.844 1.00 71.62 371 GLU A N 1
ATOM 2958 C CA . GLU A 1 371 ? -10.633 -20.409 24.128 1.00 71.62 371 GLU A CA 1
ATOM 2959 C C . GLU A 1 371 ? -9.620 -20.116 25.241 1.00 71.62 371 GLU A C 1
ATOM 2961 O O . GLU A 1 371 ? -9.517 -20.818 26.258 1.00 71.62 371 GLU A O 1
ATOM 2966 N N . SER A 1 372 ? -8.892 -19.013 25.087 1.00 77.31 372 SER A N 1
ATOM 2967 C CA . SER A 1 372 ? -8.044 -18.502 26.157 1.00 77.31 372 SER A CA 1
ATOM 2968 C C . SER A 1 372 ? -8.896 -18.009 27.331 1.00 77.31 372 SER A C 1
ATOM 2970 O O . SER A 1 372 ? -9.830 -17.231 27.158 1.00 77.31 372 SER A O 1
ATOM 2972 N N . LYS A 1 373 ? -8.500 -18.334 28.570 1.00 80.12 373 LYS A N 1
ATOM 2973 C CA . LYS A 1 373 ? -9.139 -17.786 29.789 1.00 80.12 373 LYS A CA 1
ATOM 2974 C C . LYS A 1 373 ? -9.155 -16.253 29.823 1.00 80.12 373 LYS A C 1
ATOM 2976 O O . LYS A 1 373 ? -9.962 -15.667 30.542 1.00 80.12 373 LYS A O 1
ATOM 2981 N N . ALA A 1 374 ? -8.219 -15.611 29.127 1.00 78.94 374 ALA A N 1
ATOM 2982 C CA . ALA A 1 374 ? -8.177 -14.161 29.000 1.00 78.94 374 ALA A CA 1
ATOM 2983 C C . ALA A 1 374 ? -9.251 -13.643 28.026 1.00 78.94 374 ALA A C 1
ATOM 2985 O O . ALA A 1 374 ? -9.906 -12.660 28.358 1.00 78.94 374 ALA A O 1
ATOM 2986 N N . ALA A 1 375 ? -9.500 -14.352 26.919 1.00 80.50 375 ALA A N 1
ATOM 2987 C CA . ALA A 1 375 ? -10.557 -14.031 25.959 1.00 80.50 375 ALA A CA 1
ATOM 2988 C C . ALA A 1 375 ? -11.941 -14.073 26.632 1.00 80.50 375 ALA A C 1
ATOM 2990 O O . ALA A 1 375 ? -12.667 -13.085 26.617 1.00 80.50 375 ALA A O 1
ATOM 2991 N N . THR A 1 376 ? -12.243 -15.121 27.409 1.00 83.38 376 THR A N 1
ATOM 2992 C CA . THR A 1 376 ? -13.510 -15.199 28.165 1.00 83.38 376 THR A CA 1
ATOM 2993 C C . THR A 1 376 ? -13.689 -14.032 29.150 1.00 83.38 376 THR A C 1
ATOM 2995 O O . THR A 1 376 ? -14.800 -13.553 29.380 1.00 83.38 376 THR A O 1
ATOM 2998 N N . ARG A 1 377 ? -12.608 -13.544 29.776 1.00 85.94 377 ARG A N 1
ATOM 2999 C CA . ARG A 1 377 ? -12.679 -12.382 30.684 1.00 85.94 377 ARG A CA 1
ATOM 3000 C C . ARG A 1 377 ? -12.926 -11.082 29.924 1.00 85.94 377 ARG A C 1
ATOM 3002 O O . ARG A 1 377 ? -13.686 -10.251 30.417 1.00 85.94 377 ARG A O 1
ATOM 3009 N N . LEU A 1 378 ? -12.290 -10.922 28.765 1.00 85.88 378 LEU A N 1
ATOM 3010 C CA . LEU A 1 378 ? -12.473 -9.773 27.883 1.00 85.88 378 LEU A CA 1
ATOM 3011 C C . LEU A 1 378 ? -13.900 -9.730 27.333 1.00 85.88 378 LEU A C 1
ATOM 3013 O O . LEU A 1 378 ? -14.568 -8.723 27.535 1.00 85.88 378 LEU A O 1
ATOM 3017 N N . TYR A 1 379 ? -14.422 -10.842 26.812 1.00 87.44 379 TYR A N 1
ATOM 3018 C CA . TYR A 1 379 ? -15.811 -10.963 26.355 1.00 87.44 379 TYR A CA 1
ATOM 3019 C C . TYR A 1 379 ? -16.825 -10.496 27.413 1.00 87.44 379 TYR A C 1
ATOM 3021 O O . TYR A 1 379 ? -17.702 -9.669 27.160 1.00 87.44 379 TYR A O 1
ATOM 3029 N N . ASN A 1 380 ? -16.670 -10.961 28.657 1.00 89.25 380 ASN A N 1
ATOM 3030 C CA . ASN A 1 380 ? -17.539 -10.542 29.761 1.00 89.25 380 ASN A CA 1
ATOM 3031 C C . ASN A 1 380 ? -17.382 -9.052 30.112 1.00 89.25 380 ASN A C 1
ATOM 3033 O O . ASN A 1 380 ? -18.331 -8.405 30.558 1.00 89.25 380 ASN A O 1
ATOM 3037 N N . ARG A 1 381 ? -16.176 -8.497 29.949 1.00 88.62 381 ARG A N 1
ATOM 3038 C CA . ARG A 1 381 ? -15.904 -7.078 30.195 1.00 88.62 381 ARG A CA 1
ATOM 3039 C C . ARG A 1 381 ? -16.541 -6.199 29.121 1.00 88.62 381 ARG A C 1
ATOM 3041 O O . ARG A 1 381 ? -17.144 -5.197 29.502 1.00 88.62 381 ARG A O 1
ATOM 3048 N N . VAL A 1 382 ? -16.436 -6.586 27.850 1.00 89.12 382 VAL A N 1
ATOM 3049 C CA . VAL A 1 382 ? -17.034 -5.891 26.700 1.00 89.12 382 VAL A CA 1
ATOM 3050 C C . VAL A 1 382 ? -18.554 -5.885 26.823 1.00 89.12 382 VAL A C 1
ATOM 3052 O O . VAL A 1 382 ? -19.137 -4.809 26.872 1.00 89.12 382 VAL A O 1
ATOM 3055 N N . ASN A 1 383 ? -19.192 -7.033 27.074 1.00 88.94 383 ASN A N 1
ATOM 3056 C CA . ASN A 1 383 ? -20.644 -7.098 27.299 1.00 88.94 383 ASN A CA 1
ATOM 3057 C C . ASN A 1 383 ? -21.130 -6.212 28.456 1.00 88.94 383 ASN A C 1
ATOM 3059 O O . ASN A 1 383 ? -22.211 -5.629 28.404 1.00 88.94 383 ASN A O 1
ATOM 3063 N N . ARG A 1 384 ? -20.319 -6.059 29.510 1.00 90.81 384 ARG A N 1
ATOM 3064 C CA . ARG A 1 384 ? -20.637 -5.128 30.600 1.00 90.81 384 ARG A CA 1
ATOM 3065 C C . ARG A 1 384 ? -20.518 -3.662 30.173 1.00 90.81 384 ARG A C 1
ATOM 3067 O O . ARG A 1 384 ? -21.220 -2.825 30.730 1.00 90.81 384 ARG A O 1
ATOM 3074 N N . ILE A 1 385 ? -19.603 -3.333 29.262 1.00 87.88 385 ILE A N 1
ATOM 3075 C CA . ILE A 1 385 ? -19.477 -1.981 28.702 1.00 87.88 385 ILE A CA 1
ATOM 3076 C C . ILE A 1 385 ? -20.666 -1.694 27.781 1.00 87.88 385 ILE A C 1
ATOM 3078 O O . ILE A 1 385 ? -21.301 -0.664 27.988 1.00 87.88 385 ILE A O 1
ATOM 3082 N N . ILE A 1 386 ? -21.025 -2.631 26.895 1.00 88.38 386 ILE A N 1
ATOM 3083 C CA . ILE A 1 386 ? -22.207 -2.550 26.017 1.00 88.38 386 ILE A CA 1
ATOM 3084 C C . ILE A 1 386 ? -23.467 -2.291 26.845 1.00 88.38 386 ILE A C 1
ATOM 3086 O O . ILE A 1 386 ? -24.134 -1.286 26.637 1.00 88.38 386 ILE A O 1
ATOM 3090 N N . GLY A 1 387 ? -23.729 -3.097 27.881 1.00 88.00 387 GLY A N 1
ATOM 3091 C CA . GLY A 1 387 ? -24.913 -2.893 28.723 1.00 88.00 387 GLY A CA 1
ATOM 3092 C C . GLY A 1 387 ? -24.930 -1.546 29.463 1.00 88.00 387 GLY A C 1
ATOM 3093 O O . GLY A 1 387 ? -25.990 -0.972 29.694 1.00 88.00 387 GLY A O 1
ATOM 3094 N N . ASN A 1 388 ? -23.764 -0.989 29.818 1.00 86.88 388 ASN A N 1
ATOM 3095 C CA . ASN A 1 388 ? -23.709 0.364 30.381 1.00 86.88 388 ASN A CA 1
ATOM 3096 C C . ASN A 1 388 ? -23.981 1.443 29.322 1.00 86.88 388 ASN A C 1
ATOM 3098 O O . ASN A 1 388 ? -24.482 2.506 29.679 1.00 86.88 388 ASN A O 1
ATOM 3102 N N . MET A 1 389 ? -23.593 1.211 28.067 1.00 84.50 389 MET A N 1
ATOM 3103 C CA . MET A 1 389 ? -23.859 2.120 26.953 1.00 84.50 389 MET A CA 1
ATOM 3104 C C . MET A 1 389 ? -25.339 2.092 26.568 1.00 84.50 389 MET A C 1
ATOM 3106 O O . MET A 1 389 ? -25.920 3.166 26.468 1.00 84.50 389 MET A O 1
ATOM 3110 N N . ASP A 1 390 ? -25.966 0.912 26.508 1.00 84.31 390 ASP A N 1
ATOM 3111 C CA . ASP A 1 390 ? -27.419 0.755 26.324 1.00 84.31 390 ASP A CA 1
ATOM 3112 C C . ASP A 1 390 ? -28.191 1.607 27.341 1.00 84.31 390 ASP A C 1
ATOM 3114 O O . ASP A 1 390 ? -29.000 2.456 26.977 1.00 84.31 390 ASP A O 1
ATOM 3118 N N . HIS A 1 391 ? -27.846 1.491 28.628 1.00 85.12 391 HIS A N 1
ATOM 3119 C CA . HIS A 1 391 ? -28.473 2.298 29.677 1.00 85.12 391 HIS A CA 1
ATOM 3120 C C . HIS A 1 391 ? -28.245 3.811 29.532 1.00 85.12 391 HIS A C 1
ATOM 3122 O O . HIS A 1 391 ? -29.095 4.603 29.942 1.00 85.12 391 HIS A O 1
ATOM 3128 N N . LEU A 1 392 ? -27.096 4.238 29.002 1.00 81.88 392 LEU A N 1
ATOM 3129 C CA . LEU A 1 392 ? -26.811 5.657 28.773 1.00 81.88 392 LEU A CA 1
ATOM 3130 C C . LEU A 1 392 ? -27.576 6.200 27.561 1.00 81.88 392 LEU A C 1
ATOM 3132 O O . LEU A 1 392 ? -28.066 7.328 27.624 1.00 81.88 392 LEU A O 1
ATOM 3136 N N . ILE A 1 393 ? -27.715 5.403 26.502 1.00 80.69 393 ILE A N 1
ATOM 3137 C CA . ILE A 1 393 ? -28.509 5.741 25.317 1.00 80.69 393 ILE A CA 1
ATOM 3138 C C . ILE A 1 393 ? -29.995 5.788 25.671 1.00 80.69 393 ILE A C 1
ATOM 3140 O O . ILE A 1 393 ? -30.666 6.756 25.322 1.00 80.69 393 ILE A O 1
ATOM 3144 N N . ASP A 1 394 ? -30.500 4.812 26.428 1.00 81.75 394 ASP A N 1
ATOM 3145 C CA . ASP A 1 394 ? -31.883 4.800 26.912 1.00 81.75 394 ASP A CA 1
ATOM 3146 C C . ASP A 1 394 ? -32.195 6.059 27.722 1.00 81.75 394 ASP A C 1
ATOM 3148 O O . ASP A 1 394 ? -33.200 6.725 27.478 1.00 81.75 394 ASP A O 1
ATOM 3152 N N . LYS A 1 395 ? -31.289 6.454 28.623 1.00 79.69 395 LYS A N 1
ATOM 3153 C CA . LYS A 1 395 ? -31.449 7.669 29.424 1.00 79.69 395 LYS A CA 1
ATOM 3154 C C . LYS A 1 395 ? -31.467 8.944 28.572 1.00 79.69 395 LYS A C 1
ATOM 3156 O O . LYS A 1 395 ? -32.299 9.817 28.805 1.00 79.69 395 LYS A O 1
ATOM 3161 N N . LEU A 1 396 ? -30.583 9.050 27.576 1.00 74.50 396 LEU A N 1
ATOM 3162 C CA . LEU A 1 396 ? -30.580 10.180 26.637 1.00 74.50 396 LEU A CA 1
ATOM 3163 C C . LEU A 1 396 ? -31.848 10.210 25.774 1.00 74.50 396 LEU A C 1
ATOM 3165 O O . LEU A 1 396 ? -32.382 11.284 25.500 1.00 74.50 396 LEU A O 1
ATOM 3169 N N . ASN A 1 397 ? -32.349 9.043 25.369 1.00 71.75 397 ASN A N 1
ATOM 3170 C CA . ASN A 1 397 ? -33.582 8.913 24.601 1.00 71.75 397 ASN A CA 1
ATOM 3171 C C . ASN A 1 397 ? -34.819 9.262 25.435 1.00 71.75 397 ASN A C 1
ATOM 3173 O O . ASN A 1 397 ? -35.740 9.881 24.911 1.00 71.75 397 ASN A O 1
ATOM 3177 N N . GLU A 1 398 ? -34.858 8.908 26.720 1.00 75.75 398 GLU A N 1
ATOM 3178 C CA . GLU A 1 398 ? -35.920 9.315 27.649 1.00 75.75 398 GLU A CA 1
ATOM 3179 C C . GLU A 1 398 ? -35.913 10.830 27.892 1.00 75.75 398 GLU A C 1
ATOM 3181 O O . GLU A 1 398 ? -36.957 11.476 27.774 1.00 75.75 398 GLU A O 1
ATOM 3186 N N . GLU A 1 399 ? -34.739 11.418 28.151 1.00 66.56 399 GLU A N 1
ATOM 3187 C CA . GLU A 1 399 ? -34.580 12.868 28.325 1.00 66.56 399 GLU A CA 1
ATOM 3188 C C . GLU A 1 399 ? -34.955 13.621 27.033 1.00 66.56 399 GLU A C 1
ATOM 3190 O O . GLU A 1 399 ? -35.682 14.615 27.085 1.00 66.56 399 GLU A O 1
ATOM 3195 N N . ARG A 1 400 ? -34.596 13.103 25.850 1.00 61.88 400 ARG A N 1
ATOM 3196 C CA . ARG A 1 400 ? -35.039 13.673 24.568 1.00 61.88 400 ARG A CA 1
ATOM 3197 C C . ARG A 1 400 ? -36.514 13.473 24.276 1.00 61.88 400 ARG A C 1
ATOM 3199 O O . ARG A 1 400 ? -37.128 14.422 23.816 1.00 61.88 400 ARG A O 1
ATOM 3206 N N . LYS A 1 401 ? -37.109 12.310 24.549 1.00 62.69 401 LYS A N 1
ATOM 3207 C CA . LYS A 1 401 ? -38.562 12.109 24.402 1.00 62.69 401 LYS A CA 1
ATOM 3208 C C . LYS A 1 401 ? -39.332 13.085 25.284 1.00 62.69 401 LYS A C 1
ATOM 3210 O O . LYS A 1 401 ? -40.331 13.635 24.838 1.00 62.69 401 LYS A O 1
ATOM 3215 N N . SER A 1 402 ? -38.837 13.358 26.493 1.00 60.91 402 SER A N 1
ATOM 3216 C CA . SER A 1 402 ? -39.443 14.363 27.369 1.00 60.91 402 SER A CA 1
ATOM 3217 C C . SER A 1 402 ? -39.359 15.787 26.799 1.00 60.91 402 SER A C 1
ATOM 3219 O O . SER A 1 402 ? -40.321 16.534 26.932 1.00 60.91 402 SER A O 1
ATOM 3221 N N . MET A 1 403 ? -38.277 16.127 26.086 1.00 53.09 403 MET A N 1
ATOM 3222 C CA . MET A 1 403 ? -38.127 17.414 25.387 1.00 53.09 403 MET A CA 1
ATOM 3223 C C . MET A 1 403 ? -38.869 17.470 24.038 1.00 53.09 403 MET A C 1
ATOM 3225 O O . MET A 1 403 ? -39.374 18.519 23.660 1.00 53.09 403 MET A O 1
ATOM 3229 N N . GLN A 1 404 ? -38.975 16.353 23.316 1.00 47.84 404 GLN A N 1
ATOM 3230 C CA . GLN A 1 404 ? -39.653 16.254 22.021 1.00 47.84 404 GLN A CA 1
ATOM 3231 C C . GLN A 1 404 ? -41.174 16.349 22.185 1.00 47.84 404 GLN A C 1
ATOM 3233 O O . GLN A 1 404 ? -41.832 16.991 21.377 1.00 47.84 404 GLN A O 1
ATOM 3238 N N . ILE A 1 405 ? -41.729 15.813 23.279 1.00 52.34 405 ILE A N 1
ATOM 3239 C CA . ILE A 1 405 ? -43.148 15.984 23.636 1.00 52.34 405 ILE A CA 1
ATOM 3240 C C . ILE A 1 405 ? -43.498 17.468 23.887 1.00 52.34 405 ILE A C 1
ATOM 3242 O O . ILE A 1 405 ? -44.649 17.856 23.703 1.00 52.34 405 ILE A O 1
ATOM 3246 N N . GLU A 1 406 ? -42.525 18.316 24.244 1.00 46.34 406 GLU A N 1
ATOM 3247 C CA . GLU A 1 406 ? -42.712 19.774 24.345 1.00 46.34 406 GLU A CA 1
ATOM 3248 C C . GLU A 1 406 ? -42.538 20.518 23.001 1.00 46.34 406 GLU A C 1
ATOM 3250 O O . GLU A 1 406 ? -42.961 21.668 22.893 1.00 46.34 406 GLU A O 1
ATOM 3255 N N . ILE A 1 407 ? -41.962 19.883 21.969 1.00 42.16 407 ILE A N 1
ATOM 3256 C CA . ILE A 1 407 ? -41.675 20.487 20.649 1.00 42.16 407 ILE A CA 1
ATOM 3257 C C . ILE A 1 407 ? -42.669 20.015 19.564 1.00 42.16 407 ILE A C 1
ATOM 3259 O O . ILE A 1 407 ? -43.009 20.791 18.671 1.00 42.16 407 ILE A O 1
ATOM 3263 N N . ASP A 1 408 ? -43.247 18.816 19.689 1.00 37.81 408 ASP A N 1
ATOM 3264 C CA . ASP A 1 408 ? -44.198 18.208 18.733 1.00 37.81 408 ASP A CA 1
ATOM 3265 C C . ASP A 1 408 ? -45.582 18.897 18.657 1.00 37.81 408 ASP A C 1
ATOM 3267 O O . ASP A 1 408 ? -46.488 18.433 17.962 1.00 37.81 408 ASP A O 1
ATOM 3271 N N . SER A 1 409 ? -45.775 20.048 19.311 1.00 40.84 409 SER A N 1
ATOM 3272 C CA . SER A 1 409 ? -46.928 20.922 19.041 1.00 40.84 409 SER A CA 1
ATOM 3273 C C . SER A 1 409 ? -46.820 21.719 17.732 1.00 40.84 409 SER A C 1
ATOM 3275 O O . SER A 1 409 ? -47.770 22.423 17.382 1.00 40.84 409 SER A O 1
ATOM 3277 N N . THR A 1 410 ? -45.723 21.599 16.979 1.00 39.28 410 THR A N 1
ATOM 3278 C CA . THR A 1 410 ? -45.580 22.227 15.659 1.00 39.28 410 THR A CA 1
ATOM 3279 C C . THR A 1 410 ? -44.772 21.364 14.688 1.00 39.28 410 THR A C 1
ATOM 3281 O O . THR A 1 410 ? -43.559 21.265 14.814 1.00 39.28 410 THR A O 1
ATOM 3284 N N . GLU A 1 411 ? -45.499 20.855 13.686 1.00 34.94 411 GLU A N 1
ATOM 3285 C CA . GLU A 1 411 ? -45.060 20.435 12.342 1.00 34.94 411 GLU A CA 1
ATOM 3286 C C . GLU A 1 411 ? -44.349 19.073 12.177 1.00 34.94 411 GLU A C 1
ATOM 3288 O O . GLU A 1 411 ? -43.177 18.904 12.472 1.00 34.94 411 GLU A O 1
ATOM 3293 N N . GLY A 1 412 ? -45.081 18.114 11.589 1.00 33.19 412 GLY A N 1
ATOM 3294 C CA . GLY A 1 412 ? -45.054 17.923 10.128 1.00 33.19 412 GLY A CA 1
ATOM 3295 C C . GLY A 1 412 ? -44.016 16.950 9.551 1.00 33.19 412 GLY A C 1
ATOM 3296 O O . GLY A 1 412 ? -42.903 17.340 9.234 1.00 33.19 412 GLY A O 1
ATOM 3297 N N . ASP A 1 413 ? -44.477 15.721 9.323 1.00 35.72 413 ASP A N 1
ATOM 3298 C CA . ASP A 1 413 ? -43.864 14.550 8.671 1.00 35.72 413 ASP A CA 1
ATOM 3299 C C . ASP A 1 413 ? -43.294 14.772 7.243 1.00 35.72 413 ASP A C 1
ATOM 3301 O O . ASP A 1 413 ? -43.933 15.448 6.430 1.00 35.72 413 ASP A O 1
ATOM 3305 N N . ALA A 1 414 ? -42.148 14.141 6.915 1.00 32.22 414 ALA A N 1
ATOM 3306 C CA . ALA A 1 414 ? -41.699 13.851 5.538 1.00 32.22 414 ALA A CA 1
ATOM 3307 C C . ALA A 1 414 ? -40.559 12.788 5.447 1.00 32.22 414 ALA A C 1
ATOM 3309 O O . ALA A 1 414 ? -39.393 13.089 5.692 1.00 32.22 414 ALA A O 1
ATOM 3310 N N . SER A 1 415 ? -40.940 11.566 5.037 1.00 34.47 415 SER A N 1
ATOM 3311 C CA . SER A 1 415 ? -40.255 10.490 4.260 1.00 34.47 415 SER A CA 1
ATOM 3312 C C . SER A 1 415 ? -38.752 10.634 3.910 1.00 34.47 415 SER A C 1
ATOM 3314 O O . SER A 1 415 ? -38.356 11.580 3.238 1.00 34.47 415 SER A O 1
ATOM 3316 N N . GLU A 1 416 ? -37.837 9.773 4.383 1.00 39.12 416 GLU A N 1
ATOM 3317 C CA . GLU A 1 416 ? -37.469 8.375 4.009 1.00 39.12 416 GLU A CA 1
ATOM 3318 C C . GLU A 1 416 ? -36.685 8.140 2.675 1.00 39.12 416 GLU A C 1
ATOM 3320 O O . GLU A 1 416 ? -37.258 8.049 1.593 1.00 39.12 416 GLU A O 1
ATOM 3325 N N . VAL A 1 417 ? -35.358 7.922 2.822 1.00 37.53 417 VAL A N 1
ATOM 3326 C CA . VAL A 1 417 ? -34.590 6.694 2.440 1.00 37.53 417 VAL A CA 1
ATOM 3327 C C . VAL A 1 417 ? -33.744 6.606 1.140 1.00 37.53 417 VAL A C 1
ATOM 3329 O O . VAL A 1 417 ? -33.035 5.619 0.986 1.00 37.53 417 VAL A O 1
ATOM 3332 N N . THR A 1 418 ? -33.618 7.595 0.241 1.00 37.00 418 THR A N 1
ATOM 3333 C CA . THR A 1 418 ? -32.702 7.410 -0.936 1.00 37.00 418 THR A CA 1
ATOM 3334 C C . THR A 1 418 ? -31.806 8.588 -1.343 1.00 37.00 418 THR A C 1
ATOM 3336 O O . THR A 1 418 ? -31.397 8.662 -2.500 1.00 37.00 418 THR A O 1
ATOM 3339 N N . LYS A 1 419 ? -31.458 9.507 -0.435 1.00 47.03 419 LYS A N 1
ATOM 3340 C CA . LYS A 1 419 ? -30.527 10.628 -0.719 1.00 47.03 419 LYS A CA 1
ATOM 3341 C C . LYS A 1 419 ? -29.256 10.586 0.135 1.00 47.03 419 LYS A C 1
ATOM 3343 O O . LYS A 1 419 ? -28.657 11.617 0.418 1.00 47.03 419 LYS A O 1
ATOM 3348 N N . ASP A 1 420 ? -28.855 9.400 0.568 1.00 53.00 420 ASP A N 1
ATOM 3349 C CA . ASP A 1 420 ? -27.932 9.284 1.698 1.00 53.00 420 ASP A CA 1
ATOM 3350 C C . ASP A 1 420 ? -26.446 9.324 1.320 1.00 53.00 420 ASP A C 1
ATOM 3352 O O . ASP A 1 420 ? -25.619 9.523 2.206 1.00 53.00 420 ASP A O 1
ATOM 3356 N N . ASN A 1 421 ? -26.109 9.215 0.027 1.00 58.41 421 ASN A N 1
ATOM 3357 C CA . ASN A 1 421 ? -24.716 9.078 -0.425 1.00 58.41 421 ASN A CA 1
ATOM 3358 C C . ASN A 1 421 ? -24.227 10.193 -1.368 1.00 58.41 421 ASN A C 1
ATOM 3360 O O . ASN A 1 421 ? -23.099 10.102 -1.850 1.00 58.41 421 ASN A O 1
ATOM 3364 N N . LEU A 1 422 ? -25.037 11.221 -1.649 1.00 64.44 422 LEU A N 1
ATOM 3365 C CA . LEU A 1 422 ? -24.623 12.400 -2.426 1.00 64.44 422 LEU A CA 1
ATOM 3366 C C . LEU A 1 422 ? -24.544 13.618 -1.504 1.00 64.44 422 LEU A C 1
ATOM 3368 O O . LEU A 1 422 ? -25.491 13.902 -0.768 1.00 64.44 422 LEU A O 1
ATOM 3372 N N . ILE A 1 423 ? -23.428 14.339 -1.568 1.00 68.88 423 ILE A N 1
ATOM 3373 C CA . ILE A 1 423 ? -23.235 15.611 -0.868 1.00 68.88 423 ILE A CA 1
ATOM 3374 C C . ILE A 1 423 ? -23.070 16.709 -1.912 1.00 68.88 423 ILE A C 1
ATOM 3376 O O . ILE A 1 423 ? -22.241 16.591 -2.810 1.00 68.88 423 ILE A O 1
ATOM 3380 N N . GLU A 1 424 ? -23.845 17.784 -1.774 1.00 77.38 424 GLU A N 1
ATOM 3381 C CA . GLU A 1 424 ? -23.670 18.986 -2.587 1.00 77.38 424 GLU A CA 1
ATOM 3382 C C . GLU A 1 424 ? -22.341 19.664 -2.224 1.00 77.38 424 GLU A C 1
ATOM 3384 O O . GLU A 1 424 ? -22.054 19.912 -1.048 1.00 77.38 424 GLU A O 1
ATOM 3389 N N . ILE A 1 425 ? -21.533 20.007 -3.230 1.00 74.12 425 ILE A N 1
ATOM 3390 C CA . ILE A 1 425 ? -20.205 20.620 -3.043 1.00 74.12 425 ILE A CA 1
ATOM 3391 C C . ILE A 1 425 ? -20.317 21.907 -2.212 1.00 74.12 425 ILE A C 1
ATOM 3393 O O . ILE A 1 425 ? -19.499 22.173 -1.331 1.00 74.12 425 ILE A O 1
ATOM 3397 N N . ASN A 1 426 ? -21.380 22.683 -2.430 1.00 74.81 426 ASN A N 1
ATOM 3398 C CA . ASN A 1 426 ? -21.629 23.926 -1.707 1.00 74.81 426 ASN A CA 1
ATOM 3399 C C . ASN A 1 426 ? -21.896 23.703 -0.204 1.00 74.81 426 ASN A C 1
ATOM 3401 O O . ASN A 1 426 ? -21.423 24.486 0.619 1.00 74.81 426 ASN A O 1
ATOM 3405 N N . ASP A 1 427 ? -22.592 22.625 0.171 1.00 75.06 427 ASP A N 1
ATOM 3406 C CA . ASP A 1 427 ? -22.806 22.264 1.579 1.00 75.06 427 ASP A CA 1
ATOM 3407 C C . ASP A 1 427 ? -21.479 21.896 2.256 1.00 75.06 427 ASP A C 1
ATOM 3409 O O . ASP A 1 427 ? -21.218 22.335 3.381 1.00 75.06 427 ASP A O 1
ATOM 3413 N N . LEU A 1 428 ? -20.603 21.175 1.544 1.00 71.75 428 LEU A N 1
ATOM 3414 C CA . LEU A 1 428 ? -19.256 20.827 2.002 1.00 71.75 428 LEU A CA 1
ATOM 3415 C C . LEU A 1 428 ? -18.405 22.070 2.280 1.00 71.75 428 LEU A C 1
ATOM 3417 O O . LEU A 1 428 ? -17.852 22.229 3.368 1.00 71.75 428 LEU A O 1
ATOM 3421 N N . VAL A 1 429 ? -18.364 23.002 1.328 1.00 73.00 429 VAL A N 1
ATOM 3422 C CA . VAL A 1 429 ? -17.628 24.269 1.457 1.00 73.00 429 VAL A CA 1
ATOM 3423 C C . VAL A 1 429 ? -18.167 25.107 2.613 1.00 73.00 429 VAL A C 1
ATOM 3425 O O . VAL A 1 429 ? -17.399 25.725 3.356 1.00 73.00 429 VAL A O 1
ATOM 3428 N N . LEU A 1 430 ? -19.489 25.130 2.800 1.00 74.12 430 LEU A N 1
ATOM 3429 C CA . LEU A 1 430 ? -20.117 25.833 3.914 1.00 74.12 430 LEU A CA 1
ATOM 3430 C C . LEU A 1 430 ? -19.769 25.197 5.263 1.00 74.12 430 LEU A C 1
ATOM 3432 O O . LEU A 1 430 ? -19.532 25.937 6.219 1.00 74.12 430 LEU A O 1
ATOM 3436 N N . ALA A 1 431 ? -19.697 23.868 5.359 1.00 69.94 431 ALA A N 1
ATOM 3437 C CA . ALA A 1 431 ? -19.257 23.189 6.576 1.00 69.94 431 ALA A CA 1
ATOM 3438 C C . ALA A 1 431 ? -17.786 23.480 6.892 1.00 69.94 431 ALA A C 1
ATOM 3440 O O . ALA A 1 431 ? -17.477 23.851 8.026 1.00 69.94 431 ALA A O 1
ATOM 3441 N N . ILE A 1 432 ? -16.904 23.448 5.887 1.00 70.06 432 ILE A N 1
ATOM 3442 C CA . ILE A 1 432 ? -15.490 23.817 6.053 1.00 70.06 432 ILE A CA 1
ATOM 3443 C C . ILE A 1 432 ? -15.375 25.273 6.538 1.00 70.06 432 ILE A C 1
ATOM 3445 O O . ILE A 1 432 ? -14.684 25.553 7.517 1.00 70.06 432 ILE A O 1
ATOM 3449 N N . ARG A 1 433 ? -16.140 26.208 5.950 1.00 73.38 433 ARG A N 1
ATOM 3450 C CA . ARG A 1 433 ? -16.201 27.617 6.397 1.00 73.38 433 ARG A CA 1
ATOM 3451 C C . ARG A 1 433 ? -16.774 27.802 7.807 1.00 73.38 433 ARG A C 1
ATOM 3453 O O . ARG A 1 433 ? -16.456 28.789 8.465 1.00 73.38 433 ARG A O 1
ATOM 3460 N N . ARG A 1 434 ? -17.644 26.907 8.286 1.00 68.19 434 ARG A N 1
ATOM 3461 C CA . ARG A 1 434 ? -18.157 26.941 9.671 1.00 68.19 434 ARG A CA 1
ATOM 3462 C C . ARG A 1 434 ? -17.112 26.448 10.670 1.00 68.19 434 ARG A C 1
ATOM 3464 O O . ARG A 1 434 ? -17.029 26.999 11.769 1.00 68.19 434 ARG A O 1
ATOM 3471 N N . ILE A 1 435 ? -16.335 25.435 10.289 1.00 64.81 435 ILE A N 1
ATOM 3472 C CA . ILE A 1 435 ? -15.265 24.846 11.107 1.00 64.81 435 ILE A CA 1
ATOM 3473 C C . ILE A 1 435 ? -14.077 25.813 11.191 1.00 64.81 435 ILE A C 1
ATOM 3475 O O . ILE A 1 435 ? -13.543 26.058 12.276 1.00 64.81 435 ILE A O 1
ATOM 3479 N N . GLN A 1 436 ? -13.723 26.458 10.079 1.00 60.31 436 GLN A N 1
ATOM 3480 C CA . GLN A 1 436 ? -12.649 27.443 10.025 1.00 60.31 436 GLN A CA 1
ATOM 3481 C C . GLN A 1 436 ? -13.156 28.881 10.177 1.00 60.31 436 GLN A C 1
ATOM 3483 O O . GLN A 1 436 ? -13.706 29.484 9.264 1.00 60.31 436 GLN A O 1
ATOM 3488 N N . LYS A 1 437 ? -12.827 29.515 11.309 1.00 50.62 437 LYS A N 1
ATOM 3489 C CA . LYS A 1 437 ? -12.940 30.981 11.459 1.00 50.62 437 LYS A CA 1
ATOM 3490 C C . LYS A 1 437 ? -11.876 31.774 10.681 1.00 50.62 437 LYS A C 1
ATOM 3492 O O . LYS A 1 437 ? -11.951 33.002 10.676 1.00 50.62 437 LYS A O 1
ATOM 3497 N N . SER A 1 438 ? -10.880 31.119 10.074 1.00 50.00 438 SER A N 1
ATOM 3498 C CA . SER A 1 438 ? -9.767 31.794 9.390 1.00 50.00 438 SER A CA 1
ATOM 3499 C C . SER A 1 438 ? -9.008 30.906 8.389 1.00 50.00 438 SER A C 1
ATOM 3501 O O . SER A 1 438 ? -7.827 30.625 8.604 1.00 50.00 438 SER A O 1
ATOM 3503 N N . SER A 1 439 ? -9.636 30.479 7.295 1.00 54.34 439 SER A N 1
ATOM 3504 C CA . SER A 1 439 ? -8.896 29.963 6.132 1.00 54.34 439 SER A CA 1
ATOM 3505 C C . SER A 1 439 ? -8.764 30.990 5.019 1.00 54.34 439 SER A C 1
ATOM 3507 O O . SER A 1 439 ? -9.636 31.831 4.806 1.00 54.34 439 SER A O 1
ATOM 3509 N N . ASN A 1 440 ? -7.624 30.920 4.330 1.00 59.69 440 ASN A N 1
ATOM 3510 C CA . ASN A 1 440 ? -7.338 31.680 3.121 1.00 59.69 440 ASN A CA 1
ATOM 3511 C C . ASN A 1 440 ? -8.311 31.229 2.019 1.00 59.69 440 ASN A C 1
ATOM 3513 O O . ASN A 1 440 ? -8.358 30.037 1.717 1.00 59.69 440 ASN A O 1
ATOM 3517 N N . ASP A 1 441 ? -9.053 32.163 1.414 1.00 66.69 441 ASP A N 1
ATOM 3518 C CA . ASP A 1 441 ? -10.035 31.890 0.343 1.00 66.69 441 ASP A CA 1
ATOM 3519 C C . ASP A 1 441 ? -9.425 31.052 -0.801 1.00 66.69 441 ASP A C 1
ATOM 3521 O O . ASP A 1 441 ? -10.073 30.165 -1.340 1.00 66.69 441 ASP A O 1
ATOM 3525 N N . THR A 1 442 ? -8.129 31.234 -1.069 1.00 67.19 442 THR A N 1
ATOM 3526 C CA . THR A 1 442 ? -7.349 30.487 -2.067 1.00 67.19 442 THR A CA 1
ATOM 3527 C C . THR A 1 442 ? -7.296 28.978 -1.821 1.00 67.19 442 THR A C 1
ATOM 3529 O O . THR A 1 442 ? -7.268 28.205 -2.772 1.00 67.19 442 THR A O 1
ATOM 3532 N N . ARG A 1 443 ? -7.297 28.514 -0.563 1.00 66.00 443 ARG A N 1
ATOM 3533 C CA . ARG A 1 443 ? -7.302 27.070 -0.256 1.00 66.00 443 ARG A CA 1
ATOM 3534 C C . ARG A 1 443 ? -8.670 26.442 -0.412 1.00 66.00 443 ARG A C 1
ATOM 3536 O O . ARG A 1 443 ? -8.764 25.308 -0.868 1.00 66.00 443 ARG A O 1
ATOM 3543 N N . LEU A 1 444 ? -9.710 27.190 -0.059 1.00 70.00 444 LEU A N 1
ATOM 3544 C CA . LEU A 1 444 ? -11.086 26.766 -0.285 1.00 70.00 444 LEU A CA 1
ATOM 3545 C C . LEU A 1 444 ? -11.376 26.676 -1.783 1.00 70.00 444 LEU A C 1
ATOM 3547 O O . LEU A 1 444 ? -11.984 25.701 -2.201 1.00 70.00 444 LEU A O 1
ATOM 3551 N N . GLU A 1 445 ? -10.867 27.623 -2.578 1.00 70.69 445 GLU A N 1
ATOM 3552 C CA . GLU A 1 445 ? -10.927 27.573 -4.044 1.00 70.69 445 GLU A CA 1
ATOM 3553 C C . GLU A 1 445 ? -10.248 26.310 -4.602 1.00 70.69 445 GLU A C 1
ATOM 3555 O O . GLU A 1 445 ? -10.825 25.605 -5.429 1.00 70.69 445 GLU A O 1
ATOM 3560 N N . MET A 1 446 ? -9.063 25.950 -4.097 1.00 67.06 446 MET A N 1
ATOM 3561 C CA . MET A 1 446 ? -8.399 24.706 -4.508 1.00 67.06 446 MET A CA 1
ATOM 3562 C C . MET A 1 446 ? -9.213 23.462 -4.132 1.00 67.06 446 MET A C 1
ATOM 3564 O O . MET A 1 446 ? -9.360 22.562 -4.954 1.00 67.06 446 MET A O 1
ATOM 3568 N N . ILE A 1 447 ? -9.774 23.411 -2.919 1.00 70.06 447 ILE A N 1
ATOM 3569 C CA . ILE A 1 447 ? -10.643 22.307 -2.482 1.00 70.06 447 ILE A CA 1
ATOM 3570 C C . ILE A 1 447 ? -11.897 22.219 -3.361 1.00 70.06 447 ILE A C 1
ATOM 3572 O O . ILE A 1 447 ? -12.295 21.115 -3.726 1.00 70.06 447 ILE A O 1
ATOM 3576 N N . THR A 1 448 ? -12.492 23.349 -3.756 1.00 74.06 448 THR A N 1
ATOM 3577 C CA . THR A 1 448 ? -13.631 23.346 -4.684 1.00 74.06 448 THR A CA 1
ATOM 3578 C C . THR A 1 448 ? -13.258 22.820 -6.059 1.00 74.06 448 THR A C 1
ATOM 3580 O O . THR A 1 448 ? -13.957 21.949 -6.558 1.00 74.06 448 THR A O 1
ATOM 3583 N N . GLU A 1 449 ? -12.123 23.241 -6.627 1.00 71.56 449 GLU A N 1
ATOM 3584 C CA . GLU A 1 449 ? -11.663 22.716 -7.920 1.00 71.56 449 GLU A CA 1
ATOM 3585 C C . GLU A 1 449 ? -11.460 21.194 -7.872 1.00 71.56 449 GLU A C 1
ATOM 3587 O O . GLU A 1 449 ? -11.756 20.491 -8.834 1.00 71.56 449 GLU A O 1
ATOM 3592 N N . ILE A 1 450 ? -10.984 20.661 -6.744 1.00 69.81 450 ILE A N 1
ATOM 3593 C CA . ILE A 1 450 ? -10.802 19.218 -6.553 1.00 69.81 450 ILE A CA 1
ATOM 3594 C C . ILE A 1 450 ? -12.144 18.490 -6.512 1.00 69.81 450 ILE A C 1
ATOM 3596 O O . ILE A 1 450 ? -12.300 17.457 -7.163 1.00 69.81 450 ILE A O 1
ATOM 3600 N N . LEU A 1 451 ? -13.113 19.018 -5.768 1.00 72.06 451 LEU A N 1
ATOM 3601 C CA . LEU A 1 451 ? -14.451 18.434 -5.686 1.00 72.06 451 LEU A CA 1
ATOM 3602 C C . LEU A 1 451 ? -15.161 18.480 -7.041 1.00 72.06 451 LEU A C 1
ATOM 3604 O O . LEU A 1 451 ? -15.782 17.492 -7.418 1.00 72.06 451 LEU A O 1
ATOM 3608 N N . ASP A 1 452 ? -14.962 19.548 -7.812 1.00 74.00 452 ASP A N 1
ATOM 3609 C CA . ASP A 1 452 ? -15.459 19.651 -9.185 1.00 74.00 452 ASP A CA 1
ATOM 3610 C C . ASP A 1 452 ? -14.813 18.598 -10.103 1.00 74.00 452 ASP A C 1
ATOM 3612 O O . ASP A 1 452 ? -15.472 18.055 -10.983 1.00 74.00 452 ASP A O 1
ATOM 3616 N N . THR A 1 453 ? -13.534 18.237 -9.906 1.00 71.88 453 THR A N 1
ATOM 3617 C CA . THR A 1 453 ? -12.933 17.122 -10.675 1.00 71.88 453 THR A CA 1
ATOM 3618 C C . THR A 1 453 ? -13.466 15.741 -10.292 1.00 71.88 453 THR A C 1
ATOM 3620 O O . THR A 1 453 ? -13.325 14.802 -11.077 1.00 71.88 453 THR A O 1
ATOM 3623 N N . LEU A 1 454 ? -14.051 15.601 -9.101 1.00 72.38 454 LEU A N 1
ATOM 3624 C CA . LEU A 1 454 ? -14.690 14.366 -8.640 1.00 72.38 454 LEU A CA 1
ATOM 3625 C C . LEU A 1 454 ? -16.161 14.268 -9.070 1.00 72.38 454 LEU A C 1
ATOM 3627 O O . LEU A 1 454 ? -16.732 13.177 -9.018 1.00 72.38 454 LEU A O 1
ATOM 3631 N N . ASP A 1 455 ? -16.751 15.378 -9.512 1.00 76.56 455 ASP A N 1
ATOM 3632 C CA . ASP A 1 455 ? -18.094 15.463 -10.075 1.00 76.56 455 ASP A CA 1
ATOM 3633 C C . ASP A 1 455 ? -18.085 15.024 -11.553 1.00 76.56 455 ASP A C 1
ATOM 3635 O O . ASP A 1 455 ? -17.773 15.775 -12.480 1.00 76.56 455 ASP A O 1
ATOM 3639 N N . ILE A 1 456 ? -18.382 13.743 -11.776 1.00 67.69 456 ILE A N 1
ATOM 3640 C CA . ILE A 1 456 ? -18.328 13.111 -13.102 1.00 67.69 456 ILE A CA 1
ATOM 3641 C C . ILE A 1 456 ? -19.472 13.616 -14.000 1.00 67.69 456 ILE A C 1
ATOM 3643 O O . ILE A 1 456 ? -19.299 13.732 -15.218 1.00 67.69 456 ILE A O 1
ATOM 3647 N N . ASP A 1 457 ? -20.643 13.894 -13.425 1.00 70.88 457 ASP A N 1
ATOM 3648 C CA . ASP A 1 457 ? -21.857 14.328 -14.116 1.00 70.88 457 ASP A CA 1
ATOM 3649 C C . ASP A 1 457 ? -22.065 15.850 -14.143 1.00 70.88 457 ASP A C 1
ATOM 3651 O O . ASP A 1 457 ? -22.931 16.324 -14.884 1.00 70.88 457 ASP A O 1
ATOM 3655 N N . ASN A 1 458 ? -21.183 16.618 -13.497 1.00 68.62 458 ASN A N 1
ATOM 3656 C CA . ASN A 1 458 ? -21.240 18.078 -13.366 1.00 68.62 458 ASN A CA 1
ATOM 3657 C C . ASN A 1 458 ? -22.575 18.552 -12.763 1.00 68.62 458 ASN A C 1
ATOM 3659 O O . ASN A 1 458 ? -23.129 19.572 -13.194 1.00 68.62 458 ASN A O 1
ATOM 3663 N N . ASP A 1 459 ? -23.136 17.780 -11.830 1.00 73.81 459 ASP A N 1
ATOM 3664 C CA . ASP A 1 459 ? -24.417 18.079 -11.186 1.00 73.81 459 ASP A CA 1
ATOM 3665 C C . ASP A 1 459 ? -24.261 18.903 -9.891 1.00 73.81 459 ASP A C 1
ATOM 3667 O O . ASP A 1 459 ? -25.256 19.350 -9.310 1.00 73.81 459 ASP A O 1
ATOM 3671 N N . GLY A 1 460 ? -23.020 19.186 -9.484 1.00 70.25 460 GLY A N 1
ATOM 3672 C CA . GLY A 1 460 ? -22.673 19.904 -8.265 1.00 70.25 460 GLY A CA 1
ATOM 3673 C C . GLY A 1 460 ? -22.737 19.037 -7.006 1.00 70.25 460 GLY A C 1
ATOM 3674 O O . GLY A 1 460 ? -22.681 19.585 -5.897 1.00 70.25 460 GLY A O 1
ATOM 3675 N N . ALA A 1 461 ? -22.862 17.714 -7.147 1.00 75.31 461 ALA A N 1
ATOM 3676 C CA . ALA A 1 461 ? -22.884 16.755 -6.058 1.00 75.31 461 ALA A CA 1
ATOM 3677 C C . ALA A 1 461 ? -21.834 15.654 -6.258 1.00 75.31 461 ALA A C 1
ATOM 3679 O O . ALA A 1 461 ? -21.638 15.102 -7.332 1.00 75.31 461 ALA A O 1
ATOM 3680 N N . VAL A 1 462 ? -21.156 15.284 -5.173 1.00 73.56 462 VAL A N 1
ATOM 3681 C CA . VAL A 1 462 ? -20.132 14.233 -5.204 1.00 73.56 462 VAL A CA 1
ATOM 3682 C C . VAL A 1 462 ? -20.570 13.087 -4.309 1.00 73.56 462 VAL A C 1
ATOM 3684 O O . VAL A 1 462 ? -21.138 13.291 -3.229 1.00 73.56 462 VAL A O 1
ATOM 3687 N N . LYS A 1 463 ? -20.310 11.849 -4.746 1.00 74.94 463 LYS A N 1
ATOM 3688 C CA . LYS A 1 463 ? -20.560 10.683 -3.895 1.00 74.94 463 LYS A CA 1
ATOM 3689 C C . LYS A 1 463 ? -19.552 10.638 -2.757 1.00 74.94 463 LYS A C 1
ATOM 3691 O O . LYS A 1 463 ? -18.346 10.737 -2.988 1.00 74.94 463 LYS A O 1
ATOM 3696 N N . ILE A 1 464 ? -20.057 10.391 -1.553 1.00 69.75 464 ILE A N 1
ATOM 3697 C CA . ILE A 1 464 ? -19.259 10.316 -0.322 1.00 69.75 464 ILE A CA 1
ATOM 3698 C C . ILE A 1 464 ? -18.116 9.306 -0.471 1.00 69.75 464 ILE A C 1
ATOM 3700 O O . ILE A 1 464 ? -16.976 9.617 -0.137 1.00 69.75 464 ILE A O 1
ATOM 3704 N N . ASP A 1 465 ? -18.398 8.144 -1.062 1.00 69.38 465 ASP A N 1
ATOM 3705 C CA . ASP A 1 465 ? -17.422 7.066 -1.247 1.00 69.38 465 ASP A CA 1
ATOM 3706 C C . ASP A 1 465 ? -16.198 7.503 -2.070 1.00 69.38 465 ASP A C 1
ATOM 3708 O O . ASP A 1 465 ? -15.068 7.131 -1.752 1.00 69.38 465 ASP A O 1
ATOM 3712 N N . HIS A 1 466 ? -16.400 8.321 -3.112 1.00 70.50 466 HIS A N 1
ATOM 3713 C CA . HIS A 1 466 ? -15.303 8.810 -3.951 1.00 70.50 466 HIS A CA 1
ATOM 3714 C C . HIS A 1 466 ? -14.441 9.827 -3.194 1.00 70.50 466 HIS A C 1
ATOM 3716 O O . HIS A 1 466 ? -13.214 9.755 -3.258 1.00 70.50 466 HIS A O 1
ATOM 3722 N N . VAL A 1 467 ? -15.065 10.726 -2.425 1.00 70.62 467 VAL A N 1
ATOM 3723 C CA . VAL A 1 467 ? -14.341 11.714 -1.609 1.00 70.62 467 VAL A CA 1
ATOM 3724 C C . VAL A 1 467 ? -13.553 11.022 -0.495 1.00 70.62 467 VAL A C 1
ATOM 3726 O O . VAL A 1 467 ? -12.363 11.286 -0.343 1.00 70.62 467 VAL A O 1
ATOM 3729 N N . LEU A 1 468 ? -14.168 10.076 0.224 1.00 71.25 468 LEU A N 1
ATOM 3730 C CA . LEU A 1 468 ? -13.506 9.310 1.284 1.00 71.25 468 LEU A CA 1
ATOM 3731 C C . LEU A 1 468 ? -12.316 8.512 0.757 1.00 71.25 468 LEU A C 1
ATOM 3733 O O . LEU A 1 468 ? -11.268 8.493 1.388 1.00 71.25 468 LEU A O 1
ATOM 3737 N N . LYS A 1 469 ? -12.421 7.904 -0.427 1.00 71.06 469 LYS A N 1
ATOM 3738 C CA . LYS A 1 469 ? -11.307 7.153 -1.018 1.00 71.06 469 LYS A CA 1
ATOM 3739 C C 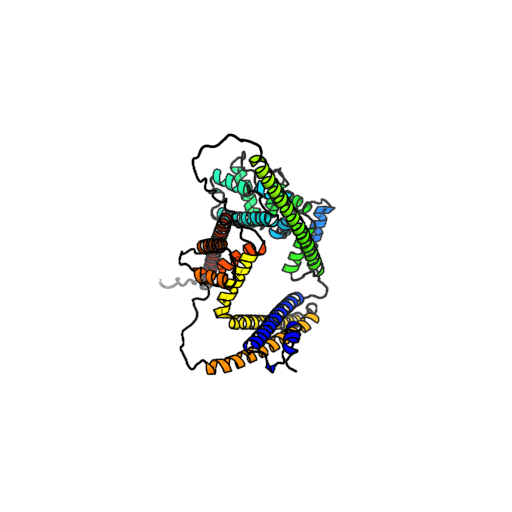. LYS A 1 469 ? -10.130 8.051 -1.415 1.00 71.06 469 LYS A C 1
ATOM 3741 O O . LYS A 1 469 ? -8.969 7.654 -1.274 1.00 71.06 469 LYS A O 1
ATOM 3746 N N . VAL A 1 470 ? -10.401 9.263 -1.899 1.00 70.88 470 VAL A N 1
ATOM 3747 C CA . VAL A 1 470 ? -9.357 10.265 -2.172 1.00 70.88 470 VAL A CA 1
ATOM 3748 C C . VAL A 1 470 ? -8.713 10.724 -0.862 1.00 70.88 470 VAL A C 1
ATOM 3750 O O . VAL A 1 470 ? -7.487 10.731 -0.762 1.00 70.88 470 VAL A O 1
ATOM 3753 N N . ILE A 1 471 ? -9.513 11.009 0.168 1.00 69.25 471 ILE A N 1
ATOM 3754 C CA . ILE A 1 471 ? -9.015 11.368 1.504 1.00 69.25 471 ILE A CA 1
ATOM 3755 C C . ILE A 1 471 ? -8.177 10.232 2.100 1.00 69.25 471 ILE A C 1
ATOM 3757 O O . ILE A 1 471 ? -7.083 10.490 2.581 1.00 69.25 471 ILE A O 1
ATOM 3761 N N . ASP A 1 472 ? -8.600 8.976 1.991 1.00 72.06 472 ASP A N 1
ATOM 3762 C CA . ASP A 1 472 ? -7.849 7.817 2.484 1.00 72.06 472 ASP A CA 1
ATOM 3763 C C . ASP A 1 472 ? -6.497 7.662 1.781 1.00 72.06 472 ASP A C 1
ATOM 3765 O O . ASP A 1 472 ? -5.469 7.399 2.411 1.00 72.06 472 ASP A O 1
ATOM 3769 N N . THR A 1 473 ? -6.481 7.808 0.455 1.00 67.81 473 THR A N 1
ATOM 3770 C CA . THR A 1 473 ? -5.256 7.626 -0.335 1.00 67.81 473 THR A CA 1
ATOM 3771 C C . THR A 1 473 ? -4.250 8.753 -0.121 1.00 67.81 473 THR A C 1
ATOM 3773 O O . THR A 1 473 ? -3.052 8.477 -0.059 1.00 67.81 473 THR A O 1
ATOM 3776 N N . LEU A 1 474 ? -4.706 9.998 0.040 1.00 67.88 474 LEU A N 1
ATOM 3777 C CA . LEU A 1 474 ? -3.827 11.139 0.315 1.00 67.88 474 LEU A CA 1
ATOM 3778 C C . LEU A 1 474 ? -3.485 11.273 1.810 1.00 67.88 474 LEU A C 1
ATOM 3780 O O . LEU A 1 474 ? -2.350 11.605 2.166 1.00 67.88 474 LEU A O 1
ATOM 3784 N N . GLY A 1 475 ? -4.443 10.984 2.689 1.00 61.84 475 GLY A N 1
ATOM 3785 C CA . GLY A 1 475 ? -4.358 11.128 4.143 1.00 61.84 475 GLY A CA 1
ATOM 3786 C C . GLY A 1 475 ? -3.429 10.113 4.804 1.00 61.84 475 GLY A C 1
ATOM 3787 O O . GLY A 1 475 ? -2.714 10.464 5.746 1.00 61.84 475 GLY A O 1
ATOM 3788 N N . ARG A 1 476 ? -3.345 8.884 4.269 1.00 62.66 476 ARG A N 1
ATOM 3789 C CA . ARG A 1 476 ? -2.380 7.870 4.737 1.00 62.66 476 ARG A CA 1
ATOM 3790 C C . ARG A 1 476 ? -0.929 8.290 4.534 1.00 62.66 476 ARG A C 1
ATOM 3792 O O . ARG A 1 476 ? -0.066 7.901 5.314 1.00 62.66 476 ARG A O 1
ATOM 3799 N N . GLU A 1 477 ? -0.644 9.087 3.509 1.00 57.88 477 GLU A N 1
ATOM 3800 C CA . GLU A 1 477 ? 0.731 9.289 3.049 1.00 57.88 477 GLU A CA 1
ATOM 3801 C C . GLU A 1 477 ? 1.319 10.673 3.401 1.00 57.88 477 GLU A C 1
ATOM 3803 O O . GLU A 1 477 ? 2.487 10.936 3.110 1.00 57.88 477 GLU A O 1
ATOM 3808 N N . ASN A 1 478 ? 0.562 11.545 4.091 1.00 58.31 478 ASN A N 1
ATOM 3809 C CA . ASN A 1 478 ? 0.984 12.903 4.493 1.00 58.31 478 ASN A CA 1
ATOM 3810 C C . ASN A 1 478 ? 1.638 13.694 3.337 1.00 58.31 478 ASN A C 1
ATOM 3812 O O . ASN A 1 478 ? 2.646 14.389 3.520 1.00 58.31 478 ASN A O 1
ATOM 3816 N N . VAL A 1 479 ? 1.097 13.545 2.129 1.00 62.84 479 VAL A N 1
ATOM 3817 C CA . VAL A 1 479 ? 1.701 14.029 0.885 1.00 62.84 479 VAL A CA 1
ATOM 3818 C C . VAL A 1 479 ? 1.227 15.450 0.616 1.00 62.84 479 VAL A C 1
ATOM 3820 O O . VAL A 1 479 ? 0.029 15.715 0.595 1.00 62.84 479 VAL A O 1
ATOM 3823 N N . LYS A 1 480 ? 2.164 16.372 0.378 1.00 64.06 480 LYS A N 1
ATOM 3824 C CA . LYS A 1 480 ? 1.829 17.696 -0.156 1.00 64.06 480 LYS A CA 1
ATOM 3825 C C . LYS A 1 480 ? 1.680 17.587 -1.664 1.00 64.06 480 LYS A C 1
ATOM 3827 O O . LYS A 1 480 ? 2.637 17.199 -2.333 1.00 64.06 480 LYS A O 1
ATOM 3832 N N . VAL A 1 481 ? 0.499 17.897 -2.187 1.00 64.62 481 VAL A N 1
ATOM 3833 C CA . VAL A 1 481 ? 0.175 17.706 -3.607 1.00 64.62 481 VAL A CA 1
ATOM 3834 C C . VAL A 1 481 ? -0.272 19.033 -4.218 1.00 64.62 481 VAL A C 1
ATOM 3836 O O . VAL A 1 481 ? -1.052 19.772 -3.620 1.00 64.62 481 VAL A O 1
ATOM 3839 N N . ASN A 1 482 ? 0.234 19.337 -5.414 1.00 69.19 482 ASN A N 1
ATOM 3840 C CA . ASN A 1 482 ? -0.213 20.475 -6.221 1.00 69.19 482 ASN A CA 1
ATOM 3841 C C . ASN A 1 482 ? -1.514 20.105 -6.976 1.00 69.19 482 ASN A C 1
ATOM 3843 O O . ASN A 1 482 ? -1.606 18.966 -7.437 1.00 69.19 482 ASN A O 1
ATOM 3847 N N . PRO A 1 483 ? -2.487 21.016 -7.178 1.00 64.62 483 PRO A N 1
ATOM 3848 C CA . PRO A 1 483 ? -3.722 20.756 -7.932 1.00 64.62 483 PRO A CA 1
ATOM 3849 C C . PRO A 1 483 ? -3.553 19.985 -9.255 1.00 64.62 483 PRO A C 1
ATOM 3851 O O . PRO A 1 483 ? -4.317 19.062 -9.526 1.00 64.62 483 PRO A O 1
ATOM 3854 N N . ALA A 1 484 ? -2.518 20.268 -10.056 1.00 68.31 484 ALA A N 1
ATOM 3855 C CA . ALA A 1 484 ? -2.280 19.524 -11.302 1.00 68.31 484 ALA A CA 1
ATOM 3856 C C . ALA A 1 484 ? -1.936 18.039 -11.065 1.00 68.31 484 ALA A C 1
ATOM 3858 O O . ALA A 1 484 ? -2.402 17.164 -11.790 1.00 68.31 484 ALA A O 1
ATOM 3859 N N . GLN A 1 485 ? -1.141 17.759 -10.031 1.00 67.69 485 GLN A N 1
ATOM 3860 C CA . GLN A 1 485 ? -0.798 16.394 -9.627 1.00 67.69 485 GLN A CA 1
ATOM 3861 C C . GLN A 1 485 ? -2.003 15.700 -8.989 1.00 67.69 485 GLN A C 1
ATOM 3863 O O . GLN A 1 485 ? -2.194 14.504 -9.177 1.00 67.69 485 GLN A O 1
ATOM 3868 N N . MET A 1 486 ? -2.838 16.454 -8.270 1.00 67.19 486 MET A N 1
ATOM 3869 C CA . MET A 1 486 ? -4.054 15.928 -7.663 1.00 67.19 486 MET A CA 1
ATOM 3870 C C . MET A 1 486 ? -5.058 15.465 -8.712 1.00 67.19 486 MET A C 1
ATOM 3872 O O . MET A 1 486 ? -5.595 14.368 -8.596 1.00 67.19 486 MET A O 1
ATOM 3876 N N . LYS A 1 487 ? -5.231 16.245 -9.780 1.00 69.81 487 LYS A N 1
ATOM 3877 C CA . LYS A 1 487 ? -6.076 15.859 -10.907 1.00 69.81 487 LYS A CA 1
ATOM 3878 C C . LYS A 1 487 ? -5.620 14.547 -11.555 1.00 69.81 487 LYS A C 1
ATOM 3880 O O . LYS A 1 487 ? -6.444 13.675 -11.800 1.00 69.81 487 LYS A O 1
ATOM 3885 N N . GLU A 1 488 ? -4.317 14.372 -11.774 1.00 70.94 488 GLU A N 1
ATOM 3886 C CA . GLU A 1 488 ? -3.767 13.131 -12.341 1.00 70.94 488 GLU A CA 1
ATOM 3887 C C . GLU A 1 488 ? -4.007 11.915 -11.423 1.00 70.94 488 GLU A C 1
ATOM 3889 O O . GLU A 1 488 ? -4.360 10.835 -11.898 1.00 70.94 488 GLU A O 1
ATOM 3894 N N . ILE A 1 489 ? -3.872 12.090 -10.102 1.00 69.38 489 ILE A N 1
ATOM 3895 C CA . ILE A 1 489 ? -4.162 11.039 -9.111 1.00 69.38 489 ILE A CA 1
ATOM 3896 C C . ILE A 1 489 ? -5.645 10.658 -9.150 1.00 69.38 489 ILE A C 1
ATOM 3898 O O . ILE A 1 489 ? -5.975 9.472 -9.155 1.00 69.38 489 ILE A O 1
ATOM 3902 N N . ILE A 1 490 ? -6.536 11.648 -9.207 1.00 69.81 490 ILE A N 1
ATOM 3903 C CA . ILE A 1 490 ? -7.985 11.433 -9.265 1.00 69.81 490 ILE A CA 1
ATOM 3904 C C . ILE A 1 490 ? -8.370 10.697 -10.554 1.00 69.81 490 ILE A C 1
ATOM 3906 O O . ILE A 1 490 ? -9.072 9.689 -10.495 1.00 69.81 490 ILE A O 1
ATOM 3910 N N . GLU A 1 491 ? -7.853 11.126 -11.708 1.00 74.56 491 GLU A N 1
ATOM 3911 C CA . GLU A 1 491 ? -8.089 10.452 -12.991 1.00 74.56 491 GLU A CA 1
ATOM 3912 C C . GLU A 1 491 ? -7.615 8.987 -12.973 1.00 74.56 491 GLU A C 1
ATOM 3914 O O . GLU A 1 491 ? -8.296 8.099 -13.498 1.00 74.56 491 GLU A O 1
ATOM 3919 N N . LEU A 1 492 ? -6.475 8.705 -12.331 1.00 73.06 492 LEU A N 1
ATOM 3920 C CA . LEU A 1 492 ? -5.971 7.343 -12.154 1.00 73.06 492 LEU A CA 1
ATOM 3921 C C . LEU A 1 492 ? -6.924 6.502 -11.294 1.00 73.06 492 LEU A C 1
ATOM 3923 O O . LEU A 1 492 ? -7.277 5.392 -11.700 1.00 73.06 492 LEU A O 1
ATOM 3927 N N . LEU A 1 493 ? -7.366 7.025 -10.147 1.00 72.19 493 LEU A N 1
ATOM 3928 C CA . LEU A 1 493 ? -8.281 6.323 -9.238 1.00 72.19 493 LEU A CA 1
ATOM 3929 C C . LEU A 1 493 ? -9.625 6.011 -9.908 1.00 72.19 493 LEU A C 1
ATOM 3931 O O . LEU A 1 493 ? -10.127 4.892 -9.788 1.00 72.19 493 LEU A O 1
ATOM 3935 N N . LEU A 1 494 ? -10.172 6.957 -10.674 1.00 71.44 494 LEU A N 1
ATOM 3936 C CA . LEU A 1 494 ? -11.402 6.754 -11.443 1.00 71.44 494 LEU A CA 1
ATOM 3937 C C . LEU A 1 494 ? -11.233 5.664 -12.511 1.00 71.44 494 LEU A C 1
ATOM 3939 O O . LEU A 1 494 ? -12.101 4.803 -12.682 1.00 71.44 494 LEU A O 1
ATOM 3943 N N . LYS A 1 495 ? -10.092 5.649 -13.212 1.00 73.75 495 LYS A N 1
ATOM 3944 C CA . LYS A 1 495 ? -9.786 4.611 -14.206 1.00 73.75 495 LYS A CA 1
ATOM 3945 C C . LYS A 1 495 ? -9.653 3.224 -13.568 1.00 73.75 495 LYS A C 1
ATOM 3947 O O . LYS A 1 495 ? -10.119 2.241 -14.143 1.00 73.75 495 LYS A O 1
ATOM 3952 N N . GLU A 1 496 ? -9.037 3.133 -12.392 1.00 72.56 496 GLU A N 1
ATOM 3953 C CA . GLU A 1 496 ? -8.917 1.890 -11.624 1.00 72.56 496 GLU A CA 1
ATOM 3954 C C . GLU A 1 496 ? -10.294 1.346 -11.212 1.00 72.56 496 GLU A C 1
ATOM 3956 O O . GLU A 1 496 ? -10.574 0.158 -11.395 1.00 72.56 496 GLU A O 1
ATOM 3961 N N . GLU A 1 497 ? -11.189 2.208 -10.728 1.00 72.56 497 GLU A N 1
ATOM 3962 C CA . GLU A 1 497 ? -12.559 1.817 -10.377 1.00 72.56 497 GLU A CA 1
ATOM 3963 C C . GLU A 1 497 ? -13.337 1.279 -11.569 1.00 72.56 497 GLU A C 1
ATOM 3965 O O . GLU A 1 497 ? -13.986 0.235 -11.466 1.00 72.56 497 GLU A O 1
ATOM 3970 N N . PHE A 1 498 ? -13.223 1.946 -12.715 1.00 73.62 498 PHE A N 1
ATOM 3971 C CA . PHE A 1 498 ? -13.857 1.500 -13.946 1.00 73.62 498 PHE A CA 1
ATOM 3972 C C . PHE A 1 498 ? -13.377 0.101 -14.367 1.00 73.62 498 PHE A C 1
ATOM 3974 O O . PHE A 1 498 ? -14.184 -0.770 -14.703 1.00 73.62 498 PHE A O 1
ATOM 3981 N N . LEU A 1 499 ? -12.067 -0.156 -14.293 1.00 72.25 499 LEU A N 1
ATOM 3982 C CA . LEU A 1 499 ? -11.496 -1.470 -14.608 1.00 72.25 499 LEU A CA 1
ATOM 3983 C C . LEU A 1 499 ? -11.933 -2.548 -13.608 1.00 72.25 499 LEU A C 1
ATOM 3985 O O . LEU A 1 499 ? -12.234 -3.679 -14.010 1.00 72.25 499 LEU A O 1
ATOM 3989 N N . HIS A 1 500 ? -12.014 -2.213 -12.319 1.00 70.56 500 HIS A N 1
ATOM 3990 C CA . HIS A 1 500 ? -12.529 -3.120 -11.296 1.00 70.56 500 HIS A CA 1
ATOM 3991 C C . HIS A 1 500 ? -14.010 -3.448 -11.503 1.00 70.56 500 HIS A C 1
ATOM 3993 O O . HIS A 1 500 ? -14.387 -4.614 -11.365 1.00 70.56 500 HIS A O 1
ATOM 3999 N N . ALA A 1 501 ? -14.835 -2.461 -11.860 1.00 75.19 501 ALA A N 1
ATOM 4000 C CA . ALA A 1 501 ? -16.249 -2.657 -12.165 1.00 75.19 501 ALA A CA 1
ATOM 4001 C C . ALA A 1 501 ? -16.425 -3.603 -13.360 1.00 75.19 501 ALA A C 1
ATOM 4003 O O . ALA A 1 501 ? -17.080 -4.636 -13.222 1.00 75.19 501 ALA A O 1
ATOM 4004 N N . GLN A 1 502 ? -15.729 -3.346 -14.474 1.00 73.25 502 GLN A N 1
ATOM 4005 C CA . GLN A 1 502 ? -15.757 -4.236 -15.639 1.00 73.25 502 GLN A CA 1
ATOM 4006 C C . GLN A 1 502 ? -15.294 -5.657 -15.310 1.00 73.25 502 GLN A C 1
ATOM 4008 O O . GLN A 1 502 ? -15.855 -6.632 -15.802 1.00 73.25 502 GLN A O 1
ATOM 4013 N N . THR A 1 503 ? -14.256 -5.799 -14.486 1.00 72.38 503 THR A N 1
ATOM 4014 C CA . THR A 1 503 ? -13.727 -7.120 -14.127 1.00 72.38 503 THR A CA 1
ATOM 4015 C C . THR A 1 503 ? -14.704 -7.883 -13.229 1.00 72.38 503 THR A C 1
ATOM 4017 O O . THR A 1 503 ? -14.899 -9.081 -13.423 1.00 72.38 503 THR A O 1
ATOM 4020 N N . LYS A 1 504 ? -15.380 -7.203 -12.292 1.00 72.81 504 LYS A N 1
ATOM 4021 C CA . LYS A 1 504 ? -16.461 -7.797 -11.487 1.00 72.81 504 LYS A CA 1
ATOM 4022 C C . LYS A 1 504 ? -17.656 -8.202 -12.350 1.00 72.81 504 LYS A C 1
ATOM 4024 O O . LYS A 1 504 ? -18.195 -9.288 -12.156 1.00 72.81 504 LYS A O 1
ATOM 4029 N N . GLU A 1 505 ? -18.050 -7.371 -13.312 1.00 72.81 505 GLU A N 1
ATOM 4030 C CA . GLU A 1 505 ? -19.112 -7.692 -14.272 1.00 72.81 505 GLU A CA 1
ATOM 4031 C C . GLU A 1 505 ? -18.753 -8.921 -15.111 1.00 72.81 505 GLU A C 1
ATOM 4033 O O . GLU A 1 505 ? -19.553 -9.848 -15.209 1.00 72.81 505 GLU A O 1
ATOM 4038 N N . GLN A 1 506 ? -17.526 -8.987 -15.637 1.00 70.06 506 GLN A N 1
ATOM 4039 C CA . GLN A 1 506 ? -17.020 -10.145 -16.379 1.00 70.06 506 GLN A CA 1
ATOM 4040 C C . GLN A 1 506 ? -17.028 -11.418 -15.524 1.00 70.06 506 GLN A C 1
ATOM 4042 O O . GLN A 1 506 ? -17.563 -12.434 -15.958 1.00 70.06 506 GLN A O 1
ATOM 4047 N N . GLN A 1 507 ? -16.535 -11.361 -14.283 1.00 71.00 507 GLN A N 1
ATOM 4048 C CA . GLN A 1 507 ? -16.575 -12.503 -13.361 1.00 71.00 507 GLN A CA 1
ATOM 4049 C C . GLN A 1 507 ? -18.006 -12.934 -13.018 1.00 71.00 507 GLN A C 1
ATOM 4051 O O . GLN A 1 507 ? -18.275 -14.126 -12.881 1.00 71.00 507 GLN A O 1
ATOM 4056 N N . ASN A 1 508 ? -18.936 -11.988 -12.875 1.00 73.06 508 ASN A N 1
ATOM 4057 C CA . ASN A 1 508 ? -20.343 -12.295 -12.630 1.00 73.06 508 ASN A CA 1
ATOM 4058 C C . ASN A 1 508 ? -21.000 -12.938 -13.856 1.00 73.06 508 ASN A C 1
ATOM 4060 O O . ASN A 1 508 ? -21.744 -13.907 -13.703 1.00 73.06 508 ASN A O 1
ATOM 4064 N N . HIS A 1 509 ? -20.686 -12.460 -15.062 1.00 71.25 509 HIS A N 1
ATOM 4065 C CA . HIS A 1 509 ? -21.132 -13.073 -16.310 1.00 71.25 509 HIS A CA 1
ATOM 4066 C C . HIS A 1 509 ? -20.547 -14.475 -16.505 1.00 71.25 509 HIS A C 1
ATOM 4068 O O . HIS A 1 509 ? -21.288 -15.385 -16.866 1.00 71.25 509 HIS A O 1
ATOM 4074 N N . GLU A 1 510 ? -19.267 -14.695 -16.200 1.00 70.19 510 GLU A N 1
ATOM 4075 C CA . GLU A 1 510 ? -18.641 -16.023 -16.242 1.00 70.19 510 GLU A CA 1
ATOM 4076 C C . GLU A 1 510 ? -19.244 -16.976 -15.206 1.00 70.19 510 GLU A C 1
ATOM 4078 O O . GLU A 1 510 ? -19.549 -18.123 -15.530 1.00 70.19 510 GLU A O 1
ATOM 4083 N N . LYS A 1 511 ? -19.501 -16.507 -13.978 1.00 71.69 511 LYS A N 1
ATOM 4084 C CA . LYS A 1 511 ? -20.191 -17.298 -12.945 1.00 71.69 511 LYS A CA 1
ATOM 4085 C C . LYS A 1 511 ? -21.627 -17.640 -13.348 1.00 71.69 511 LYS A C 1
ATOM 4087 O O . LYS A 1 511 ? -22.067 -18.763 -13.113 1.00 71.69 511 LYS A O 1
ATOM 4092 N N . GLN A 1 512 ? -22.354 -16.718 -13.982 1.00 68.75 512 GLN A N 1
ATOM 4093 C CA . GLN A 1 512 ? -23.692 -16.987 -14.525 1.00 68.75 512 GLN A CA 1
ATOM 4094 C C . GLN A 1 512 ? -23.653 -17.942 -15.729 1.00 68.75 512 GLN A C 1
ATOM 4096 O O . GLN A 1 512 ? -24.521 -18.809 -15.848 1.00 68.75 512 GLN A O 1
ATOM 4101 N N . ALA A 1 513 ? -22.638 -17.841 -16.590 1.00 66.56 513 ALA A N 1
ATOM 4102 C CA . ALA A 1 513 ? -22.418 -18.759 -17.707 1.00 66.56 513 ALA A CA 1
ATOM 4103 C C . ALA A 1 513 ? -22.068 -20.180 -17.223 1.00 66.56 513 ALA A C 1
ATOM 4105 O O . ALA A 1 513 ? -22.597 -21.157 -17.741 1.00 66.56 513 ALA A O 1
ATOM 4106 N N . GLN A 1 514 ? -21.250 -20.308 -16.174 1.00 66.88 514 GLN A N 1
ATOM 4107 C CA . GLN A 1 514 ? -20.929 -21.598 -15.549 1.00 66.88 514 GLN A CA 1
ATOM 4108 C C . GLN A 1 514 ? -22.117 -22.192 -14.774 1.00 66.88 514 GLN A C 1
ATOM 4110 O O . GLN A 1 514 ? -22.311 -23.407 -14.754 1.00 66.88 514 GLN A O 1
ATOM 4115 N N . ALA A 1 515 ? -22.948 -21.354 -14.146 1.00 63.81 515 ALA A N 1
ATOM 4116 C CA . ALA A 1 515 ? -24.177 -21.808 -13.497 1.00 63.81 515 ALA A CA 1
ATOM 4117 C C . ALA A 1 515 ? -25.224 -22.294 -14.518 1.00 63.81 515 ALA A C 1
ATOM 4119 O O . ALA A 1 515 ? -25.891 -23.305 -14.287 1.00 63.81 515 ALA A O 1
ATOM 4120 N N . SER A 1 516 ? -25.342 -21.617 -15.665 1.00 58.81 516 SER A N 1
ATOM 4121 C CA . SER A 1 516 ? -26.215 -22.053 -16.763 1.00 58.81 516 SER A CA 1
ATOM 4122 C C . SER A 1 516 ? -25.703 -23.329 -17.439 1.00 58.81 516 SER A C 1
ATOM 4124 O O . SER A 1 516 ? -26.489 -24.259 -17.599 1.00 58.81 516 SER A O 1
ATOM 4126 N N . SER A 1 517 ? -24.398 -23.475 -17.694 1.00 57.75 517 SER A N 1
ATOM 4127 C CA . SER A 1 517 ? -23.846 -24.727 -18.239 1.00 57.75 517 SER A CA 1
ATOM 4128 C C . SER A 1 517 ? -24.012 -25.925 -17.291 1.00 57.75 517 SER A C 1
ATOM 4130 O O . SER A 1 517 ? -24.387 -27.010 -17.730 1.00 57.75 517 SER A O 1
ATOM 4132 N N . ASN A 1 518 ? -23.830 -25.734 -15.978 1.00 57.34 518 ASN A N 1
ATOM 4133 C CA . ASN A 1 518 ? -24.042 -26.800 -14.987 1.00 57.34 518 ASN A CA 1
ATOM 4134 C C . ASN A 1 518 ? -25.521 -27.215 -14.861 1.00 57.34 518 ASN A C 1
ATOM 4136 O O . ASN A 1 518 ? -25.814 -28.359 -14.506 1.00 57.34 518 ASN A O 1
ATOM 4140 N N . SER A 1 519 ? -26.465 -26.314 -15.158 1.00 54.31 519 SER A N 1
ATOM 4141 C CA . SER A 1 519 ? -27.900 -26.644 -15.181 1.00 54.31 519 SER A CA 1
ATOM 4142 C C . SER A 1 519 ? -28.332 -27.354 -16.469 1.00 54.31 519 SER A C 1
ATOM 4144 O O . SER A 1 519 ? -29.196 -28.230 -16.408 1.00 54.31 519 SER A O 1
ATOM 4146 N N . GLU A 1 520 ? -27.690 -27.074 -17.607 1.00 52.47 520 GLU A N 1
ATOM 4147 C CA . GLU A 1 520 ? -27.894 -27.830 -18.850 1.00 52.47 520 GLU A CA 1
ATOM 4148 C C . GLU A 1 520 ? -27.301 -29.247 -18.766 1.00 52.47 520 GLU A C 1
ATOM 4150 O O . GLU A 1 520 ? -27.966 -30.208 -19.159 1.00 52.47 520 GLU A O 1
ATOM 4155 N N . GLU A 1 521 ? -26.120 -29.431 -18.164 1.00 49.38 521 GLU A N 1
ATOM 4156 C CA . GLU A 1 521 ? -25.540 -30.769 -17.948 1.00 49.38 521 GLU A CA 1
ATOM 4157 C C . GLU A 1 521 ? -26.375 -31.632 -16.982 1.00 49.38 521 GLU A C 1
ATOM 4159 O O . GLU A 1 521 ? -26.562 -32.832 -17.220 1.00 49.38 521 GLU A O 1
ATOM 4164 N N . ALA A 1 522 ? -26.972 -31.030 -15.946 1.00 49.19 522 ALA A N 1
ATOM 4165 C CA . ALA A 1 522 ? -27.922 -31.713 -15.063 1.00 49.19 522 ALA A CA 1
ATOM 4166 C C . ALA A 1 522 ? -29.226 -32.115 -15.787 1.00 49.19 522 ALA A C 1
ATOM 4168 O O . ALA A 1 522 ? -29.863 -33.118 -15.438 1.00 49.19 522 ALA A O 1
ATOM 4169 N N . HIS A 1 523 ? -29.623 -31.375 -16.829 1.00 47.81 523 HIS A N 1
ATOM 4170 C CA . HIS A 1 523 ? -30.814 -31.700 -17.612 1.00 47.81 523 HIS A CA 1
ATOM 4171 C C . HIS A 1 523 ? -30.570 -32.827 -18.631 1.00 47.81 523 HIS A C 1
ATOM 4173 O O . HIS A 1 523 ? -31.473 -33.625 -18.891 1.00 47.81 523 HIS A O 1
ATOM 4179 N N . VAL A 1 524 ? -29.343 -32.969 -19.146 1.00 51.56 524 VAL A N 1
ATOM 4180 C CA . VAL A 1 524 ? -28.973 -34.054 -20.074 1.00 51.56 524 VAL A CA 1
ATOM 4181 C C . VAL A 1 524 ? -28.824 -35.407 -19.358 1.00 51.56 524 VAL A C 1
ATOM 4183 O O . VAL A 1 524 ? -29.153 -36.441 -19.936 1.00 51.56 524 VAL A O 1
ATOM 4186 N N . GLN A 1 525 ? -28.425 -35.432 -18.080 1.00 48.62 525 GLN A N 1
ATOM 4187 C CA . GLN A 1 525 ? -28.303 -36.681 -17.304 1.00 48.62 525 GLN A CA 1
ATOM 4188 C C . GLN A 1 525 ? -29.632 -37.242 -16.757 1.00 48.62 525 GLN A C 1
ATOM 4190 O O . GLN A 1 525 ? -29.648 -38.350 -16.222 1.00 48.62 525 GLN A O 1
ATOM 4195 N N . SER A 1 526 ? -30.754 -36.524 -16.897 1.00 45.50 526 SER A N 1
ATOM 4196 C CA . SER A 1 526 ? -32.066 -36.930 -16.360 1.00 45.50 526 SER A CA 1
ATOM 4197 C C . SER A 1 526 ? -33.049 -37.496 -17.400 1.00 45.50 526 SER A C 1
ATOM 4199 O O . SER A 1 526 ? -34.178 -37.841 -17.043 1.00 45.50 526 SER A O 1
ATOM 4201 N N . GLN A 1 527 ? -32.647 -37.660 -18.668 1.00 41.50 527 GLN A N 1
ATOM 4202 C CA . GLN A 1 527 ? -33.490 -38.306 -19.685 1.00 41.50 527 GLN A CA 1
ATOM 4203 C C . GLN A 1 527 ? -33.263 -39.834 -19.737 1.00 41.50 527 GLN A C 1
ATOM 4205 O O . GLN A 1 527 ? -32.128 -40.276 -19.928 1.00 41.50 527 GLN A O 1
ATOM 4210 N N . PRO A 1 528 ? -34.311 -40.671 -19.587 1.00 40.62 528 PRO A N 1
ATOM 4211 C CA . PRO A 1 528 ? -34.172 -42.124 -19.647 1.00 40.62 528 PRO A CA 1
ATOM 4212 C C . PRO A 1 528 ? -33.977 -42.622 -21.098 1.00 40.62 528 PRO A C 1
ATOM 4214 O O . PRO A 1 528 ? -34.507 -42.009 -22.029 1.00 40.62 528 PRO A O 1
ATOM 4217 N N . PRO A 1 529 ? -33.266 -43.746 -21.328 1.00 39.72 529 PRO A N 1
ATOM 4218 C CA . PRO A 1 529 ? -32.991 -44.243 -22.676 1.00 39.72 529 PRO A CA 1
ATOM 4219 C C . PRO A 1 529 ? -34.264 -44.756 -23.365 1.00 39.72 529 PRO A C 1
ATOM 4221 O O . PRO A 1 529 ? -34.968 -45.611 -22.830 1.00 39.72 529 PRO A O 1
ATOM 4224 N N . LEU A 1 530 ? -34.532 -44.271 -24.581 1.00 40.47 530 LEU A N 1
ATOM 4225 C CA . LEU A 1 530 ? -35.579 -44.780 -25.472 1.00 40.47 530 LEU A CA 1
ATOM 4226 C C . LEU A 1 530 ? -35.258 -46.220 -25.911 1.00 40.47 530 LEU A C 1
ATOM 4228 O O . LEU A 1 530 ? -34.476 -46.452 -26.836 1.00 40.47 530 LEU A O 1
ATOM 4232 N N . GLU A 1 531 ? -35.876 -47.196 -25.246 1.00 40.19 531 GLU A N 1
ATOM 4233 C CA . GLU A 1 531 ? -35.897 -48.590 -25.682 1.00 40.19 531 GLU A CA 1
ATOM 4234 C C . GLU A 1 531 ? -36.756 -48.780 -26.941 1.00 40.19 531 GLU A C 1
ATOM 4236 O O . GLU A 1 531 ? -37.878 -48.290 -27.078 1.00 40.19 531 GLU A O 1
ATOM 4241 N N . LYS A 1 532 ? -36.178 -49.551 -27.862 1.00 45.19 532 LYS A N 1
ATOM 4242 C CA . LYS A 1 532 ? -36.722 -49.999 -29.141 1.00 45.19 532 LYS A CA 1
ATOM 4243 C C . LYS A 1 532 ? -38.051 -50.744 -28.962 1.00 45.19 532 LYS A C 1
ATOM 4245 O O . LYS A 1 532 ? -38.084 -51.817 -28.371 1.00 45.19 532 LYS A O 1
ATOM 4250 N N . GLN A 1 533 ? -39.113 -50.256 -29.598 1.00 39.44 533 GLN A N 1
ATOM 4251 C CA . GLN A 1 533 ? -40.301 -51.055 -29.919 1.00 39.44 533 GLN A CA 1
ATOM 4252 C C . GLN A 1 533 ? -40.732 -50.813 -31.365 1.00 39.44 533 GLN A C 1
ATOM 4254 O O . GLN A 1 533 ? -41.688 -50.090 -31.618 1.00 39.44 533 GLN A O 1
ATOM 4259 N N . GLN A 1 534 ? -40.042 -51.436 -32.319 1.00 42.47 534 GLN A N 1
ATOM 4260 C CA . GLN A 1 534 ? -40.594 -51.726 -33.644 1.00 42.47 534 GLN A CA 1
ATOM 4261 C C . GLN A 1 534 ? -39.962 -53.014 -34.169 1.00 42.47 534 GLN A C 1
ATOM 4263 O O . GLN A 1 534 ? -38.936 -52.969 -34.829 1.00 42.47 534 GLN A O 1
ATOM 4268 N N . GLU A 1 535 ? -40.563 -54.154 -33.833 1.00 41.53 535 GLU A N 1
ATOM 4269 C CA . GLU A 1 535 ? -40.509 -55.380 -34.641 1.00 41.53 535 GLU A CA 1
ATOM 4270 C C . GLU A 1 535 ? -41.498 -56.398 -34.057 1.00 41.53 535 GLU A C 1
ATOM 4272 O O . GLU A 1 535 ? -41.184 -57.151 -33.139 1.00 41.53 535 GLU A O 1
ATOM 4277 N N . ASN A 1 536 ? -42.747 -56.352 -34.531 1.00 37.56 536 ASN A N 1
ATOM 4278 C CA . ASN A 1 536 ? -43.522 -57.535 -34.922 1.00 37.56 536 ASN A CA 1
ATOM 4279 C C . ASN A 1 536 ? -44.975 -57.176 -35.249 1.00 37.56 536 ASN A C 1
ATOM 4281 O O . ASN A 1 536 ? -45.614 -56.421 -34.518 1.00 37.56 536 ASN A O 1
ATOM 4285 N N . LYS A 1 537 ? -45.487 -57.860 -36.283 1.00 36.31 537 LYS A N 1
ATOM 4286 C CA . LYS A 1 537 ? -46.766 -57.732 -37.015 1.00 36.31 537 LYS A CA 1
ATOM 4287 C C . LYS A 1 537 ? -46.566 -56.920 -38.301 1.00 36.31 537 LYS A C 1
ATOM 4289 O O . LYS A 1 537 ? -46.339 -55.724 -38.238 1.00 36.31 537 LYS A O 1
ATOM 4294 N N . ASN A 1 538 ? -46.631 -57.506 -39.495 1.00 38.34 538 ASN A N 1
ATOM 4295 C CA . ASN A 1 538 ? -47.598 -58.512 -39.949 1.00 38.34 538 ASN A CA 1
ATOM 4296 C C . ASN A 1 538 ? -47.100 -59.248 -41.227 1.00 38.34 538 ASN A C 1
ATOM 4298 O O . ASN A 1 538 ? -46.057 -58.852 -41.741 1.00 38.34 538 ASN A O 1
ATOM 4302 N N . PRO A 1 539 ? -47.792 -60.323 -41.666 1.00 52.81 539 PRO A N 1
ATOM 4303 C CA . PRO A 1 539 ? -47.226 -61.462 -42.408 1.00 52.81 539 PRO A CA 1
ATOM 4304 C C . PRO A 1 539 ? -46.795 -61.200 -43.850 1.00 52.81 539 PRO A C 1
ATOM 4306 O O . PRO A 1 539 ? -47.337 -60.265 -44.482 1.00 52.81 539 PRO A O 1
#

pLDDT: mean 71.93, std 15.32, range [28.67, 92.94]

Radius of gyration: 32.42 Å; chains: 1; bounding box: 73×126×92 Å

Secondary structure (DSSP, 8-state):
--TTHHHHHHH-TT---GGG--HHHHHHHHHHHHHHHHHHHHHHHHHHHTTS-EETT--S-HHHHHHHHHHHIIIII-----HHHHHHHHTTS-HHHHHHT--HHHHHHHHHHTT----S-HHHHHHHHHHHHHHHHHHHHHHHHH-GGGS-HHHHHHHHHHTT---TT--HHHHHHHHHHHHIIIIIS---HHHHHHHHHH---TTS-HHHHHHHHHHHS-HHHHHHHHHHHHHHTT---HHHHHHHHHHHHHHHHHHHHHHHHHHHHHHHHHHHHHHHHHHHHHS---------------------PPB-HHHHHHHHHHHHHHHHHHHTTTHHHHHHHHHHHHHHHHHHHHHHHHHHHHHH--TTEE--HHHHHHHHHHHHHHHHHHHHHHHHHHHHHHHHTTTTTS------SS-SSEEEHHHHHHHHHHH-SS--HHHHHHHHHHHHHH-SS-SSEEEHHHHHHHHHHHHTTT--B-HHHHHHHHHHHHHHHHHHHHHHHHHHHHHHHHHHHHHHHHHHTTPPP----------

InterPro domains:
  IPR002048 EF-hand domain [PS50222] (442-477)
  IPR011992 EF-hand domain pair [SSF47473] (417-493)
  IPR033122 LETM1-like, ribosome-binding domain [PF07766] (1-202)
  IPR033122 LETM1-like, ribosome-binding domain [PS51758] (32-252)
  IPR044202 LETM1/MDM38-like [PTHR14009] (1-463)
  IPR059005 LETM1-like, C-terminal domain [PF26561] (337-401)